Protein AF-A0A3M6X6Z7-F1 (afdb_monomer)

InterPro domains:
  IPR021838 Protein of unknown function DUF3431 [PF11913] (400-576)

Foldseek 3Di:
DDPPFLVLLLLLLLLAPDDVVLVVVQVVCCVPVVDHRDPLLVVLVVLLVQLSCLLQLQRLRHDPVSVVLSVVSNVLLSVLNVVLVVVVVVVVVVVVVPPPDDDPDCPDPPDRPDCVSSLVSVLVSLVVVVVCCVPPPDQPDDPDCVSVVVNVLSVVLVCCLVCVCPVVVVVPDPPDPDDDDDALNDVQPVSSLLSSLVSSLVVVVVCVVVDDQDLGDLSSNVSSVSSNVSNDDPVSVVVVVVVVVVVVVVLVCVVVVVVVVVVVVVPDDDDDDDDDPPPPCVSVVSVCNVVVVVVVSVCCVVVVSVVSVVVVVVVVPPDDFPADDDPPPDDAAPQAEEEEEEEEPDALLQQQVLVQLQCPQPQNVVSLYAYEYAYQYPCLVPDCRVVSNVVSHDPSRHYHYHYDHLFLGQLLSVLVCCLVCVPRDHQKYWRAYRNGDPSVLLSLQCNFAPDSQFAKFASADFAFWDQALPQGAGSLGDHFDPPPLQVLLCQQPVNDGDGGATWGARQTMMHGSCLSVSGDSVSSVVLSCLRGPCPDCQVDPPRCVDPSNVPPHADRSHHPCSRVSRGCVCSNSVHRDNLLSRQNRGSVSSSSVDHDPNSSRGRTYDDPVPPPDPPPPD

Nearest PDB structures (foldseek):
  6mw5-assembly1_A  TM=4.962E-01  e=2.833E-02  Globisporangium ultimum
  6npl-assembly1_B  TM=2.038E-01  e=4.896E-01  Danio rerio
  7n3n-assembly1_B  TM=1.397E-01  e=1.417E+00  Homo sapiens
  4rxc-assembly1_A  TM=2.816E-01  e=8.879E+00  Trypanosoma brucei

pLDDT: mean 75.51, std 19.31, range [29.0, 98.62]

Secondary structure (DSSP, 8-state):
----TTHHHHHHHHH----HHHHHHHHHHHHHH-PPPPHHHHHHHHHHHHHHHHHHHT-TT--HHHHHHHHHHHHHHHHHHHHHHHHHHHHHHHHTT-TT--------------THHHHHHHHHHHHHHHHHHHHSTT------HHHHHHHHHHHHHHHHHHHHHHHHHHHS-TT-TT----STT-SSHHHHHHHHHHHHHHHHHHHHHH-SS----HHHHHHHHHHHHHT--HHHHHHHHHHHHHHHHHHHHHHHHHHHHHHHGGG--------------HHHHHHHHHHHHHHHHHHHHHHHHHHHHHHHHHHHHH----EE---------S-SEEEEEEESS--HHHHHHHHHHHHTSTTTGGG-PEEEEEE--TTTTT-SHHHHHHHHSPTT--EEEEE--SSSHHHHHHHHHHHHTTTT--SEEEEEESS-TTHHHHHHHHHHH--TTEEEEE-S---EEEEESTT-B-TTS-B--TTHHHHHHHHHTTTPPPEEEEEP-TT-EEEEHHHHHTS-HHHHHHHHHHHH-TTSGGGSTTTT--GGGTTPPPBTTB-HHHHHHHHHHHHHTT---HHHHHHSPPHHHHHTT----GGGSEEEEPPGGGS--TTS--

Sequence (618 aa):
MFDLPSLAALIMILALEWRPDVWLRGGLSLVHNRQLPELQSILRGIVLLCGLSAIYLKDYRLEMEGIKFSLLAFALTGIAKIAYFMAEQDWSRNKGGSDGIDGPEEIGEHEPIPGTLILLAGTVTGAIATVVDETGPRITFKPSIAPLYMTLSVIAGGIALERGGHLFQRMGNRHSHREHVVGFLNKTIPGRILTSIAVVHAVFGASILIGSTLNLDVWQYLGFLLASSATLTWTDLGFAVKTAQQEVANVRMEPLKVTLAEQESLIEEPVASKDSNQPSDAPLLRTISTWFTATLFFAVLIIGPFLVIQQGVYNLRAVTPSFWDRSGTSARSSRALELVIARYDESAEQVANDINALVMLPNLGPLNPNVIIYDKAEDANTSTWADDLEDLLLPHIPLTVAVKPNIGREAEAYLGHILDHWDDLADHTLFSQAAAHDINALRRRLQDYFVPETGFLTLSYVGGFCSHCSGCKDLAGWGEQDGVLEDIYSMFNNGSHCQDLVLAYRGQFVVSRNRIRSNDIKAYQHLRNQLIDMNDDKHKMPYLDQNWMAGRRDRLDAPNFGFTIERMWGAIMQCSDQRIAKECPSLLAGLLGNRMPLGACQCLDMVDSDRPGFFSLL

Radius of gyration: 33.02 Å; Cα contacts (8 Å, |Δi|>4): 788; chains: 1; bounding box: 101×65×91 Å

Organism: Hortaea werneckii (NCBI:txid91943)

Mean predicted aligned error: 12.67 Å

Structure (mmCIF, N/CA/C/O backbone):
data_AF-A0A3M6X6Z7-F1
#
_entry.id   AF-A0A3M6X6Z7-F1
#
loop_
_atom_site.group_PDB
_atom_site.id
_atom_site.type_symbol
_atom_site.label_atom_id
_atom_site.label_alt_id
_atom_site.label_comp_id
_atom_site.label_asym_id
_atom_site.label_entity_id
_atom_site.label_seq_id
_atom_site.pdbx_PDB_ins_code
_atom_site.Cartn_x
_atom_site.Cartn_y
_atom_site.Cartn_z
_atom_site.occupancy
_atom_site.B_iso_or_equiv
_atom_site.auth_seq_id
_atom_site.auth_comp_id
_atom_site.auth_asym_id
_atom_site.auth_atom_id
_atom_site.pdbx_PDB_model_num
ATOM 1 N N . MET A 1 1 ? 16.377 8.533 0.602 1.00 36.28 1 MET A N 1
ATOM 2 C CA . MET A 1 1 ? 16.669 7.319 -0.190 1.00 36.28 1 MET A CA 1
ATOM 3 C C . MET A 1 1 ? 15.551 7.222 -1.216 1.00 36.28 1 MET A C 1
ATOM 5 O O . MET A 1 1 ? 14.418 7.470 -0.832 1.00 36.28 1 MET A O 1
ATOM 9 N N . PHE A 1 2 ? 15.860 7.081 -2.507 1.00 45.12 2 PHE A N 1
ATOM 10 C CA . PHE A 1 2 ? 14.880 7.264 -3.586 1.00 45.12 2 PHE A CA 1
ATOM 11 C C . PHE A 1 2 ? 14.074 5.985 -3.813 1.00 45.12 2 PHE A C 1
ATOM 13 O O . PHE A 1 2 ? 14.573 5.071 -4.458 1.00 45.12 2 PHE A O 1
ATOM 20 N N . ASP A 1 3 ? 12.839 5.947 -3.326 1.00 52.84 3 ASP A N 1
ATOM 21 C CA . ASP A 1 3 ? 11.852 4.944 -3.728 1.00 52.84 3 ASP A CA 1
ATOM 22 C C . ASP A 1 3 ? 10.997 5.529 -4.858 1.00 52.84 3 ASP A C 1
ATOM 24 O O . ASP A 1 3 ? 9.827 5.845 -4.682 1.00 52.84 3 ASP A O 1
ATOM 28 N N . LEU A 1 4 ? 11.608 5.744 -6.031 1.00 60.25 4 LEU A N 1
ATOM 29 C CA . LEU A 1 4 ? 10.831 6.000 -7.245 1.00 60.25 4 LEU A CA 1
ATOM 30 C C . LEU A 1 4 ? 10.133 4.685 -7.618 1.00 60.25 4 LEU A C 1
ATOM 32 O O . LEU A 1 4 ? 10.827 3.697 -7.897 1.00 60.25 4 LEU A O 1
ATOM 36 N N . PRO A 1 5 ? 8.794 4.638 -7.614 1.00 64.75 5 PRO A N 1
ATOM 37 C CA . PRO A 1 5 ? 8.086 3.421 -7.953 1.00 64.75 5 PRO A CA 1
ATOM 38 C C . PRO A 1 5 ? 8.392 3.021 -9.395 1.00 64.75 5 PRO A C 1
ATOM 40 O O . PRO A 1 5 ? 8.507 3.861 -10.290 1.00 64.75 5 PRO A O 1
ATOM 43 N N . SER A 1 6 ? 8.549 1.717 -9.618 1.00 76.94 6 SER A N 1
ATOM 44 C CA . SER A 1 6 ? 8.819 1.141 -10.944 1.00 76.94 6 SER A CA 1
ATOM 45 C C . SER A 1 6 ? 10.088 1.662 -11.648 1.00 76.94 6 SER A C 1
ATOM 47 O O . SER A 1 6 ? 10.188 1.615 -12.877 1.00 76.94 6 SER A O 1
ATOM 49 N N . LEU A 1 7 ? 11.081 2.167 -10.899 1.00 79.62 7 LEU A N 1
ATOM 50 C CA . LEU A 1 7 ? 12.303 2.754 -11.468 1.00 79.62 7 LEU A CA 1
ATOM 51 C C . LEU A 1 7 ? 13.064 1.781 -12.385 1.00 79.62 7 LEU A C 1
ATOM 53 O O . LEU A 1 7 ? 13.572 2.186 -13.430 1.00 79.62 7 LEU A O 1
ATOM 57 N N . ALA A 1 8 ? 13.121 0.495 -12.029 1.00 80.75 8 ALA A N 1
ATOM 58 C CA . ALA A 1 8 ? 13.764 -0.519 -12.860 1.00 80.75 8 ALA A CA 1
ATOM 59 C C . ALA A 1 8 ? 13.067 -0.650 -14.227 1.00 80.75 8 ALA A C 1
ATOM 61 O O . ALA A 1 8 ? 13.737 -0.606 -15.263 1.00 80.75 8 ALA A O 1
ATOM 62 N N . ALA A 1 9 ? 11.731 -0.747 -14.239 1.00 83.94 9 ALA A N 1
ATOM 63 C CA . ALA A 1 9 ? 10.937 -0.773 -15.465 1.00 83.94 9 ALA A CA 1
ATOM 64 C C . ALA A 1 9 ? 11.148 0.493 -16.308 1.00 83.94 9 ALA A C 1
ATOM 66 O O . ALA A 1 9 ? 11.396 0.388 -17.510 1.00 83.94 9 ALA A O 1
ATOM 67 N N . LEU A 1 10 ? 11.141 1.673 -15.680 1.00 82.38 10 LEU A N 1
ATOM 68 C CA . LEU A 1 10 ? 11.380 2.948 -16.358 1.00 82.38 10 LEU A CA 1
ATOM 69 C C . LEU A 1 10 ? 12.756 2.986 -17.044 1.00 82.38 10 LEU A C 1
ATOM 71 O O . LEU A 1 10 ? 12.839 3.334 -18.221 1.00 82.38 10 LEU A O 1
ATOM 75 N N . ILE A 1 11 ? 13.824 2.589 -16.340 1.00 81.25 11 ILE A N 1
ATOM 76 C CA . ILE A 1 11 ? 15.192 2.541 -16.889 1.00 81.25 11 ILE A CA 1
ATOM 77 C C . ILE A 1 11 ? 15.257 1.601 -18.097 1.00 81.25 11 ILE A C 1
ATOM 79 O O . ILE A 1 11 ? 15.802 1.973 -19.137 1.00 81.25 11 ILE A O 1
ATOM 83 N N . MET A 1 12 ? 14.683 0.398 -17.983 1.00 83.25 12 MET A N 1
ATOM 84 C CA . MET A 1 12 ? 14.671 -0.574 -19.079 1.00 83.25 12 MET A CA 1
ATOM 85 C C . MET A 1 12 ? 13.914 -0.044 -20.298 1.00 83.25 12 MET A C 1
ATOM 87 O O . MET A 1 12 ? 14.404 -0.168 -21.415 1.00 83.25 12 MET A O 1
ATOM 91 N N . ILE A 1 13 ? 12.756 0.586 -20.099 1.00 83.62 13 ILE A N 1
ATOM 92 C CA . ILE A 1 13 ? 11.926 1.106 -21.193 1.00 83.62 13 ILE A CA 1
ATOM 93 C C . ILE A 1 13 ? 12.592 2.286 -21.892 1.00 83.62 13 ILE A C 1
ATOM 95 O O . ILE A 1 13 ? 12.599 2.338 -23.120 1.00 83.62 13 ILE A O 1
ATOM 99 N N . LEU A 1 14 ? 13.201 3.200 -21.134 1.00 79.56 14 LEU A N 1
ATOM 100 C CA . LEU A 1 14 ? 13.964 4.320 -21.687 1.00 79.56 14 LEU A CA 1
ATOM 101 C C . LEU A 1 14 ? 15.178 3.860 -22.503 1.00 79.56 14 LEU A C 1
ATOM 103 O O . LEU A 1 14 ? 15.564 4.528 -23.461 1.00 79.56 14 LEU A O 1
ATOM 107 N N . ALA A 1 15 ? 15.769 2.722 -22.141 1.00 81.00 15 ALA A N 1
ATOM 108 C CA . ALA A 1 15 ? 16.886 2.141 -22.870 1.00 81.00 15 ALA A CA 1
ATOM 109 C C . ALA A 1 15 ? 16.466 1.412 -24.161 1.00 81.00 15 ALA A C 1
ATOM 111 O O . ALA A 1 15 ? 17.325 1.134 -25.003 1.00 81.00 15 ALA A O 1
ATOM 112 N N . LEU A 1 16 ? 15.176 1.100 -24.353 1.00 81.31 16 LEU A N 1
ATOM 113 C CA . LEU A 1 16 ? 14.712 0.412 -25.557 1.00 81.31 16 LEU A CA 1
ATOM 114 C C . LEU A 1 16 ? 14.866 1.298 -26.795 1.00 81.31 16 LEU A C 1
ATOM 116 O O . LEU A 1 16 ? 14.256 2.361 -26.932 1.00 81.31 16 LEU A O 1
ATOM 120 N N . GLU A 1 17 ? 15.618 0.799 -27.774 1.00 80.62 17 GLU A N 1
ATOM 121 C CA . GLU A 1 17 ? 15.759 1.459 -29.068 1.00 80.62 17 GLU A CA 1
ATOM 122 C C . GLU A 1 17 ? 14.520 1.193 -29.939 1.00 80.62 17 GLU A C 1
ATOM 124 O O . GLU A 1 17 ? 14.559 0.427 -30.897 1.00 80.62 17 GLU A O 1
ATOM 129 N N . TRP A 1 18 ? 13.381 1.799 -29.596 1.00 78.69 18 TRP A N 1
ATOM 130 C CA . TRP A 1 18 ? 12.141 1.652 -30.366 1.00 78.69 18 TRP A CA 1
ATOM 131 C C . TRP A 1 18 ? 12.194 2.428 -31.701 1.00 78.69 18 TRP A C 1
ATOM 133 O O . TRP A 1 18 ? 12.765 3.523 -31.772 1.00 78.69 18 TRP A O 1
ATOM 143 N N . ARG A 1 19 ? 11.580 1.858 -32.756 1.00 75.62 19 ARG A N 1
ATOM 144 C CA . ARG A 1 19 ? 11.515 2.366 -34.146 1.00 75.62 19 ARG A CA 1
ATOM 145 C C . ARG A 1 19 ? 10.068 2.670 -34.562 1.00 75.62 19 ARG A C 1
ATOM 147 O O . ARG A 1 19 ? 9.433 1.855 -35.235 1.00 75.62 19 ARG A O 1
ATOM 154 N N . PRO A 1 20 ? 9.515 3.829 -34.171 1.00 78.94 20 PRO A N 1
ATOM 155 C CA . PRO A 1 20 ? 8.119 4.158 -34.463 1.00 78.94 20 PRO A CA 1
ATOM 156 C C . PRO A 1 20 ? 7.883 4.362 -35.965 1.00 78.94 20 PRO A C 1
ATOM 158 O O . PRO A 1 20 ? 6.789 4.112 -36.457 1.00 78.94 20 PRO A O 1
ATOM 161 N N . ASP A 1 21 ? 8.919 4.754 -36.707 1.00 78.19 21 ASP A N 1
ATOM 162 C CA . ASP A 1 21 ? 8.894 4.996 -38.148 1.00 78.19 21 ASP A CA 1
ATOM 163 C C . ASP A 1 21 ? 8.578 3.737 -38.970 1.00 78.19 21 ASP A C 1
ATOM 165 O O . ASP A 1 21 ? 7.917 3.820 -40.004 1.00 78.19 21 ASP A O 1
ATOM 169 N N . VAL A 1 22 ? 9.033 2.562 -38.524 1.00 78.12 22 VAL A N 1
ATOM 170 C CA . VAL A 1 22 ? 8.764 1.284 -39.204 1.00 78.12 22 VAL A CA 1
ATOM 171 C C . VAL A 1 22 ? 7.285 0.923 -39.070 1.00 78.12 22 VAL A C 1
ATOM 173 O O . VAL A 1 22 ? 6.640 0.547 -40.049 1.00 78.12 22 VAL A O 1
ATOM 176 N N . TRP A 1 23 ? 6.729 1.122 -37.875 1.00 76.75 23 TRP A N 1
ATOM 177 C CA . TRP A 1 23 ? 5.311 0.920 -37.587 1.00 76.75 23 TRP A CA 1
ATOM 178 C C . TRP A 1 23 ? 4.422 1.916 -38.323 1.00 76.75 23 TRP A C 1
ATOM 180 O O . TRP A 1 23 ? 3.436 1.517 -38.934 1.00 76.75 23 TRP A O 1
ATOM 190 N N . LEU A 1 24 ? 4.801 3.195 -38.328 1.00 80.62 24 LEU A N 1
ATOM 191 C CA . LEU A 1 24 ? 4.099 4.242 -39.067 1.00 80.62 24 LEU A CA 1
ATOM 192 C C . LEU A 1 24 ? 4.079 3.961 -40.567 1.00 80.62 24 LEU A C 1
ATOM 194 O O . LEU A 1 24 ? 3.026 4.089 -41.182 1.00 80.62 24 LEU A O 1
ATOM 198 N N . ARG A 1 25 ? 5.200 3.522 -41.154 1.00 80.19 25 ARG A N 1
ATOM 199 C CA . ARG A 1 25 ? 5.245 3.133 -42.572 1.00 80.19 25 ARG A CA 1
ATOM 200 C C . ARG A 1 25 ? 4.338 1.944 -42.873 1.00 80.19 25 ARG A C 1
ATOM 202 O O . ARG A 1 25 ? 3.599 2.002 -43.851 1.00 80.19 25 ARG A O 1
ATOM 209 N N . GLY A 1 26 ? 4.348 0.913 -42.026 1.00 76.25 26 GLY A N 1
ATOM 210 C CA . GLY A 1 26 ? 3.449 -0.238 -42.164 1.00 76.25 26 GLY A CA 1
ATOM 211 C C . GLY A 1 26 ? 1.968 0.117 -41.971 1.00 76.25 26 GLY A C 1
ATOM 212 O O . GLY A 1 26 ? 1.107 -0.400 -42.675 1.00 76.25 26 GLY A O 1
ATOM 213 N N . GLY A 1 27 ? 1.655 1.032 -41.052 1.00 78.81 27 GLY A N 1
ATOM 214 C CA . GLY A 1 27 ? 0.291 1.516 -40.829 1.00 78.81 27 GLY A CA 1
ATOM 215 C C . GLY A 1 27 ? -0.211 2.397 -41.973 1.00 78.81 27 GLY A C 1
ATOM 216 O O . GLY A 1 27 ? -1.322 2.208 -42.464 1.00 78.81 27 GLY A O 1
ATOM 217 N N . LEU A 1 28 ? 0.621 3.323 -42.455 1.00 80.31 28 LEU A N 1
ATOM 218 C CA . LEU A 1 28 ? 0.303 4.172 -43.604 1.00 80.31 28 LEU A CA 1
ATOM 219 C C . LEU A 1 28 ? 0.147 3.351 -44.887 1.00 80.31 28 LEU A C 1
ATOM 221 O O . LEU A 1 28 ? -0.754 3.641 -45.672 1.00 80.31 28 LEU A O 1
ATOM 225 N N . SER A 1 29 ? 0.961 2.309 -45.099 1.00 76.38 29 SER A N 1
ATOM 226 C CA . SER A 1 29 ? 0.797 1.421 -46.256 1.00 76.38 29 SER A CA 1
ATOM 227 C C . SER A 1 29 ? -0.492 0.599 -46.177 1.00 76.38 29 SER A C 1
ATOM 229 O O . SER A 1 29 ? -1.154 0.424 -47.200 1.00 76.38 29 SER A O 1
ATOM 231 N N . LEU A 1 30 ? -0.909 0.166 -44.982 1.00 80.25 30 LEU A N 1
ATOM 232 C CA . LEU A 1 30 ? -2.206 -0.483 -44.777 1.00 80.25 30 LEU A CA 1
ATOM 233 C C . LEU A 1 30 ? -3.359 0.469 -45.137 1.00 80.25 30 LEU A C 1
ATOM 235 O O . LEU A 1 30 ? -4.263 0.086 -45.878 1.00 80.25 30 LEU A O 1
ATOM 239 N N . VAL A 1 31 ? -3.322 1.714 -44.650 1.00 84.94 31 VAL A N 1
ATOM 240 C CA . VAL A 1 31 ? -4.384 2.704 -44.899 1.00 84.94 31 VAL A CA 1
ATOM 241 C C . VAL A 1 31 ? -4.432 3.118 -46.372 1.00 84.94 31 VAL A C 1
ATOM 243 O O . VAL A 1 31 ? -5.516 3.210 -46.944 1.00 84.94 31 VAL A O 1
ATOM 246 N N . HIS A 1 32 ? -3.275 3.353 -46.995 1.00 86.38 32 HIS A N 1
ATOM 247 C CA . HIS A 1 32 ? -3.202 3.898 -48.351 1.00 86.38 32 HIS A CA 1
ATOM 248 C C . HIS A 1 32 ? -3.305 2.822 -49.439 1.00 86.38 32 HIS A C 1
ATOM 250 O O . HIS A 1 32 ? -4.045 2.991 -50.404 1.00 86.38 32 HIS A O 1
ATOM 256 N N . ASN A 1 33 ? -2.615 1.690 -49.267 1.00 83.56 33 ASN A N 1
ATOM 257 C CA . ASN A 1 33 ? -2.493 0.653 -50.297 1.00 83.56 33 ASN A CA 1
ATOM 258 C C . ASN A 1 33 ? -3.304 -0.615 -49.993 1.00 83.56 33 ASN A C 1
ATOM 260 O O . ASN A 1 33 ? -3.284 -1.543 -50.801 1.00 83.56 33 ASN A O 1
ATOM 264 N N . ARG A 1 34 ? -3.988 -0.698 -48.837 1.00 81.06 34 ARG A N 1
ATOM 265 C CA . ARG A 1 34 ? -4.673 -1.916 -48.345 1.00 81.06 34 ARG A CA 1
ATOM 266 C C . ARG A 1 34 ? -3.781 -3.165 -48.326 1.00 81.06 34 ARG A C 1
ATOM 268 O O . ARG A 1 34 ? -4.281 -4.288 -48.343 1.00 81.06 34 ARG A O 1
ATOM 275 N N . GLN A 1 35 ? -2.463 -2.988 -48.297 1.00 79.81 35 GLN A N 1
ATOM 276 C CA . GLN A 1 35 ? -1.527 -4.095 -48.167 1.00 79.81 35 GLN A CA 1
ATOM 277 C C . GLN A 1 35 ? -1.411 -4.457 -46.692 1.00 79.81 35 GLN A C 1
ATOM 279 O O . GLN A 1 35 ? -1.110 -3.601 -45.862 1.00 79.81 35 GLN A O 1
ATOM 284 N N . LEU A 1 36 ? -1.669 -5.725 -46.371 1.00 73.12 36 LEU A N 1
ATOM 285 C CA . LEU A 1 36 ? -1.439 -6.253 -45.032 1.00 73.12 36 LEU A CA 1
ATOM 286 C C . LEU A 1 36 ? 0.032 -6.027 -44.646 1.00 73.12 36 LEU A C 1
ATOM 288 O O . LEU A 1 36 ? 0.911 -6.264 -45.482 1.00 73.12 36 LEU A O 1
ATOM 292 N N . PRO A 1 37 ? 0.321 -5.579 -43.411 1.00 75.00 37 PRO A N 1
ATOM 293 C CA . PRO A 1 37 ? 1.689 -5.475 -42.938 1.00 75.00 37 PRO A CA 1
ATOM 294 C C . PRO A 1 37 ? 2.363 -6.840 -43.049 1.00 75.00 37 PRO A C 1
ATOM 296 O O . PRO A 1 37 ? 1.740 -7.878 -42.815 1.00 75.00 37 PRO A O 1
ATOM 299 N N . GLU A 1 38 ? 3.647 -6.834 -43.402 1.00 82.44 38 GLU A N 1
ATOM 300 C CA . GLU A 1 38 ? 4.438 -8.057 -43.455 1.00 82.44 38 GLU A CA 1
ATOM 301 C C . GLU A 1 38 ? 4.308 -8.812 -42.126 1.00 82.44 38 GLU A C 1
ATOM 303 O O . GLU A 1 38 ? 4.438 -8.219 -41.050 1.00 82.44 38 GLU A O 1
ATOM 308 N N . LEU A 1 39 ? 4.078 -10.128 -42.194 1.00 80.12 39 LEU A N 1
ATOM 309 C CA . LEU A 1 39 ? 3.937 -11.003 -41.022 1.00 80.12 39 LEU A CA 1
ATOM 310 C C . LEU A 1 39 ? 5.077 -10.797 -40.010 1.00 80.12 39 LEU A C 1
ATOM 312 O O . LEU A 1 39 ? 4.868 -10.870 -38.800 1.00 80.12 39 LEU A O 1
ATOM 316 N N . GLN A 1 40 ? 6.274 -10.477 -40.506 1.00 79.44 40 GLN A N 1
ATOM 317 C CA . GLN A 1 40 ? 7.436 -10.174 -39.685 1.00 79.44 40 GLN A CA 1
ATOM 318 C C . GLN A 1 40 ? 7.239 -8.944 -38.784 1.00 79.44 40 GLN A C 1
ATOM 320 O O . GLN A 1 40 ? 7.660 -8.969 -37.629 1.00 79.44 40 GLN A O 1
ATOM 325 N N . SER A 1 41 ? 6.600 -7.883 -39.276 1.00 80.69 41 SER A N 1
ATOM 326 C CA . SER A 1 41 ? 6.318 -6.680 -38.487 1.00 80.69 41 SER A CA 1
ATOM 327 C C . SER A 1 41 ? 5.315 -6.983 -37.380 1.00 80.69 41 SER A C 1
ATOM 329 O O . SER A 1 41 ? 5.567 -6.633 -36.231 1.00 80.69 41 SER A O 1
ATOM 331 N N . ILE A 1 42 ? 4.242 -7.723 -37.688 1.00 81.88 42 ILE A N 1
ATOM 332 C CA . ILE A 1 42 ? 3.267 -8.176 -36.681 1.00 81.88 42 ILE A CA 1
ATOM 333 C C . ILE A 1 42 ? 3.969 -8.998 -35.595 1.00 81.88 42 ILE A C 1
ATOM 335 O O . ILE A 1 42 ? 3.815 -8.711 -34.408 1.00 81.88 42 ILE A O 1
ATOM 339 N N . LEU A 1 43 ? 4.783 -9.982 -35.993 1.00 82.62 43 LEU A N 1
ATOM 340 C CA . LEU A 1 43 ? 5.503 -10.842 -35.057 1.00 82.62 43 LEU A CA 1
ATOM 341 C C . LEU A 1 43 ? 6.437 -10.038 -34.144 1.00 82.62 43 LEU A C 1
ATOM 343 O O . LEU A 1 43 ? 6.461 -10.279 -32.941 1.00 82.62 43 LEU A O 1
ATOM 347 N N . ARG A 1 44 ? 7.159 -9.045 -34.679 1.00 82.81 44 ARG A N 1
ATOM 348 C CA . ARG A 1 44 ? 7.993 -8.147 -33.862 1.00 82.81 44 ARG A CA 1
ATOM 349 C C . ARG A 1 44 ? 7.170 -7.368 -32.845 1.00 82.81 44 ARG A C 1
ATOM 351 O O . ARG A 1 44 ? 7.597 -7.252 -31.704 1.00 82.81 44 ARG A O 1
ATOM 358 N N . GLY A 1 45 ? 5.992 -6.874 -33.224 1.00 85.06 45 GLY A N 1
ATOM 359 C CA . GLY A 1 45 ? 5.089 -6.200 -32.286 1.00 85.06 45 GLY A CA 1
ATOM 360 C C . GLY A 1 45 ? 4.664 -7.106 -31.148 1.00 85.06 45 GLY A C 1
ATOM 361 O O . GLY A 1 45 ? 4.714 -6.694 -29.997 1.00 85.06 45 GLY A O 1
ATOM 362 N N . ILE A 1 46 ? 4.323 -8.357 -31.461 1.00 85.62 46 ILE A N 1
ATOM 363 C CA . ILE A 1 46 ? 3.979 -9.357 -30.448 1.00 85.62 46 ILE A CA 1
ATOM 364 C C . ILE A 1 46 ? 5.170 -9.604 -29.515 1.00 85.62 46 ILE A C 1
ATOM 366 O O . ILE A 1 46 ? 5.004 -9.505 -28.306 1.00 85.62 46 ILE A O 1
ATOM 370 N N . VAL A 1 47 ? 6.376 -9.856 -30.043 1.00 85.62 47 VAL A N 1
ATOM 371 C CA . VAL A 1 47 ? 7.580 -10.093 -29.215 1.00 85.62 47 VAL A CA 1
ATOM 372 C C . VAL A 1 47 ? 7.888 -8.888 -28.324 1.00 85.62 47 VAL A C 1
ATOM 374 O O . VAL A 1 47 ? 8.221 -9.051 -27.152 1.00 85.62 47 VAL A O 1
ATOM 377 N N . LEU A 1 48 ? 7.739 -7.679 -28.858 1.00 87.88 48 LEU A N 1
ATOM 378 C CA . LEU A 1 48 ? 7.971 -6.438 -28.134 1.00 87.88 48 LEU A CA 1
ATOM 379 C C . LEU A 1 48 ? 6.949 -6.221 -27.020 1.00 87.88 48 LEU A C 1
ATOM 381 O O . LEU A 1 48 ? 7.336 -5.913 -25.897 1.00 87.88 48 LEU A O 1
ATOM 385 N N . LEU A 1 49 ? 5.664 -6.451 -27.300 1.00 88.88 49 LEU A N 1
ATOM 386 C CA . LEU A 1 49 ? 4.610 -6.419 -26.290 1.00 88.88 49 LEU A CA 1
ATOM 387 C C . LEU A 1 49 ? 4.848 -7.479 -25.215 1.00 88.88 49 LEU A C 1
ATOM 389 O O . LEU A 1 49 ? 4.780 -7.147 -24.041 1.00 88.88 49 LEU A O 1
ATOM 393 N N . CYS A 1 50 ? 5.214 -8.710 -25.582 1.00 88.75 50 CYS A N 1
ATOM 394 C CA . CYS A 1 50 ? 5.570 -9.751 -24.617 1.00 88.75 50 CYS A CA 1
ATOM 395 C C . CYS A 1 50 ? 6.765 -9.343 -23.742 1.00 88.75 50 CYS A C 1
ATOM 397 O O . CYS A 1 50 ? 6.731 -9.557 -22.531 1.00 88.75 50 CYS A O 1
ATOM 399 N N . GLY A 1 51 ? 7.800 -8.733 -24.329 1.00 88.19 51 GLY A N 1
ATOM 400 C CA . GLY A 1 51 ? 8.958 -8.223 -23.596 1.00 88.19 51 GLY A CA 1
ATOM 401 C C . GLY A 1 51 ? 8.589 -7.105 -22.617 1.00 88.19 51 GLY A C 1
ATOM 402 O O . GLY A 1 51 ? 8.943 -7.175 -21.443 1.00 88.19 51 GLY A O 1
ATOM 403 N N . LEU A 1 52 ? 7.802 -6.121 -23.064 1.00 89.56 52 LEU A N 1
ATOM 404 C CA . LEU A 1 52 ? 7.279 -5.044 -22.214 1.00 89.56 52 LEU A CA 1
ATOM 405 C C . LEU A 1 52 ? 6.371 -5.580 -21.100 1.00 89.56 52 LEU A C 1
ATOM 407 O O . LEU A 1 52 ? 6.492 -5.165 -19.949 1.00 89.56 52 LEU A O 1
ATOM 411 N N . SER A 1 53 ? 5.494 -6.537 -21.414 1.00 88.31 53 SER A N 1
ATOM 412 C CA .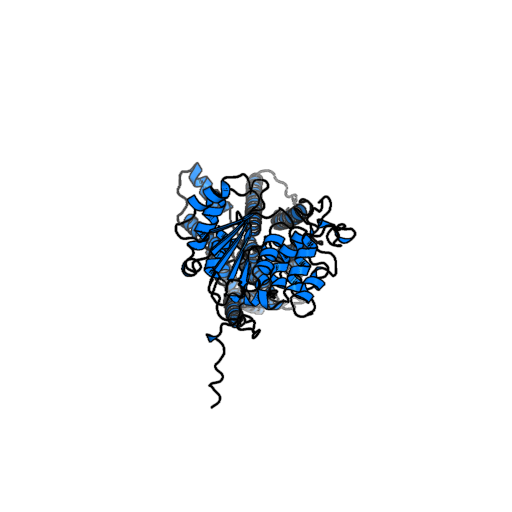 SER A 1 53 ? 4.660 -7.209 -20.420 1.00 88.31 53 SER A CA 1
ATOM 413 C C . SER A 1 53 ? 5.514 -7.926 -19.383 1.00 88.31 53 SER A C 1
ATOM 415 O O . SER A 1 53 ? 5.228 -7.799 -18.203 1.00 88.31 53 SER A O 1
ATOM 417 N N . ALA A 1 54 ? 6.584 -8.620 -19.778 1.00 87.19 54 ALA A N 1
ATOM 418 C CA . ALA A 1 54 ? 7.488 -9.267 -18.830 1.00 87.19 54 ALA A CA 1
ATOM 419 C C . ALA A 1 54 ? 8.210 -8.259 -17.915 1.00 87.19 54 ALA A C 1
ATOM 421 O O . ALA A 1 54 ? 8.352 -8.534 -16.728 1.00 87.19 54 ALA A O 1
ATOM 422 N N . ILE A 1 55 ? 8.599 -7.082 -18.424 1.00 87.25 55 ILE A N 1
ATOM 423 C CA . ILE A 1 55 ? 9.196 -6.007 -17.608 1.00 87.25 55 ILE A CA 1
ATOM 424 C C . ILE A 1 55 ? 8.223 -5.530 -16.520 1.00 87.25 55 ILE A C 1
ATOM 426 O O . ILE A 1 55 ? 8.607 -5.422 -15.357 1.00 87.25 55 ILE A O 1
ATOM 430 N N . TYR A 1 56 ? 6.967 -5.257 -16.878 1.00 87.69 56 TYR A N 1
ATOM 431 C CA . TYR A 1 56 ? 5.988 -4.715 -15.932 1.00 87.69 56 TYR A CA 1
ATOM 432 C C . TYR A 1 56 ? 5.372 -5.772 -15.019 1.00 87.69 56 TYR A C 1
ATOM 434 O O . TYR A 1 56 ? 5.290 -5.568 -13.812 1.00 87.69 56 TYR A O 1
ATOM 442 N N . LEU A 1 57 ? 4.974 -6.923 -15.568 1.00 85.88 57 LEU A N 1
ATOM 443 C CA . LEU A 1 57 ? 4.355 -8.009 -14.804 1.00 85.88 57 LEU A CA 1
ATOM 444 C C . LEU A 1 57 ? 5.299 -8.606 -13.770 1.00 85.88 57 LEU A C 1
ATOM 446 O O . LEU A 1 57 ? 4.831 -9.348 -12.922 1.00 85.88 57 LEU A O 1
ATOM 450 N N . LYS A 1 58 ? 6.601 -8.329 -13.838 1.00 85.56 58 LYS A N 1
ATOM 451 C CA . LYS A 1 58 ? 7.600 -8.820 -12.882 1.00 85.56 58 LYS A CA 1
ATOM 452 C C . LYS A 1 58 ? 8.207 -7.711 -12.032 1.00 85.56 58 LYS A C 1
ATOM 454 O O . LYS A 1 58 ? 9.103 -7.976 -11.241 1.00 85.56 58 LYS A O 1
ATOM 459 N N . ASP A 1 59 ? 7.691 -6.490 -12.154 1.00 83.81 59 ASP A N 1
ATOM 460 C CA . ASP A 1 59 ? 8.014 -5.417 -11.227 1.00 83.81 59 ASP A CA 1
ATOM 461 C C . ASP A 1 59 ? 7.159 -5.571 -9.965 1.00 83.81 59 ASP A C 1
ATOM 463 O O . ASP A 1 59 ? 5.938 -5.398 -9.986 1.00 83.81 59 ASP A O 1
ATOM 467 N N . TYR A 1 60 ? 7.788 -5.939 -8.851 1.00 82.75 60 TYR A N 1
ATOM 468 C CA . TYR A 1 60 ? 7.093 -6.049 -7.569 1.00 82.75 60 TYR A CA 1
ATOM 469 C C . TYR A 1 60 ? 6.765 -4.669 -6.967 1.00 82.75 60 TYR A C 1
ATOM 471 O O . TYR A 1 60 ? 5.901 -4.581 -6.103 1.00 82.75 60 TYR A O 1
ATOM 479 N N . ARG A 1 61 ? 7.384 -3.580 -7.447 1.00 82.19 61 ARG A N 1
ATOM 480 C CA . ARG A 1 61 ? 7.091 -2.189 -7.053 1.00 82.19 61 ARG A CA 1
ATOM 481 C C . ARG A 1 61 ? 6.360 -1.428 -8.155 1.00 82.19 61 ARG A C 1
ATOM 483 O O . ARG A 1 61 ? 6.560 -0.224 -8.352 1.00 82.19 61 ARG A O 1
ATOM 490 N N . LEU A 1 62 ? 5.537 -2.140 -8.918 1.00 84.31 62 LEU A N 1
ATOM 491 C CA . LEU A 1 62 ? 4.766 -1.538 -9.989 1.00 84.31 62 LEU A CA 1
ATOM 492 C C . LEU A 1 62 ? 3.717 -0.579 -9.421 1.00 84.31 62 LEU A C 1
ATOM 494 O O . LEU A 1 62 ? 2.841 -1.010 -8.682 1.00 84.31 62 LEU A O 1
ATOM 498 N N . GLU A 1 63 ? 3.738 0.693 -9.792 1.00 82.50 63 GLU A N 1
ATOM 499 C CA . GLU A 1 63 ? 2.664 1.629 -9.443 1.00 82.50 63 GLU A CA 1
ATOM 500 C C . GLU A 1 63 ? 2.101 2.292 -10.693 1.00 82.50 63 GLU A C 1
ATOM 502 O O . GLU A 1 63 ? 2.782 2.426 -11.713 1.00 82.50 63 GLU A O 1
ATOM 507 N N . MET A 1 64 ? 0.847 2.741 -10.610 1.00 80.25 64 MET A N 1
ATOM 508 C CA . MET A 1 64 ? 0.180 3.398 -11.735 1.00 80.25 64 MET A CA 1
ATOM 509 C C . MET A 1 64 ? 0.931 4.643 -12.206 1.00 80.25 64 MET A C 1
ATOM 511 O O . MET A 1 64 ? 1.028 4.863 -13.412 1.00 80.25 64 MET A O 1
ATOM 515 N N . GLU A 1 65 ? 1.494 5.433 -11.290 1.00 74.88 65 GLU A N 1
ATOM 516 C CA . GLU A 1 65 ? 2.298 6.600 -11.662 1.00 74.88 65 GLU A CA 1
ATOM 517 C C . GLU A 1 65 ? 3.586 6.184 -12.383 1.00 74.88 65 GLU A C 1
ATOM 519 O O . GLU A 1 65 ? 3.889 6.722 -13.447 1.00 74.88 65 GLU A O 1
ATOM 524 N N . GLY A 1 66 ? 4.282 5.148 -11.902 1.00 77.00 66 GLY A N 1
ATOM 525 C CA . GLY A 1 66 ? 5.459 4.590 -12.576 1.00 77.00 66 GLY A CA 1
ATOM 526 C C . GLY A 1 66 ? 5.163 4.116 -14.006 1.00 77.00 66 GLY A C 1
ATOM 527 O O . GLY A 1 66 ? 5.932 4.394 -14.934 1.00 77.00 66 GLY A O 1
ATOM 528 N N . ILE A 1 67 ? 4.008 3.473 -14.222 1.00 81.00 67 ILE A N 1
ATOM 529 C CA . ILE A 1 67 ? 3.531 3.094 -15.561 1.00 81.00 67 ILE A CA 1
ATOM 530 C C . ILE A 1 67 ? 3.261 4.339 -16.411 1.00 81.00 67 ILE A C 1
ATOM 532 O O . ILE A 1 67 ? 3.761 4.416 -17.532 1.00 81.00 67 ILE A O 1
ATOM 536 N N . LYS A 1 68 ? 2.503 5.321 -15.900 1.00 77.94 68 LYS A N 1
ATOM 537 C CA . LYS A 1 68 ? 2.184 6.561 -16.631 1.00 77.94 68 LYS A CA 1
ATOM 538 C C . LYS A 1 68 ? 3.450 7.296 -17.064 1.00 77.94 68 LYS A C 1
ATOM 540 O O . LYS A 1 68 ? 3.557 7.658 -18.233 1.00 77.94 68 LYS A O 1
ATOM 545 N N . PHE A 1 69 ? 4.420 7.461 -16.163 1.00 75.56 69 PHE A N 1
ATOM 546 C CA . PHE A 1 69 ? 5.702 8.095 -16.474 1.00 75.56 69 PHE A CA 1
ATOM 547 C C . PHE A 1 69 ? 6.479 7.322 -17.536 1.00 75.56 69 PHE A C 1
ATOM 549 O O . PHE A 1 69 ? 6.975 7.918 -18.491 1.00 75.56 69 PHE A O 1
ATOM 556 N N . SER A 1 70 ? 6.534 5.996 -17.420 1.00 77.25 70 SER A N 1
ATOM 557 C CA . SER A 1 70 ? 7.212 5.147 -18.402 1.00 77.25 70 SER A CA 1
ATOM 558 C C . SER A 1 70 ? 6.555 5.221 -19.783 1.00 77.25 70 SER A C 1
ATOM 560 O O . SER A 1 70 ? 7.253 5.359 -20.786 1.00 77.25 70 SER A O 1
ATOM 562 N N . LEU A 1 71 ? 5.220 5.193 -19.849 1.00 80.12 71 LEU A N 1
ATOM 563 C CA . LEU A 1 71 ? 4.465 5.327 -21.097 1.00 80.12 71 LEU A CA 1
ATOM 564 C C . LEU A 1 71 ? 4.616 6.720 -21.712 1.00 80.12 71 LEU A C 1
ATOM 566 O O . LEU A 1 71 ? 4.786 6.834 -22.925 1.00 80.12 71 LEU A O 1
ATOM 570 N N . LEU A 1 72 ? 4.589 7.777 -20.896 1.00 77.75 72 LEU A N 1
ATOM 571 C CA . LEU A 1 72 ? 4.807 9.148 -21.351 1.00 77.75 72 LEU A CA 1
ATOM 572 C C . LEU A 1 72 ? 6.217 9.313 -21.923 1.00 77.75 72 LEU A C 1
ATOM 574 O O . LEU A 1 72 ? 6.378 9.829 -23.027 1.00 77.75 72 LEU A O 1
ATOM 578 N N . ALA A 1 73 ? 7.235 8.834 -21.211 1.00 74.31 73 ALA A N 1
ATOM 579 C CA . ALA A 1 73 ? 8.614 8.904 -21.668 1.00 74.31 73 ALA A CA 1
ATOM 580 C C . ALA A 1 73 ? 8.828 8.092 -22.957 1.00 74.31 73 ALA A C 1
ATOM 582 O O . ALA A 1 73 ? 9.471 8.555 -23.903 1.00 74.31 73 ALA A O 1
ATOM 583 N N . PHE A 1 74 ? 8.215 6.913 -23.045 1.00 77.12 74 PHE A N 1
ATOM 584 C CA . PHE A 1 74 ? 8.199 6.101 -24.256 1.00 77.12 74 PHE A CA 1
ATOM 585 C C . PHE A 1 74 ? 7.505 6.813 -25.435 1.00 77.12 74 PHE A C 1
ATOM 587 O O . PHE A 1 74 ? 8.017 6.818 -26.555 1.00 77.12 74 PHE A O 1
ATOM 594 N N . ALA A 1 75 ? 6.376 7.487 -25.200 1.00 77.69 75 ALA A N 1
ATOM 595 C CA . ALA A 1 75 ? 5.676 8.252 -26.229 1.00 77.69 75 ALA A CA 1
ATOM 596 C C . ALA A 1 75 ? 6.498 9.459 -26.714 1.00 77.69 75 ALA A C 1
ATOM 598 O O . ALA A 1 75 ? 6.641 9.663 -27.920 1.00 77.69 75 ALA A O 1
ATOM 599 N N . LEU A 1 76 ? 7.083 10.231 -25.794 1.00 75.94 76 LEU A N 1
ATOM 600 C CA . LEU A 1 76 ? 7.885 11.417 -26.113 1.00 75.94 76 LEU A CA 1
ATOM 601 C C . LEU A 1 76 ? 9.162 11.059 -26.880 1.00 75.94 76 LEU A C 1
ATOM 603 O O . LEU A 1 76 ? 9.485 11.706 -27.878 1.00 75.94 76 LEU A O 1
ATOM 607 N N . THR A 1 77 ? 9.854 9.991 -26.477 1.00 73.50 77 THR A N 1
ATOM 608 C CA . THR A 1 77 ? 11.011 9.472 -27.227 1.00 73.50 77 THR A CA 1
ATOM 609 C C . THR A 1 77 ? 10.604 8.977 -28.617 1.00 73.50 77 THR A C 1
ATOM 611 O O . THR A 1 77 ? 11.321 9.221 -29.591 1.00 73.50 77 THR A O 1
ATOM 614 N N . GLY A 1 78 ? 9.427 8.358 -28.747 1.00 76.56 78 GLY A N 1
ATOM 615 C CA . GLY A 1 78 ? 8.839 7.991 -30.033 1.00 76.56 78 GLY A CA 1
ATOM 616 C C . GLY A 1 78 ? 8.590 9.199 -30.943 1.00 76.56 78 GLY A C 1
ATOM 617 O O . GLY A 1 78 ? 9.030 9.203 -32.093 1.00 76.56 78 GLY A O 1
ATOM 618 N N . ILE A 1 79 ? 7.944 10.247 -30.426 1.00 75.81 79 ILE A N 1
ATOM 619 C CA . ILE A 1 79 ? 7.662 11.488 -31.167 1.00 75.81 79 ILE A CA 1
ATOM 620 C C . ILE A 1 79 ? 8.962 12.162 -31.617 1.00 75.81 79 ILE A C 1
ATOM 622 O O . ILE A 1 79 ? 9.087 12.519 -32.789 1.00 75.81 79 ILE A O 1
ATOM 626 N N . ALA A 1 80 ? 9.951 12.279 -30.728 1.00 73.38 80 ALA A N 1
ATOM 627 C CA . ALA A 1 80 ? 11.246 12.873 -31.055 1.00 73.38 80 ALA A CA 1
ATOM 628 C C . ALA A 1 80 ? 11.943 12.126 -32.207 1.00 73.38 80 ALA A C 1
ATOM 630 O O . ALA A 1 80 ? 12.466 12.750 -33.130 1.00 73.38 80 ALA A O 1
ATOM 631 N N . LYS A 1 81 ? 11.889 10.788 -32.200 1.00 73.69 81 LYS A N 1
ATOM 632 C CA . LYS A 1 81 ? 12.440 9.951 -33.277 1.00 73.69 81 LYS A CA 1
ATOM 633 C C . LYS A 1 81 ? 11.694 10.127 -34.604 1.00 73.69 81 LYS A C 1
ATOM 635 O O . LYS A 1 81 ? 12.339 10.166 -35.649 1.00 73.69 81 LYS A O 1
ATOM 640 N N . ILE A 1 82 ? 10.364 10.254 -34.581 1.00 75.00 82 ILE A N 1
ATOM 641 C CA . ILE A 1 82 ? 9.568 10.534 -35.792 1.00 75.00 82 ILE A CA 1
ATOM 642 C C . ILE A 1 82 ? 9.942 11.903 -36.362 1.00 75.00 82 ILE A C 1
ATOM 644 O O . ILE A 1 82 ? 10.200 12.009 -37.557 1.00 75.00 82 ILE A O 1
ATOM 648 N N . ALA A 1 83 ? 10.007 12.934 -35.516 1.00 71.94 83 ALA A N 1
ATOM 649 C CA . ALA A 1 83 ? 10.359 14.286 -35.936 1.00 71.94 83 ALA A CA 1
ATOM 650 C C . ALA A 1 83 ? 11.764 14.339 -36.554 1.00 71.94 83 ALA A C 1
ATOM 652 O O . ALA A 1 83 ? 11.941 14.913 -37.626 1.00 71.94 83 ALA A O 1
ATOM 653 N N . TYR A 1 84 ? 12.739 13.672 -35.925 1.00 73.94 84 TYR A N 1
ATOM 654 C CA . TYR A 1 84 ? 14.090 13.529 -36.467 1.00 73.94 84 TYR A CA 1
ATOM 655 C C . TYR A 1 84 ? 14.083 12.865 -37.849 1.00 73.94 84 TYR A C 1
ATOM 657 O O . TYR A 1 84 ? 14.664 13.393 -38.793 1.00 73.94 84 TYR A O 1
ATOM 665 N N . PHE A 1 85 ? 13.370 11.744 -37.987 1.00 75.44 85 PHE A N 1
ATOM 666 C CA . PHE A 1 85 ? 13.261 11.031 -39.259 1.00 75.44 85 PHE A CA 1
ATOM 667 C C . PHE A 1 85 ? 12.607 11.888 -40.355 1.00 75.44 85 PHE A C 1
ATOM 669 O O . PHE A 1 85 ? 13.068 11.892 -41.494 1.00 75.44 85 PHE A O 1
ATOM 676 N N . MET A 1 86 ? 11.553 12.638 -40.024 1.00 75.00 86 MET A N 1
ATOM 677 C CA . MET A 1 86 ? 10.901 13.548 -40.970 1.00 75.00 86 MET A CA 1
ATOM 678 C C . MET A 1 86 ? 11.837 14.677 -41.412 1.00 75.00 86 MET A C 1
ATOM 680 O O . MET A 1 86 ? 11.881 14.985 -42.600 1.00 75.00 86 MET A O 1
ATOM 684 N N . ALA A 1 87 ? 12.608 15.254 -40.486 1.00 74.25 87 ALA A N 1
ATOM 685 C CA . ALA A 1 87 ? 13.592 16.289 -40.795 1.00 74.25 87 ALA A CA 1
ATOM 686 C C . ALA A 1 87 ? 14.721 15.757 -41.695 1.00 74.25 87 ALA A C 1
ATOM 688 O O . ALA A 1 87 ? 15.096 16.409 -42.666 1.00 74.25 87 ALA A O 1
ATOM 689 N N . GLU A 1 88 ? 15.222 14.549 -41.421 1.00 77.88 88 GLU A N 1
ATOM 690 C CA . GLU A 1 88 ? 16.226 13.880 -42.256 1.00 77.88 88 GLU A CA 1
ATOM 691 C C . GLU A 1 88 ? 15.689 13.598 -43.670 1.00 77.88 88 GLU A C 1
ATOM 693 O O . GLU A 1 88 ? 16.375 13.833 -44.669 1.00 77.88 88 GLU A O 1
ATOM 698 N N . GLN A 1 89 ? 14.436 13.145 -43.775 1.00 79.88 89 GLN A N 1
ATOM 699 C CA . GLN A 1 89 ? 13.800 12.880 -45.061 1.00 79.88 89 GLN A CA 1
ATOM 700 C C . GLN A 1 89 ? 13.584 14.165 -45.873 1.00 79.88 89 GLN A C 1
ATOM 702 O O . GLN A 1 89 ? 13.863 14.174 -47.074 1.00 79.88 89 GLN A O 1
ATOM 707 N N . ASP A 1 90 ? 13.114 15.241 -45.243 1.00 79.12 90 ASP A N 1
ATOM 708 C CA . ASP A 1 90 ? 12.916 16.536 -45.900 1.00 79.12 90 ASP A CA 1
ATOM 709 C C . ASP A 1 90 ? 14.245 17.131 -46.387 1.00 79.12 90 ASP A C 1
ATOM 711 O O . ASP A 1 90 ? 14.378 17.513 -47.552 1.00 79.12 90 ASP A O 1
ATOM 715 N N . TRP A 1 91 ? 15.280 17.067 -45.545 1.00 75.94 91 TRP A N 1
ATOM 716 C CA . TRP A 1 91 ? 16.641 17.450 -45.914 1.00 75.94 91 TRP A CA 1
ATOM 717 C C . TRP A 1 91 ? 17.149 16.682 -47.140 1.00 75.94 91 TRP A C 1
ATOM 719 O O . TRP A 1 91 ? 17.661 17.276 -48.091 1.00 75.94 91 TRP A O 1
ATOM 729 N N . SER A 1 92 ? 16.962 15.357 -47.158 1.00 77.56 92 SER A N 1
ATOM 730 C CA . SER A 1 92 ? 17.394 14.515 -48.279 1.00 77.56 92 SER A CA 1
ATOM 731 C C . SER A 1 92 ? 16.678 14.856 -49.593 1.00 77.56 92 SER A C 1
ATOM 733 O O . SER A 1 92 ? 17.301 14.820 -50.654 1.00 77.56 92 SER A O 1
ATOM 735 N N . ARG A 1 93 ? 15.394 15.242 -49.530 1.00 81.38 93 ARG A N 1
ATOM 736 C CA . ARG A 1 93 ? 14.613 15.665 -50.701 1.00 81.38 93 ARG A CA 1
ATOM 737 C C . ARG A 1 93 ? 15.096 17.000 -51.252 1.00 81.38 93 ARG A C 1
ATOM 739 O O . ARG A 1 93 ? 15.242 17.126 -52.463 1.00 81.38 93 ARG A O 1
ATOM 746 N N . ASN A 1 94 ? 15.387 17.960 -50.378 1.00 79.81 94 ASN A N 1
ATOM 747 C CA . ASN A 1 94 ? 15.830 19.291 -50.791 1.00 79.81 94 ASN A CA 1
ATOM 748 C C . ASN A 1 94 ? 17.257 19.278 -51.363 1.00 79.81 94 ASN A C 1
ATOM 750 O O . ASN A 1 94 ? 17.551 20.026 -52.293 1.00 79.81 94 ASN A O 1
ATOM 754 N N . LYS A 1 95 ? 18.127 18.375 -50.888 1.00 77.25 95 LYS A N 1
ATOM 755 C CA . LYS A 1 95 ? 19.498 18.233 -51.406 1.00 77.25 95 LYS A CA 1
ATOM 756 C C . LYS A 1 95 ? 19.553 17.689 -52.842 1.00 77.25 95 LYS A C 1
ATOM 758 O O . LYS A 1 95 ? 20.443 18.066 -53.595 1.00 77.25 95 LYS A O 1
ATOM 763 N N . GLY A 1 96 ? 18.595 16.849 -53.241 1.00 67.00 96 GLY A N 1
ATOM 764 C CA . GLY A 1 96 ? 18.532 16.259 -54.587 1.00 67.00 96 GLY A CA 1
ATOM 765 C C . GLY A 1 96 ? 17.992 17.181 -55.691 1.00 67.00 96 GLY A C 1
ATOM 766 O O . GLY A 1 96 ? 17.940 16.766 -56.842 1.00 67.00 96 GLY A O 1
ATOM 767 N N . GLY A 1 97 ? 17.562 18.405 -55.364 1.00 63.75 97 GLY A N 1
ATOM 768 C CA . GLY A 1 97 ? 17.026 19.372 -56.333 1.00 63.75 97 GLY A CA 1
ATOM 769 C C . GLY A 1 97 ? 18.033 20.411 -56.842 1.00 63.75 97 GLY A C 1
ATOM 770 O O . GLY A 1 97 ? 17.668 21.241 -57.670 1.00 63.75 97 GLY A O 1
ATOM 771 N N . SER A 1 98 ? 19.276 20.393 -56.351 1.00 58.12 98 SER A N 1
ATOM 772 C CA . SER A 1 98 ? 20.288 21.430 -56.616 1.00 58.12 98 SER A CA 1
ATOM 773 C C . SER A 1 98 ? 21.313 21.053 -57.699 1.00 58.12 98 SER A C 1
ATOM 775 O O . SER A 1 98 ? 22.391 21.639 -57.749 1.00 58.12 98 SER A O 1
ATOM 777 N N . ASP A 1 99 ? 20.992 20.124 -58.599 1.00 59.88 99 ASP A N 1
ATOM 778 C CA . ASP A 1 99 ? 21.883 19.690 -59.695 1.00 59.88 99 ASP A CA 1
ATOM 779 C C . ASP A 1 99 ? 22.059 20.736 -60.826 1.00 59.88 99 ASP A C 1
ATOM 781 O O . ASP A 1 99 ? 22.510 20.402 -61.919 1.00 59.88 99 ASP A O 1
ATOM 785 N N . GLY A 1 100 ? 21.686 22.006 -60.616 1.00 59.09 100 GLY A N 1
ATOM 786 C CA . GLY A 1 100 ? 21.490 22.957 -61.716 1.00 59.09 100 GLY A CA 1
ATOM 787 C C . GLY A 1 100 ? 22.200 24.307 -61.666 1.00 59.09 100 GLY A C 1
ATOM 788 O O . GLY A 1 100 ? 22.051 25.049 -62.634 1.00 59.09 100 GLY A O 1
ATOM 789 N N . ILE A 1 101 ? 22.918 24.689 -60.603 1.00 53.97 101 ILE A N 1
ATOM 790 C CA . ILE A 1 101 ? 23.570 26.013 -60.566 1.00 53.97 101 ILE A CA 1
ATOM 791 C C . ILE A 1 101 ? 24.987 25.897 -60.006 1.00 53.97 101 ILE A C 1
ATOM 793 O O . ILE A 1 101 ? 25.196 25.666 -58.818 1.00 53.97 101 ILE A O 1
ATOM 797 N N . ASP A 1 102 ? 25.943 26.059 -60.918 1.00 57.12 102 ASP A N 1
ATOM 798 C CA . ASP A 1 102 ? 27.382 26.068 -60.694 1.00 57.12 102 ASP A CA 1
ATOM 799 C C . ASP A 1 102 ? 27.805 27.130 -59.670 1.00 57.12 102 ASP A C 1
ATOM 801 O O . ASP A 1 102 ? 27.590 28.329 -59.853 1.00 57.12 102 ASP A O 1
ATOM 805 N N . GLY A 1 103 ? 28.475 26.677 -58.614 1.00 52.94 103 GLY A N 1
ATOM 806 C CA . GLY A 1 103 ? 29.153 27.528 -57.644 1.00 52.94 103 GLY A CA 1
ATOM 807 C C . GLY A 1 103 ? 29.678 26.706 -56.468 1.00 52.94 103 GLY A C 1
ATOM 808 O O . GLY A 1 103 ? 28.906 26.421 -55.556 1.00 52.94 103 GLY A O 1
ATOM 809 N N . PRO A 1 104 ? 30.962 26.298 -56.458 1.00 45.56 104 PRO A N 1
ATOM 810 C CA . PRO A 1 104 ? 31.581 25.610 -55.333 1.00 45.56 104 PRO A CA 1
ATOM 811 C C . PRO A 1 104 ? 31.927 26.637 -54.248 1.00 45.56 104 PRO A C 1
ATOM 813 O O . PRO A 1 104 ? 33.093 26.909 -53.983 1.00 45.56 104 PRO A O 1
ATOM 816 N N . GLU A 1 105 ? 30.914 27.253 -53.649 1.00 49.56 105 GLU A N 1
ATOM 817 C CA . GLU A 1 105 ? 31.082 27.880 -52.345 1.00 49.56 105 GLU A CA 1
ATOM 818 C C . GLU A 1 105 ? 30.715 26.831 -51.301 1.00 49.56 105 GLU A C 1
ATOM 820 O O . GLU A 1 105 ? 29.604 26.299 -51.295 1.00 49.56 105 GLU A O 1
ATOM 825 N N . GLU A 1 106 ? 31.704 26.480 -50.476 1.00 51.47 106 GLU A N 1
ATOM 826 C CA . GLU A 1 106 ? 31.608 25.591 -49.322 1.00 51.47 106 GLU A CA 1
ATOM 827 C C . GLU A 1 106 ? 30.489 26.065 -48.386 1.00 51.47 106 GLU A C 1
ATOM 829 O O . GLU A 1 106 ? 30.717 26.762 -47.396 1.00 51.47 106 GLU A O 1
ATOM 834 N N . ILE A 1 107 ? 29.248 25.676 -48.672 1.00 46.19 107 ILE A N 1
ATOM 835 C CA . ILE A 1 107 ? 28.189 25.695 -47.673 1.00 46.19 107 ILE A CA 1
ATOM 836 C C . ILE A 1 107 ? 28.596 24.617 -46.678 1.00 46.19 107 ILE A C 1
ATOM 838 O O . ILE A 1 107 ? 28.405 23.424 -46.925 1.00 46.19 107 ILE A O 1
ATOM 842 N N . GLY A 1 108 ? 29.262 25.065 -45.610 1.00 47.81 108 GLY A N 1
ATOM 843 C CA . GLY A 1 108 ? 29.798 24.222 -44.555 1.00 47.81 108 GLY A CA 1
ATOM 844 C C . GLY A 1 108 ? 28.780 23.167 -44.159 1.00 47.81 108 GLY A C 1
ATOM 845 O O . GLY A 1 108 ? 27.598 23.476 -43.994 1.00 47.81 108 GLY A O 1
ATOM 846 N N . GLU A 1 109 ? 29.243 21.920 -44.066 1.00 46.56 109 GLU A N 1
ATOM 847 C CA . GLU A 1 109 ? 28.465 20.785 -43.588 1.00 46.56 109 GLU A CA 1
ATOM 848 C C . GLU A 1 109 ? 27.788 21.166 -42.268 1.00 46.56 109 GLU A C 1
ATOM 850 O O . GLU A 1 109 ? 28.381 21.091 -41.193 1.00 46.56 109 GLU A O 1
ATOM 855 N N . HIS A 1 110 ? 26.538 21.617 -42.335 1.00 46.03 110 HIS A N 1
ATOM 856 C CA . HIS A 1 110 ? 25.723 21.729 -41.146 1.00 46.03 110 HIS A CA 1
ATOM 857 C C . HIS A 1 110 ? 25.440 20.302 -40.702 1.00 46.03 110 HIS A C 1
ATOM 859 O O . HIS A 1 110 ? 24.681 19.570 -41.342 1.00 46.03 110 HIS A O 1
ATOM 865 N N . GLU A 1 111 ? 26.153 19.900 -39.649 1.00 47.78 111 GLU A N 1
ATOM 866 C CA . GLU A 1 111 ? 26.025 18.591 -39.033 1.00 47.78 111 GLU A CA 1
ATOM 867 C C . GLU A 1 111 ? 24.539 18.307 -38.771 1.00 47.78 111 GLU A C 1
ATOM 869 O O . GLU A 1 111 ? 23.830 19.174 -38.242 1.00 47.78 111 GLU A O 1
ATOM 874 N N . PRO A 1 112 ? 24.039 17.120 -39.163 1.00 45.56 112 PRO A N 1
ATOM 875 C CA . PRO A 1 112 ? 22.658 16.746 -38.911 1.00 45.56 112 PRO A CA 1
ATOM 876 C C . PRO A 1 112 ? 22.382 16.913 -37.423 1.00 45.56 112 PRO A C 1
ATOM 878 O O . PRO A 1 112 ? 23.220 16.529 -36.604 1.00 45.56 112 PRO A O 1
ATOM 881 N N . ILE A 1 113 ? 21.223 17.499 -37.105 1.00 48.00 113 ILE A N 1
ATOM 882 C CA . ILE A 1 113 ? 20.842 17.873 -35.741 1.00 48.00 113 ILE A CA 1
ATOM 883 C C . ILE A 1 113 ? 21.229 16.725 -34.789 1.00 48.00 113 ILE A C 1
ATOM 885 O O . ILE A 1 113 ? 20.729 15.611 -34.981 1.00 48.00 113 ILE A O 1
ATOM 889 N N . PRO A 1 114 ? 22.168 16.932 -33.846 1.00 51.25 114 PRO A N 1
ATOM 890 C CA . PRO A 1 114 ? 22.824 15.814 -33.183 1.00 51.25 114 PRO A CA 1
ATOM 891 C C . PRO A 1 114 ? 21.848 15.041 -32.292 1.00 51.25 114 PRO A C 1
ATOM 893 O O . PRO A 1 114 ? 20.734 15.486 -31.995 1.00 51.25 114 PRO A O 1
ATOM 896 N N . GLY A 1 115 ? 22.296 13.893 -31.775 1.00 49.38 115 GLY A N 1
ATOM 897 C CA . GLY A 1 115 ? 21.598 13.158 -30.710 1.00 49.38 115 GLY A CA 1
ATOM 898 C C . GLY A 1 115 ? 21.231 14.029 -29.493 1.00 49.38 115 GLY A C 1
ATOM 899 O O . GLY A 1 115 ? 20.397 13.625 -28.684 1.00 49.38 115 GLY A O 1
ATOM 900 N N . THR A 1 116 ? 21.767 15.252 -29.417 1.00 47.94 116 THR A N 1
ATOM 901 C CA . THR A 1 116 ? 21.317 16.367 -28.582 1.00 47.94 116 THR A CA 1
ATOM 902 C C . THR A 1 116 ? 19.817 16.634 -28.618 1.00 47.94 116 THR A C 1
ATOM 904 O O . THR A 1 116 ? 19.317 17.031 -27.581 1.00 47.94 116 THR A O 1
ATOM 907 N N . LEU A 1 117 ? 19.055 16.387 -29.694 1.00 48.81 117 LEU A N 1
ATOM 908 C CA . LEU A 1 117 ? 17.584 16.545 -29.659 1.00 48.81 117 LEU A CA 1
ATOM 909 C C . LEU A 1 117 ? 16.882 15.441 -28.852 1.00 48.81 117 LEU A C 1
ATOM 911 O O . LEU A 1 117 ? 15.898 15.708 -28.166 1.00 48.81 117 LEU A O 1
ATOM 915 N N . ILE A 1 118 ? 17.394 14.208 -28.903 1.00 52.31 118 ILE A N 1
ATOM 916 C CA . ILE A 1 118 ? 16.884 13.076 -28.110 1.00 52.31 118 ILE A CA 1
ATOM 917 C C . ILE A 1 118 ? 17.302 13.248 -26.645 1.00 52.31 118 ILE A C 1
ATOM 919 O O . ILE A 1 118 ? 16.485 13.067 -25.744 1.00 52.31 118 ILE A O 1
ATOM 923 N N . LEU A 1 119 ? 18.545 13.679 -26.409 1.00 51.59 119 LEU A N 1
ATOM 924 C CA . LEU A 1 119 ? 19.034 14.098 -25.095 1.00 51.59 119 LEU A CA 1
ATOM 925 C C . LEU A 1 119 ? 18.256 15.299 -24.563 1.00 51.59 119 LEU A C 1
ATOM 927 O O . LEU A 1 119 ? 17.906 15.288 -23.393 1.00 51.59 119 LEU A O 1
ATOM 931 N N . LEU A 1 120 ? 17.913 16.287 -25.393 1.00 52.44 120 LEU A N 1
ATOM 932 C CA . LEU A 1 120 ? 17.091 17.435 -25.014 1.00 52.44 120 LEU A CA 1
ATOM 933 C C . LEU A 1 120 ? 15.671 16.983 -24.698 1.00 52.44 120 LEU A C 1
ATOM 935 O O . LEU A 1 120 ? 15.146 17.405 -23.685 1.00 52.44 120 LEU A O 1
ATOM 939 N N . ALA A 1 121 ? 15.066 16.090 -25.482 1.00 51.44 121 ALA A N 1
ATOM 940 C CA . ALA A 1 121 ? 13.751 15.532 -25.173 1.00 51.44 121 ALA A CA 1
ATOM 941 C C . ALA A 1 121 ? 13.769 14.746 -23.853 1.00 51.44 121 ALA A C 1
ATOM 943 O O . ALA A 1 121 ? 12.867 14.920 -23.039 1.00 51.44 121 ALA A O 1
ATOM 944 N N . GLY A 1 122 ? 14.811 13.950 -23.592 1.00 53.78 122 GLY A N 1
ATOM 945 C CA . GLY A 1 122 ? 15.018 13.274 -22.308 1.00 53.78 122 GLY A CA 1
ATOM 946 C C . GLY A 1 122 ? 15.238 14.255 -21.152 1.00 53.78 122 GLY A C 1
ATOM 947 O O . GLY A 1 122 ? 14.615 14.116 -20.107 1.00 53.78 122 GLY A O 1
ATOM 948 N N . THR A 1 123 ? 16.050 15.294 -21.361 1.00 53.38 123 THR A N 1
ATOM 949 C CA . THR A 1 123 ? 16.340 16.355 -20.377 1.00 53.38 123 THR A CA 1
ATOM 950 C C . THR A 1 123 ? 15.116 17.227 -20.105 1.00 53.38 123 THR A C 1
ATOM 952 O O . THR A 1 123 ? 14.870 17.583 -18.964 1.00 53.38 123 THR A O 1
ATOM 955 N N . VAL A 1 124 ? 14.320 17.546 -21.127 1.00 56.91 124 VAL A N 1
ATOM 956 C CA . VAL A 1 124 ? 13.077 18.323 -21.036 1.00 56.91 124 VAL A CA 1
ATOM 957 C C . VAL A 1 124 ? 11.977 17.478 -20.413 1.00 56.91 124 VAL A C 1
ATOM 959 O O . VAL A 1 124 ? 11.258 17.987 -19.572 1.00 56.91 124 VAL A O 1
ATOM 962 N N . THR A 1 125 ? 11.866 16.190 -20.743 1.00 50.50 125 THR A N 1
ATOM 963 C CA . THR A 1 125 ? 10.929 15.276 -20.064 1.00 50.50 125 THR A CA 1
ATOM 964 C C . THR A 1 125 ? 11.314 15.112 -18.599 1.00 50.50 125 THR A C 1
ATOM 966 O O . THR A 1 125 ? 10.450 15.203 -17.737 1.00 50.50 125 THR A O 1
ATOM 969 N N . GLY A 1 126 ? 12.611 14.941 -18.318 1.00 54.25 126 GLY A N 1
ATOM 970 C CA . GLY A 1 126 ? 13.161 14.935 -16.968 1.00 54.25 126 GLY A CA 1
ATOM 971 C C . GLY A 1 126 ? 12.823 16.227 -16.234 1.00 54.25 126 GLY A C 1
ATOM 972 O O . GLY A 1 126 ? 12.204 16.163 -15.189 1.00 54.25 126 GLY A O 1
ATOM 973 N N . ALA A 1 127 ? 13.122 17.389 -16.820 1.00 53.62 127 ALA A N 1
ATOM 974 C CA . ALA A 1 127 ? 12.848 18.700 -16.239 1.00 53.62 127 ALA A CA 1
ATOM 975 C C . ALA A 1 127 ? 11.351 18.998 -16.078 1.00 53.62 127 ALA A C 1
ATOM 977 O O . ALA A 1 127 ? 10.972 19.575 -15.072 1.00 53.62 127 ALA A O 1
ATOM 978 N N . ILE A 1 128 ? 10.490 18.601 -17.021 1.00 51.78 128 ILE A N 1
ATOM 979 C CA . ILE A 1 128 ? 9.030 18.723 -16.903 1.00 51.78 128 ILE A CA 1
ATOM 980 C C . ILE A 1 128 ? 8.528 17.804 -15.796 1.00 51.78 128 ILE A C 1
ATOM 982 O O . ILE A 1 128 ? 7.697 18.241 -15.014 1.00 51.78 128 ILE A O 1
ATOM 986 N N . ALA A 1 129 ? 9.038 16.575 -15.680 1.00 50.97 129 ALA A N 1
ATOM 987 C CA . ALA A 1 129 ? 8.711 15.705 -14.556 1.00 50.97 129 ALA A CA 1
ATOM 988 C C . ALA A 1 129 ? 9.143 16.350 -13.231 1.00 50.97 129 ALA A C 1
ATOM 990 O O . ALA A 1 129 ? 8.329 16.409 -12.320 1.00 50.97 129 ALA A O 1
ATOM 991 N N . THR A 1 130 ? 10.346 16.934 -13.155 1.00 47.88 130 THR A N 1
ATOM 992 C CA . THR A 1 130 ? 10.806 17.671 -11.966 1.00 47.88 130 THR A CA 1
ATOM 993 C C . THR A 1 130 ? 9.951 18.909 -11.678 1.00 47.88 130 THR A C 1
ATOM 995 O O . THR A 1 130 ? 9.639 19.178 -10.531 1.00 47.88 130 THR A O 1
ATOM 998 N N . VAL A 1 131 ? 9.540 19.668 -12.698 1.00 47.94 131 VAL A N 1
ATOM 999 C CA . VAL A 1 131 ? 8.756 20.905 -12.533 1.00 47.94 131 VAL A CA 1
ATOM 1000 C C . VAL A 1 131 ? 7.292 20.612 -12.213 1.00 47.94 131 VAL A C 1
ATOM 1002 O O . VAL A 1 131 ? 6.700 21.320 -11.408 1.00 47.94 131 VAL A O 1
ATOM 1005 N N . VAL A 1 132 ? 6.682 19.590 -12.814 1.00 47.78 132 VAL A N 1
ATOM 1006 C CA . VAL A 1 132 ? 5.324 19.132 -12.470 1.00 47.78 132 VAL A CA 1
ATOM 1007 C C . VAL A 1 132 ? 5.301 18.575 -11.044 1.00 47.78 132 VAL A C 1
ATOM 1009 O O . VAL A 1 132 ? 4.332 18.810 -10.326 1.00 47.78 132 VAL A O 1
ATOM 1012 N N . ASP A 1 133 ? 6.384 17.925 -10.615 1.00 45.00 133 ASP A N 1
ATOM 1013 C CA . ASP A 1 133 ? 6.594 17.489 -9.230 1.00 45.00 133 ASP A CA 1
ATOM 1014 C C . ASP A 1 133 ? 6.780 18.686 -8.269 1.00 45.00 133 ASP A C 1
ATOM 1016 O O . ASP A 1 133 ? 6.172 18.732 -7.203 1.00 45.00 133 ASP A O 1
ATOM 1020 N N . GLU A 1 134 ? 7.522 19.725 -8.675 1.00 41.09 134 GLU A N 1
ATOM 1021 C CA . GLU A 1 134 ? 7.752 20.936 -7.866 1.00 41.09 134 GLU A CA 1
ATOM 1022 C C . GLU A 1 134 ? 6.567 21.927 -7.835 1.00 41.09 134 GLU A C 1
ATOM 1024 O O . GLU A 1 134 ? 6.422 22.681 -6.871 1.00 41.09 134 GLU A O 1
ATOM 1029 N N . THR A 1 135 ? 5.725 21.969 -8.876 1.00 37.66 135 THR A N 1
ATOM 1030 C CA . THR A 1 135 ? 4.624 22.952 -9.023 1.00 37.66 135 THR A CA 1
ATOM 1031 C C . THR A 1 135 ? 3.225 22.366 -8.828 1.00 37.66 135 THR A C 1
ATOM 1033 O O . THR A 1 135 ? 2.254 23.125 -8.738 1.00 37.66 135 THR A O 1
ATOM 1036 N N . GLY A 1 136 ? 3.102 21.039 -8.697 1.00 38.28 136 GLY A N 1
ATOM 1037 C CA . GLY A 1 136 ? 1.903 20.396 -8.162 1.00 38.28 136 GLY A CA 1
ATOM 1038 C C . GLY A 1 136 ? 1.576 20.921 -6.755 1.00 38.28 136 GLY A C 1
ATOM 1039 O O . GLY A 1 136 ? 2.459 21.437 -6.066 1.00 38.28 136 GLY A O 1
ATOM 1040 N N . PRO A 1 137 ? 0.310 20.864 -6.301 1.00 30.92 137 PRO A N 1
ATOM 1041 C CA . PRO A 1 137 ? -0.105 21.488 -5.049 1.00 30.92 137 PRO A CA 1
ATOM 1042 C C . PRO A 1 137 ? 0.702 20.956 -3.851 1.00 30.92 137 PRO A C 1
ATOM 1044 O O . PRO A 1 137 ? 0.404 19.908 -3.293 1.00 30.92 137 PRO A O 1
ATOM 1047 N N . ARG A 1 138 ? 1.708 21.746 -3.449 1.00 37.41 138 ARG A N 1
ATOM 1048 C CA . ARG A 1 138 ? 2.463 21.703 -2.187 1.00 37.41 138 ARG A CA 1
ATOM 1049 C C . ARG A 1 138 ? 3.063 20.344 -1.802 1.00 37.41 138 ARG A C 1
ATOM 1051 O O . ARG A 1 138 ? 2.955 19.940 -0.646 1.00 37.41 138 ARG A O 1
ATOM 1058 N N . ILE A 1 139 ? 3.800 19.704 -2.705 1.00 31.12 139 ILE A N 1
ATOM 1059 C CA . ILE A 1 139 ? 4.745 18.652 -2.313 1.00 31.12 139 ILE A CA 1
ATOM 1060 C C . ILE A 1 139 ? 6.119 19.309 -2.136 1.00 31.12 139 ILE A C 1
ATOM 1062 O O . ILE A 1 139 ? 6.819 19.615 -3.093 1.00 31.12 139 ILE A O 1
ATOM 1066 N N . THR A 1 140 ? 6.504 19.602 -0.891 1.00 29.00 140 THR A N 1
ATOM 1067 C CA . THR A 1 140 ? 7.855 20.106 -0.584 1.00 29.00 140 THR A CA 1
ATOM 1068 C C . THR A 1 140 ? 8.850 18.947 -0.601 1.00 29.00 140 THR A C 1
ATOM 1070 O O . THR A 1 140 ? 9.328 18.497 0.441 1.00 29.00 140 THR A O 1
ATOM 1073 N N . PHE A 1 141 ? 9.179 18.444 -1.792 1.00 36.97 141 PHE A N 1
ATOM 1074 C CA . PHE A 1 141 ? 10.350 17.591 -1.951 1.00 36.97 141 PHE A CA 1
ATOM 1075 C C . PHE A 1 141 ? 11.606 18.439 -1.724 1.00 36.97 141 PHE A C 1
ATOM 1077 O O . PHE A 1 141 ? 11.774 19.510 -2.306 1.00 36.97 141 PHE A O 1
ATOM 1084 N N . LYS A 1 142 ? 12.522 17.976 -0.859 1.00 31.69 142 LYS A N 1
ATOM 1085 C CA . LYS A 1 142 ? 13.9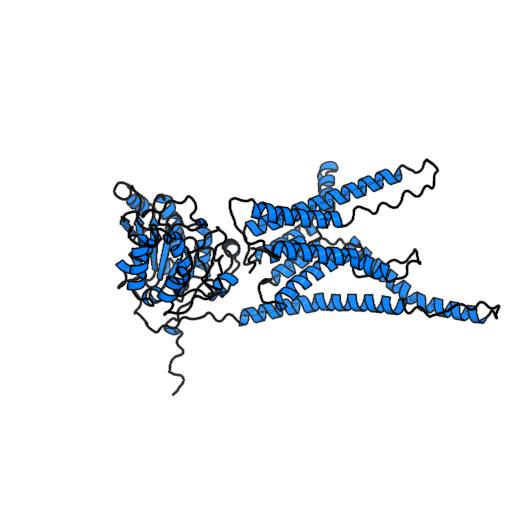01 18.493 -0.876 1.00 31.69 142 LYS A CA 1
ATOM 1086 C C . LYS A 1 142 ? 14.411 18.360 -2.317 1.00 31.69 142 LYS A C 1
ATOM 1088 O O . LYS A 1 142 ? 14.198 17.279 -2.870 1.00 31.69 142 LYS A O 1
ATOM 1093 N N . PRO A 1 143 ? 15.092 19.372 -2.896 1.00 34.84 143 PRO A N 1
ATOM 1094 C CA . PRO A 1 143 ? 15.620 19.294 -4.252 1.00 34.84 143 PRO A CA 1
ATOM 1095 C C . PRO A 1 143 ? 16.510 18.063 -4.326 1.00 34.84 143 PRO A C 1
ATOM 1097 O O . PRO A 1 143 ? 17.588 17.971 -3.733 1.00 34.84 143 PRO A O 1
ATOM 1100 N N . SER A 1 144 ? 15.949 17.049 -4.958 1.00 42.38 144 SER A N 1
ATOM 1101 C CA . SER A 1 144 ? 16.543 15.747 -5.069 1.00 42.38 144 SER A CA 1
ATOM 1102 C C . SER A 1 144 ? 17.700 15.896 -6.042 1.00 42.38 144 SER A C 1
ATOM 1104 O O . SER A 1 144 ? 17.534 16.339 -7.176 1.00 42.38 144 SER A O 1
ATOM 1106 N N . ILE A 1 145 ? 18.902 15.520 -5.616 1.00 41.72 145 ILE A N 1
ATOM 1107 C CA . ILE A 1 145 ? 20.047 15.440 -6.524 1.00 41.72 145 ILE A CA 1
ATOM 1108 C C . ILE A 1 145 ? 19.806 14.295 -7.530 1.00 41.72 145 ILE A C 1
ATOM 1110 O O . ILE A 1 145 ? 20.558 14.187 -8.477 1.00 41.72 145 ILE A O 1
ATOM 1114 N N . ALA A 1 146 ? 18.770 13.448 -7.398 1.00 40.91 146 ALA A N 1
ATOM 1115 C CA . ALA A 1 146 ? 18.545 12.299 -8.284 1.00 40.91 146 ALA A CA 1
ATOM 1116 C C . ALA A 1 146 ? 18.006 12.634 -9.678 1.00 40.91 146 ALA A C 1
ATOM 1118 O O . ALA A 1 146 ? 18.573 12.087 -10.615 1.00 40.91 146 ALA A O 1
ATOM 1119 N N . PRO A 1 147 ? 17.009 13.517 -9.892 1.00 45.12 147 PRO A N 1
ATOM 1120 C CA . PRO A 1 147 ? 16.728 14.053 -11.217 1.00 45.12 147 PRO A CA 1
ATOM 1121 C C . PRO A 1 147 ? 17.987 14.649 -11.823 1.00 45.12 147 PRO A C 1
ATOM 1123 O O . PRO A 1 147 ? 18.283 14.358 -12.972 1.00 45.12 147 PRO A O 1
ATOM 1126 N N . LEU A 1 148 ? 18.794 15.370 -11.037 1.00 46.25 148 LEU A N 1
ATOM 1127 C CA . LEU A 1 148 ? 20.083 15.879 -11.494 1.00 46.25 148 LEU A CA 1
ATOM 1128 C C . LEU A 1 148 ? 21.078 14.747 -11.798 1.00 46.25 148 LEU A C 1
ATOM 1130 O O . LEU A 1 148 ? 21.751 14.838 -12.802 1.00 46.25 148 LEU A O 1
ATOM 1134 N N . TYR A 1 149 ? 21.161 13.667 -11.019 1.00 42.56 149 TYR A N 1
ATOM 1135 C CA . TYR A 1 149 ? 22.121 12.569 -11.193 1.00 42.56 149 TYR A CA 1
ATOM 1136 C C . TYR A 1 149 ? 21.707 11.611 -12.309 1.00 42.56 149 TYR A C 1
ATOM 1138 O O . TYR A 1 149 ? 22.564 11.158 -13.053 1.00 42.56 149 TYR A O 1
ATOM 1146 N N . MET A 1 150 ? 20.413 11.327 -12.475 1.00 46.25 150 MET A N 1
ATOM 1147 C CA . MET A 1 150 ? 19.865 10.616 -13.630 1.00 46.25 150 MET A CA 1
ATOM 1148 C C . MET A 1 150 ? 19.987 11.472 -14.877 1.00 46.25 150 MET A C 1
ATOM 1150 O O . MET A 1 150 ? 20.465 10.972 -15.883 1.00 46.25 150 MET A O 1
ATOM 1154 N N . THR A 1 151 ? 19.661 12.762 -14.810 1.00 50.62 151 THR A N 1
ATOM 1155 C CA . THR A 1 151 ? 19.889 13.689 -15.924 1.00 50.62 151 THR A CA 1
ATOM 1156 C C . THR A 1 151 ? 21.375 13.763 -16.239 1.00 50.62 151 THR A C 1
ATOM 1158 O O . THR A 1 151 ? 21.734 13.613 -17.389 1.00 50.62 151 THR A O 1
ATOM 1161 N N . LEU A 1 152 ? 22.266 13.858 -15.250 1.00 45.53 152 LEU A N 1
ATOM 1162 C CA . LEU A 1 152 ? 23.718 13.842 -15.433 1.00 45.53 152 LEU A CA 1
ATOM 1163 C C . LEU A 1 152 ? 24.249 12.480 -15.879 1.00 45.53 152 LEU A C 1
ATOM 1165 O O . LEU A 1 152 ? 25.254 12.469 -16.563 1.00 45.53 152 LEU A O 1
ATOM 1169 N N . SER A 1 153 ? 23.616 11.354 -15.547 1.00 46.09 153 SER A N 1
ATOM 1170 C CA . SER A 1 153 ? 24.029 10.005 -15.977 1.00 46.09 153 SER A CA 1
ATOM 1171 C C . SER A 1 153 ? 23.498 9.665 -17.365 1.00 46.09 153 SER A C 1
ATOM 1173 O O . SER A 1 153 ? 24.181 9.000 -18.130 1.00 46.09 153 SER A O 1
ATOM 1175 N N . VAL A 1 154 ? 22.317 10.164 -17.726 1.00 50.41 154 VAL A N 1
ATOM 1176 C CA . VAL A 1 154 ? 21.765 10.136 -19.085 1.00 50.41 154 VAL A CA 1
ATOM 1177 C C . VAL A 1 154 ? 22.533 11.114 -19.967 1.00 50.41 154 VAL A C 1
ATOM 1179 O O . VAL A 1 154 ? 22.884 10.759 -21.083 1.00 50.41 154 VAL A O 1
ATOM 1182 N N . ILE A 1 155 ? 22.883 12.299 -19.459 1.00 49.38 155 ILE A N 1
ATOM 1183 C CA . ILE A 1 155 ? 23.770 13.259 -20.120 1.00 49.38 155 ILE A CA 1
ATOM 1184 C C . ILE A 1 155 ? 25.177 12.683 -20.212 1.00 49.38 155 ILE A C 1
ATOM 1186 O O . ILE A 1 155 ? 25.750 12.748 -21.278 1.00 49.38 155 ILE A O 1
ATOM 1190 N N . ALA A 1 156 ? 25.751 12.085 -19.170 1.00 45.69 156 ALA A N 1
ATOM 1191 C CA . ALA A 1 156 ? 27.095 11.506 -19.219 1.00 45.69 156 ALA A CA 1
ATOM 1192 C C . ALA A 1 156 ? 27.131 10.234 -20.064 1.00 45.69 156 ALA A C 1
ATOM 1194 O O . ALA A 1 156 ? 28.093 10.036 -20.789 1.00 45.69 156 ALA A O 1
ATOM 1195 N N . GLY A 1 157 ? 26.090 9.403 -20.024 1.00 47.44 157 GLY A N 1
ATOM 1196 C CA . GLY A 1 157 ? 25.916 8.239 -20.888 1.00 47.44 157 GLY A CA 1
ATOM 1197 C C . GLY A 1 157 ? 25.704 8.654 -22.338 1.00 47.44 157 GLY A C 1
ATOM 1198 O O . GLY A 1 157 ? 26.348 8.108 -23.222 1.00 47.44 157 GLY A O 1
ATOM 1199 N N . GLY A 1 158 ? 24.895 9.686 -22.575 1.00 48.50 158 GLY A N 1
ATOM 1200 C CA . GLY A 1 158 ? 24.668 10.323 -23.870 1.00 48.50 158 GLY A CA 1
ATOM 1201 C C . GLY A 1 158 ? 25.909 11.027 -24.419 1.00 48.50 158 GLY A C 1
ATOM 1202 O O . GLY A 1 158 ? 26.237 10.856 -25.582 1.00 48.50 158 GLY A O 1
ATOM 1203 N N . ILE A 1 159 ? 26.662 11.734 -23.575 1.00 45.00 159 ILE A N 1
ATOM 1204 C CA . ILE A 1 159 ? 27.956 12.352 -23.886 1.00 45.00 159 ILE A CA 1
ATOM 1205 C C . ILE A 1 159 ? 29.021 11.275 -24.058 1.00 45.00 159 ILE A C 1
ATOM 1207 O O . ILE A 1 159 ? 29.891 11.453 -24.888 1.00 45.00 159 ILE A O 1
ATOM 1211 N N . ALA A 1 160 ? 29.003 10.158 -23.335 1.00 44.28 160 ALA A N 1
ATOM 1212 C CA . ALA A 1 160 ? 29.920 9.043 -23.569 1.00 44.28 160 ALA A CA 1
ATOM 1213 C C . ALA A 1 160 ? 29.588 8.326 -24.887 1.00 44.28 160 ALA A C 1
ATOM 1215 O O . ALA A 1 160 ? 30.498 7.956 -25.624 1.00 44.28 160 ALA A O 1
ATOM 1216 N N . LEU A 1 161 ? 28.299 8.213 -25.220 1.00 46.41 161 LEU A N 1
ATOM 1217 C CA . LEU A 1 161 ? 27.773 7.743 -26.502 1.00 46.41 161 LEU A CA 1
ATOM 1218 C C . LEU A 1 161 ? 28.156 8.672 -27.666 1.00 46.41 161 LEU A C 1
ATOM 1220 O O . LEU A 1 161 ? 28.528 8.217 -28.742 1.00 46.41 161 LEU A O 1
ATOM 1224 N N . GLU A 1 162 ? 28.093 9.983 -27.458 1.00 44.69 162 GLU A N 1
ATOM 1225 C CA . GLU A 1 162 ? 28.367 10.991 -28.484 1.00 44.69 162 GLU A CA 1
ATOM 1226 C C . GLU A 1 162 ? 29.874 11.284 -28.600 1.00 44.69 162 GLU A C 1
ATOM 1228 O O . GLU A 1 162 ? 30.447 11.320 -29.690 1.00 44.69 162 GLU A O 1
ATOM 1233 N N . ARG A 1 163 ? 30.568 11.418 -27.464 1.00 38.53 163 ARG A N 1
ATOM 1234 C CA . ARG A 1 163 ? 32.006 11.694 -27.388 1.00 38.53 163 ARG A CA 1
ATOM 1235 C C . ARG A 1 163 ? 32.884 10.468 -27.454 1.00 38.53 163 ARG A C 1
ATOM 1237 O O . ARG A 1 163 ? 34.032 10.654 -27.805 1.00 38.53 163 ARG A O 1
ATOM 1244 N N . GLY A 1 164 ? 32.461 9.238 -27.194 1.00 40.47 164 GLY A N 1
ATOM 1245 C CA . GLY A 1 164 ? 33.361 8.109 -27.462 1.00 40.47 164 GLY A CA 1
ATOM 1246 C C . GLY A 1 164 ? 33.655 7.948 -28.968 1.00 40.47 164 GLY A C 1
ATOM 1247 O O . GLY A 1 164 ? 34.645 7.321 -29.327 1.00 40.47 164 GLY A O 1
ATOM 1248 N N . GLY A 1 165 ? 32.846 8.557 -29.848 1.00 41.44 165 GLY A N 1
ATOM 1249 C CA . GLY A 1 165 ? 33.197 8.762 -31.253 1.00 41.44 165 GLY A CA 1
ATOM 1250 C C . GLY A 1 165 ? 34.226 9.884 -31.423 1.00 41.44 165 GLY A C 1
ATOM 1251 O O . GLY A 1 165 ? 35.169 9.741 -32.187 1.00 41.44 165 GLY A O 1
ATOM 1252 N N . HIS A 1 166 ? 34.110 10.962 -30.642 1.00 36.25 166 HIS A N 1
ATOM 1253 C CA . HIS A 1 166 ? 34.874 12.206 -30.806 1.00 36.25 166 HIS A CA 1
ATOM 1254 C C . HIS A 1 166 ? 36.176 12.330 -29.979 1.00 36.25 166 HIS A C 1
ATOM 1256 O O . HIS A 1 166 ? 37.101 13.025 -30.392 1.00 36.25 166 HIS A O 1
ATOM 1262 N N . LEU A 1 167 ? 36.282 11.698 -28.807 1.00 36.00 167 LEU A N 1
ATOM 1263 C CA . LEU A 1 167 ? 37.406 11.809 -27.861 1.00 36.00 167 LEU A CA 1
ATOM 1264 C C . LEU A 1 167 ? 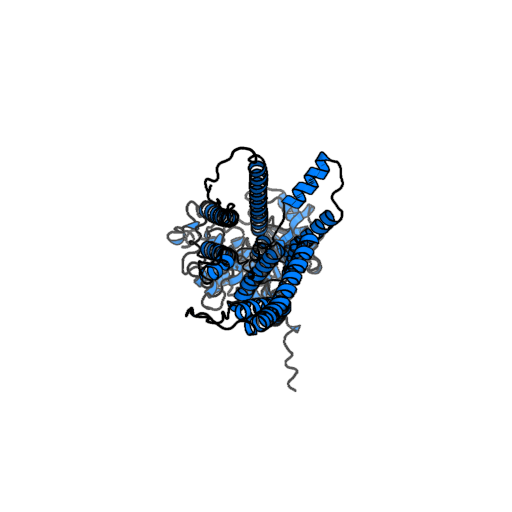38.602 10.978 -28.341 1.00 36.00 167 LEU A C 1
ATOM 1266 O O . LEU A 1 167 ? 39.741 11.424 -28.236 1.00 36.00 167 LEU A O 1
ATOM 1270 N N . PHE A 1 168 ? 38.337 9.826 -28.965 1.00 40.19 168 PHE A N 1
ATOM 1271 C CA . PHE A 1 168 ? 39.347 9.043 -29.682 1.00 40.19 168 PHE A CA 1
ATOM 1272 C C . PHE A 1 168 ? 39.691 9.656 -31.049 1.00 40.19 168 PHE A C 1
ATOM 1274 O O . PHE A 1 168 ? 40.853 9.643 -31.445 1.00 40.19 168 PHE A O 1
ATOM 1281 N N . GLN A 1 169 ? 38.729 10.296 -31.721 1.00 40.44 169 GLN A N 1
ATOM 1282 C CA . GLN A 1 169 ? 38.951 11.018 -32.982 1.00 40.44 169 GLN A CA 1
ATOM 1283 C C . GLN A 1 169 ? 39.791 12.296 -32.806 1.00 40.44 169 GLN A C 1
ATOM 1285 O O . GLN A 1 169 ? 40.458 12.722 -33.740 1.00 40.44 169 GLN A O 1
ATOM 1290 N N . ARG A 1 170 ? 39.811 12.903 -31.610 1.00 40.19 170 ARG A N 1
ATOM 1291 C CA . ARG A 1 170 ? 40.660 14.076 -31.320 1.00 40.19 170 ARG A CA 1
ATOM 1292 C C . ARG A 1 170 ? 42.072 13.717 -30.850 1.00 40.19 170 ARG A C 1
ATOM 1294 O O . ARG A 1 170 ? 42.953 14.566 -30.934 1.00 40.19 170 ARG A O 1
ATOM 1301 N N . MET A 1 171 ? 42.285 12.489 -30.370 1.00 39.72 171 MET A N 1
ATOM 1302 C CA . MET A 1 171 ? 43.620 11.966 -30.044 1.00 39.72 171 MET A CA 1
ATOM 1303 C C . MET A 1 171 ? 44.295 11.290 -31.251 1.00 39.72 171 MET A C 1
ATOM 1305 O O . MET A 1 171 ? 45.520 11.244 -31.313 1.00 39.72 171 MET A O 1
ATOM 1309 N N . GLY A 1 172 ? 43.520 10.841 -32.245 1.00 41.44 172 GLY A N 1
ATOM 1310 C CA . GLY A 1 172 ? 44.011 10.444 -33.565 1.00 41.44 172 GLY A CA 1
ATOM 1311 C C . GLY A 1 172 ? 44.179 11.653 -34.487 1.00 41.44 172 GLY A C 1
ATOM 1312 O O . GLY A 1 172 ? 43.243 12.039 -35.168 1.00 41.44 172 GLY A O 1
ATOM 1313 N N . ASN A 1 173 ? 45.362 12.265 -34.443 1.00 38.78 173 ASN A N 1
ATOM 1314 C CA . ASN A 1 173 ? 45.941 13.232 -35.384 1.00 38.78 173 ASN A CA 1
ATOM 1315 C C . ASN A 1 173 ? 45.022 13.974 -36.383 1.00 38.78 173 ASN A C 1
ATOM 1317 O O . ASN A 1 173 ? 44.447 13.420 -37.316 1.00 38.78 173 ASN A O 1
ATOM 1321 N N . ARG A 1 174 ? 45.075 15.305 -36.283 1.00 42.25 174 ARG A N 1
ATOM 1322 C CA . ARG A 1 174 ? 44.334 16.328 -37.038 1.00 42.25 174 ARG A CA 1
ATOM 1323 C C . ARG A 1 174 ? 44.561 16.357 -38.566 1.00 42.25 174 ARG A C 1
ATOM 1325 O O . ARG A 1 174 ? 44.182 17.353 -39.173 1.00 42.25 174 ARG A O 1
ATOM 1332 N N . HIS A 1 175 ? 45.193 15.359 -39.193 1.00 42.06 175 HIS A N 1
ATOM 1333 C CA . HIS A 1 175 ? 45.680 15.438 -40.586 1.00 42.06 175 HIS A CA 1
ATOM 1334 C C . HIS A 1 175 ? 45.353 14.246 -41.508 1.00 42.06 175 HIS A C 1
ATOM 1336 O O . HIS A 1 175 ? 45.829 14.230 -42.638 1.00 42.06 175 HIS A O 1
ATOM 1342 N N . SER A 1 176 ? 44.502 13.290 -41.119 1.00 40.91 176 SER A N 1
ATOM 1343 C CA . SER A 1 176 ? 44.023 12.255 -42.055 1.00 40.91 176 SER A CA 1
ATOM 1344 C C . SER A 1 176 ? 42.511 12.348 -42.237 1.00 40.91 176 SER A C 1
ATOM 1346 O O . SER A 1 176 ? 41.729 11.933 -41.385 1.00 40.91 176 SER A O 1
ATOM 1348 N N . HIS A 1 177 ? 42.085 12.921 -43.363 1.00 41.03 177 HIS A N 1
ATOM 1349 C CA . HIS A 1 177 ? 40.685 13.216 -43.689 1.00 41.03 177 HIS A CA 1
ATOM 1350 C C . HIS A 1 177 ? 39.825 11.979 -44.026 1.00 41.03 177 HIS A C 1
ATOM 1352 O O . HIS A 1 177 ? 38.783 12.113 -44.666 1.00 41.03 177 HIS A O 1
ATOM 1358 N N . ARG A 1 178 ? 40.233 10.759 -43.650 1.00 42.81 178 ARG A N 1
ATOM 1359 C CA . ARG A 1 178 ? 39.568 9.544 -44.150 1.00 42.81 178 ARG A CA 1
ATOM 1360 C C . ARG A 1 178 ? 39.616 8.319 -43.245 1.00 42.81 178 ARG A C 1
ATOM 1362 O O . ARG A 1 178 ? 39.626 7.197 -43.742 1.00 42.81 178 ARG A O 1
ATOM 1369 N N . GLU A 1 179 ? 39.591 8.497 -41.930 1.00 40.03 179 GLU A N 1
ATOM 1370 C CA . GLU A 1 179 ? 39.516 7.348 -41.027 1.00 40.03 179 GLU A CA 1
ATOM 1371 C C . GLU A 1 179 ? 38.126 7.154 -40.422 1.00 40.03 179 GLU A C 1
ATOM 1373 O O . GLU A 1 179 ? 37.670 7.895 -39.552 1.00 40.03 179 GLU A O 1
ATOM 1378 N N . HIS A 1 180 ? 37.469 6.093 -40.895 1.00 42.78 180 HIS A N 1
ATOM 1379 C CA . HIS A 1 180 ? 36.333 5.455 -40.248 1.00 42.78 180 HIS A CA 1
ATOM 1380 C C . HIS A 1 180 ? 36.767 4.948 -38.866 1.00 42.78 180 HIS A C 1
ATOM 1382 O O . HIS A 1 180 ? 37.441 3.926 -38.739 1.00 42.78 180 HIS A O 1
ATOM 1388 N N . VAL A 1 181 ? 36.403 5.681 -37.815 1.00 40.22 181 VAL A N 1
ATOM 1389 C CA . VAL A 1 181 ? 36.642 5.251 -36.435 1.00 40.22 181 VAL A CA 1
ATOM 1390 C C . VAL A 1 181 ? 35.663 4.125 -36.101 1.00 40.22 181 VAL A C 1
ATOM 1392 O O . VAL A 1 181 ? 34.476 4.352 -35.870 1.00 40.22 181 VAL A O 1
ATOM 1395 N N . VAL A 1 182 ? 36.179 2.897 -36.074 1.00 45.81 182 VAL A N 1
ATOM 1396 C CA . VAL A 1 182 ? 35.496 1.716 -35.542 1.00 45.81 182 VAL A CA 1
ATOM 1397 C C . VAL A 1 182 ? 35.788 1.646 -34.046 1.00 45.81 182 VAL A C 1
ATOM 1399 O O . VAL A 1 182 ? 36.835 1.180 -33.608 1.00 45.81 182 VAL A O 1
ATOM 1402 N N . GLY A 1 183 ? 34.849 2.155 -33.261 1.00 39.78 183 GLY A N 1
ATOM 1403 C CA . GLY A 1 183 ? 34.728 1.890 -31.833 1.00 39.78 183 GLY A CA 1
ATOM 1404 C C . GLY A 1 183 ? 33.288 1.500 -31.526 1.00 39.78 183 GLY A C 1
ATOM 1405 O O . GLY A 1 183 ? 32.438 1.541 -32.414 1.00 39.78 183 GLY A O 1
ATOM 1406 N N . PHE A 1 184 ? 33.007 1.174 -30.265 1.00 36.72 184 PHE A N 1
ATOM 1407 C CA . PHE A 1 184 ? 31.712 0.814 -29.650 1.00 36.72 184 PHE A CA 1
ATOM 1408 C C . PHE A 1 184 ? 30.496 1.709 -30.026 1.00 36.72 184 PHE A C 1
ATOM 1410 O O . PHE A 1 184 ? 29.368 1.445 -29.636 1.00 36.72 184 PHE A O 1
ATOM 1417 N N . LEU A 1 185 ? 30.722 2.756 -30.818 1.00 47.19 185 LEU A N 1
ATOM 1418 C CA . LEU A 1 185 ? 29.822 3.832 -31.211 1.00 47.19 185 LEU A CA 1
ATOM 1419 C C . LEU A 1 185 ? 29.671 3.919 -32.726 1.00 47.19 185 LEU A C 1
ATOM 1421 O O . LEU A 1 185 ? 29.523 4.997 -33.304 1.00 47.19 185 LEU A O 1
ATOM 1425 N N . ASN A 1 186 ? 29.711 2.769 -33.395 1.00 48.75 186 ASN A N 1
ATOM 1426 C CA . ASN A 1 186 ? 29.292 2.719 -34.779 1.00 48.75 186 ASN A CA 1
ATOM 1427 C C . ASN A 1 186 ? 27.811 3.139 -34.833 1.00 48.75 186 ASN A C 1
ATOM 1429 O O . ASN A 1 186 ? 26.971 2.480 -34.218 1.00 48.75 186 ASN A O 1
ATOM 1433 N N . LYS A 1 187 ? 27.481 4.214 -35.573 1.00 57.25 187 LYS A N 1
ATOM 1434 C CA . LYS A 1 187 ? 26.113 4.779 -35.717 1.00 57.25 187 LYS A CA 1
ATOM 1435 C C . LYS A 1 187 ? 25.065 3.750 -36.193 1.00 57.25 187 LYS A C 1
ATOM 1437 O O . LYS A 1 187 ? 23.858 4.017 -36.197 1.00 57.25 187 LYS A O 1
ATOM 1442 N N . THR A 1 188 ? 25.523 2.563 -36.586 1.00 64.44 188 THR A N 1
ATOM 1443 C CA . THR A 1 188 ? 24.720 1.372 -36.851 1.00 64.44 188 THR A CA 1
ATOM 1444 C C . THR A 1 188 ? 23.757 1.035 -35.710 1.00 64.44 188 THR A C 1
ATOM 1446 O O . THR A 1 188 ? 24.061 1.182 -34.527 1.00 64.44 188 THR A O 1
ATOM 1449 N N . ILE A 1 189 ? 22.579 0.543 -36.083 1.00 65.12 189 ILE A N 1
ATOM 1450 C CA . ILE A 1 189 ? 21.492 0.177 -35.165 1.00 65.12 189 ILE A CA 1
ATOM 1451 C C . ILE A 1 189 ? 21.915 -0.895 -34.140 1.00 65.12 189 ILE A C 1
ATOM 1453 O O . ILE A 1 189 ? 21.647 -0.701 -32.954 1.00 65.12 189 ILE A O 1
ATOM 1457 N N . PRO A 1 190 ? 22.641 -1.965 -34.523 1.00 66.88 190 PRO A N 1
ATOM 1458 C CA . PRO A 1 190 ? 23.149 -2.938 -33.560 1.00 66.88 190 PRO A CA 1
ATOM 1459 C C . PRO A 1 190 ? 24.079 -2.302 -32.527 1.00 66.88 190 PRO A C 1
ATOM 1461 O O . PRO A 1 190 ? 23.919 -2.568 -31.345 1.00 66.88 190 PRO A O 1
ATOM 1464 N N . GLY A 1 191 ? 24.980 -1.398 -32.935 1.00 65.00 191 GLY A N 1
ATOM 1465 C CA . GLY A 1 191 ? 25.858 -0.676 -32.005 1.00 65.00 191 GLY A CA 1
ATOM 1466 C C . GLY A 1 191 ? 25.087 0.123 -30.947 1.00 65.00 191 GLY A C 1
ATOM 1467 O O . GLY A 1 191 ? 25.438 0.094 -29.768 1.00 65.00 191 GLY A O 1
ATOM 1468 N N . ARG A 1 192 ? 23.977 0.765 -31.335 1.00 67.25 192 ARG A N 1
ATOM 1469 C CA . ARG A 1 192 ? 23.102 1.491 -30.398 1.00 67.25 192 ARG A CA 1
ATOM 1470 C C . ARG A 1 192 ? 22.400 0.568 -29.408 1.00 67.25 192 ARG A C 1
ATOM 1472 O O . ARG A 1 192 ? 22.460 0.828 -28.214 1.00 67.25 192 ARG A O 1
ATOM 1479 N N . ILE A 1 193 ? 21.807 -0.529 -29.879 1.00 66.75 193 ILE A N 1
ATOM 1480 C CA . ILE A 1 193 ? 21.140 -1.514 -29.008 1.00 66.75 193 ILE A CA 1
ATOM 1481 C C . ILE A 1 193 ? 22.137 -2.146 -28.039 1.00 66.75 193 ILE A C 1
ATOM 1483 O O . ILE A 1 193 ? 21.858 -2.266 -26.849 1.00 66.75 193 ILE A O 1
ATOM 1487 N N . LEU A 1 194 ? 23.329 -2.485 -28.527 1.00 64.94 194 LEU A N 1
ATOM 1488 C CA . LEU A 1 194 ? 24.424 -2.977 -27.699 1.00 64.94 194 LEU A CA 1
ATOM 1489 C C . LEU A 1 194 ? 24.827 -1.971 -26.623 1.00 64.94 194 LEU A C 1
ATOM 1491 O O . LEU A 1 194 ? 25.044 -2.357 -25.474 1.00 64.94 194 LEU A O 1
ATOM 1495 N N . THR A 1 195 ? 24.869 -0.684 -26.967 1.00 65.75 195 THR A N 1
ATOM 1496 C CA . THR A 1 195 ? 25.172 0.356 -25.987 1.00 65.75 195 THR A CA 1
ATOM 1497 C C . THR A 1 195 ? 24.049 0.516 -24.966 1.00 65.75 195 THR A C 1
ATOM 1499 O O . THR A 1 195 ? 24.338 0.579 -23.776 1.00 65.75 195 THR A O 1
ATOM 1502 N N . SER A 1 196 ? 22.779 0.502 -25.384 1.00 70.00 196 SER A N 1
ATOM 1503 C CA . SER A 1 196 ? 21.635 0.511 -24.463 1.00 70.00 196 SER A CA 1
ATOM 1504 C C . SER A 1 196 ? 21.690 -0.655 -23.479 1.00 70.00 196 SER A C 1
ATOM 1506 O O . SER A 1 196 ? 21.546 -0.459 -22.274 1.00 70.00 196 SER A O 1
ATOM 1508 N N . ILE A 1 197 ? 21.962 -1.866 -23.976 1.00 69.69 197 ILE A N 1
ATOM 1509 C CA . ILE A 1 197 ? 22.125 -3.058 -23.141 1.00 69.69 197 ILE A CA 1
ATOM 1510 C C . ILE A 1 197 ? 23.284 -2.854 -22.159 1.00 69.69 197 ILE A C 1
ATOM 1512 O O . ILE A 1 197 ? 23.119 -3.117 -20.970 1.00 69.69 197 ILE A O 1
ATOM 1516 N N . ALA A 1 198 ? 24.437 -2.360 -22.614 1.00 66.44 198 ALA A N 1
ATOM 1517 C CA . ALA A 1 198 ? 25.590 -2.115 -21.750 1.00 66.44 198 ALA A CA 1
ATOM 1518 C C . ALA A 1 198 ? 25.313 -1.050 -20.675 1.00 66.44 198 ALA A C 1
ATOM 1520 O O . ALA A 1 198 ? 25.729 -1.225 -19.533 1.00 66.44 198 ALA A O 1
ATOM 1521 N N . VAL A 1 199 ? 24.573 0.015 -21.003 1.00 70.88 199 VAL A N 1
ATOM 1522 C CA . VAL A 1 199 ? 24.146 1.043 -20.040 1.00 70.88 199 VAL A CA 1
ATOM 1523 C C . VAL A 1 199 ? 23.222 0.439 -18.989 1.00 70.88 199 VAL A C 1
ATOM 1525 O O . VAL A 1 199 ? 23.455 0.633 -17.800 1.00 70.88 199 VAL A O 1
ATOM 1528 N N . VAL A 1 200 ? 22.224 -0.344 -19.403 1.00 72.75 2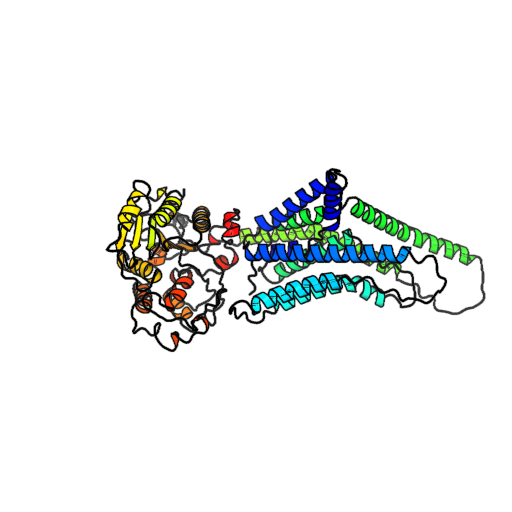00 VAL A N 1
ATOM 1529 C CA . VAL A 1 200 ? 21.316 -1.038 -18.480 1.00 72.75 200 VAL A CA 1
ATOM 1530 C C . VAL A 1 200 ? 22.094 -1.967 -17.541 1.00 72.75 200 VAL A C 1
ATOM 1532 O O . VAL A 1 200 ? 21.890 -1.921 -16.329 1.00 72.75 200 VAL A O 1
ATOM 1535 N N . HIS A 1 201 ? 23.060 -2.732 -18.059 1.00 69.69 201 HIS A N 1
ATOM 1536 C CA . HIS A 1 201 ? 23.949 -3.549 -17.226 1.00 69.69 201 HIS A CA 1
ATOM 1537 C C . HIS A 1 201 ? 24.818 -2.724 -16.285 1.00 69.69 201 HIS A C 1
ATOM 1539 O O . HIS A 1 201 ? 25.010 -3.129 -15.146 1.00 69.69 201 HIS A O 1
ATOM 1545 N N . ALA A 1 202 ? 25.371 -1.600 -16.739 1.00 66.62 202 ALA A N 1
ATOM 1546 C CA . ALA A 1 202 ? 26.212 -0.753 -15.905 1.00 66.62 202 ALA A CA 1
ATOM 1547 C C . ALA A 1 202 ? 25.400 -0.135 -14.761 1.00 66.62 202 ALA A C 1
ATOM 1549 O O . ALA A 1 202 ? 25.857 -0.144 -13.623 1.00 66.62 202 ALA A O 1
ATOM 1550 N N . VAL A 1 203 ? 24.180 0.335 -15.040 1.00 69.12 203 VAL A N 1
ATOM 1551 C CA . VAL A 1 203 ? 23.269 0.895 -14.034 1.00 69.12 203 VAL A CA 1
ATOM 1552 C C . VAL A 1 203 ? 22.872 -0.171 -13.012 1.00 69.12 203 VAL A C 1
ATOM 1554 O O . VAL A 1 203 ? 23.055 0.039 -11.812 1.00 69.12 203 VAL A O 1
ATOM 1557 N N . PHE A 1 204 ? 22.399 -1.337 -13.462 1.00 67.75 204 PHE A N 1
ATOM 1558 C CA . PHE A 1 204 ? 21.991 -2.403 -12.545 1.00 67.75 204 PHE A CA 1
ATOM 1559 C C . PHE A 1 204 ? 23.186 -3.048 -11.828 1.00 67.75 204 PHE A C 1
ATOM 1561 O O . PHE A 1 204 ? 23.145 -3.245 -10.616 1.00 67.75 204 PHE A O 1
ATOM 1568 N N . GLY A 1 205 ? 24.299 -3.279 -12.519 1.00 64.69 205 GLY A N 1
ATOM 1569 C CA . GLY A 1 205 ? 25.543 -3.779 -11.931 1.00 64.69 205 GLY A CA 1
ATOM 1570 C C . GLY A 1 205 ? 26.119 -2.833 -10.874 1.00 64.69 205 GLY A C 1
ATOM 1571 O O . GLY A 1 205 ? 26.476 -3.277 -9.786 1.00 64.69 205 GLY A O 1
ATOM 1572 N N . ALA A 1 206 ? 26.139 -1.522 -11.137 1.00 64.38 206 ALA A N 1
ATOM 1573 C CA . ALA A 1 206 ? 26.549 -0.530 -10.145 1.00 64.38 206 ALA A CA 1
ATOM 1574 C C . ALA A 1 206 ? 25.589 -0.494 -8.949 1.00 64.38 206 ALA A C 1
ATOM 1576 O O . ALA A 1 206 ? 26.036 -0.407 -7.810 1.00 64.38 206 ALA A O 1
ATOM 1577 N N . SER A 1 207 ? 24.279 -0.622 -9.178 1.00 63.62 207 SER A N 1
ATOM 1578 C CA . SER A 1 207 ? 23.301 -0.651 -8.084 1.00 63.62 207 SER A CA 1
ATOM 1579 C C . SER A 1 207 ? 23.451 -1.869 -7.164 1.00 63.62 207 SER A C 1
ATOM 1581 O O . SER A 1 207 ? 23.249 -1.746 -5.956 1.00 63.62 207 SER A O 1
ATOM 1583 N N . ILE A 1 208 ? 23.895 -3.012 -7.703 1.00 59.47 208 ILE A N 1
ATOM 1584 C CA . ILE A 1 208 ? 24.257 -4.192 -6.907 1.00 59.47 208 ILE A CA 1
ATOM 1585 C C . ILE A 1 208 ? 25.458 -3.875 -6.004 1.00 59.47 208 ILE A C 1
ATOM 1587 O O . ILE A 1 208 ? 25.431 -4.201 -4.820 1.00 59.47 208 ILE A O 1
ATOM 1591 N N . LEU A 1 209 ? 26.480 -3.190 -6.531 1.00 54.22 209 LEU A N 1
ATOM 1592 C CA . LEU A 1 209 ? 27.688 -2.825 -5.776 1.00 54.22 209 LEU A CA 1
ATOM 1593 C C . LEU A 1 209 ? 27.443 -1.741 -4.710 1.00 54.22 209 LEU A C 1
ATOM 1595 O O . LEU A 1 209 ? 28.149 -1.713 -3.706 1.00 54.22 209 LEU A O 1
ATOM 1599 N N . ILE A 1 210 ? 26.468 -0.851 -4.922 1.00 53.47 210 ILE A N 1
ATOM 1600 C CA . ILE A 1 210 ? 26.193 0.306 -4.046 1.00 53.47 210 ILE A CA 1
ATOM 1601 C C . ILE A 1 210 ? 25.190 -0.032 -2.922 1.00 53.47 210 ILE A C 1
ATOM 1603 O O . ILE A 1 210 ? 25.059 0.730 -1.966 1.00 53.47 210 ILE A O 1
ATOM 1607 N N . GLY A 1 211 ? 24.532 -1.193 -2.980 1.00 50.34 211 GLY A N 1
ATOM 1608 C CA . GLY A 1 211 ? 23.608 -1.652 -1.941 1.00 50.34 211 GLY A CA 1
ATOM 1609 C C . GLY A 1 211 ? 22.138 -1.515 -2.342 1.00 50.34 211 GLY A C 1
ATOM 1610 O O . GLY A 1 211 ? 21.478 -0.523 -2.045 1.00 50.34 211 GLY A O 1
ATOM 1611 N N . SER A 1 212 ? 21.642 -2.562 -3.007 1.00 53.47 212 SER A N 1
ATOM 1612 C CA . SER A 1 212 ? 20.272 -3.106 -2.945 1.00 53.47 212 SER A CA 1
ATOM 1613 C C . SER A 1 212 ? 19.076 -2.132 -2.966 1.00 53.47 212 SER A C 1
ATOM 1615 O O . SER A 1 212 ? 18.147 -2.291 -2.171 1.00 53.47 212 SER A O 1
ATOM 1617 N N . THR A 1 213 ? 19.043 -1.144 -3.861 1.00 55.03 213 THR A N 1
ATOM 1618 C CA . THR A 1 213 ? 17.813 -0.353 -4.112 1.00 55.03 213 THR A CA 1
ATOM 1619 C C . THR A 1 213 ? 17.086 -0.757 -5.392 1.00 55.03 213 THR A C 1
ATOM 1621 O O . THR A 1 213 ? 15.871 -0.605 -5.480 1.00 55.03 213 THR A O 1
ATOM 1624 N N . LEU A 1 214 ? 17.796 -1.314 -6.376 1.00 61.75 214 LEU A N 1
ATOM 1625 C CA . LEU A 1 214 ? 17.219 -1.790 -7.632 1.00 61.75 214 LEU A CA 1
ATOM 1626 C C . LEU A 1 214 ? 17.203 -3.318 -7.643 1.00 61.75 214 LEU A C 1
ATOM 1628 O O . LEU A 1 214 ? 18.104 -3.969 -8.167 1.00 61.75 214 LEU A O 1
ATOM 1632 N N . ASN A 1 215 ? 16.169 -3.895 -7.037 1.00 66.06 215 ASN A N 1
ATOM 1633 C CA . ASN A 1 215 ? 15.884 -5.316 -7.196 1.00 66.06 215 ASN A CA 1
ATOM 1634 C C . ASN A 1 215 ? 15.294 -5.527 -8.596 1.00 66.06 215 ASN A C 1
ATOM 1636 O O . ASN A 1 215 ? 14.172 -5.102 -8.864 1.00 66.06 215 ASN A O 1
ATOM 1640 N N . LEU A 1 216 ? 16.080 -6.139 -9.481 1.00 72.94 216 LEU A N 1
ATOM 1641 C CA . LEU A 1 216 ? 15.672 -6.513 -10.830 1.00 72.94 216 LEU A CA 1
ATOM 1642 C C . LEU A 1 216 ? 15.374 -8.011 -10.861 1.00 72.94 216 LEU A C 1
ATOM 1644 O O . LEU A 1 216 ? 16.255 -8.822 -10.571 1.00 72.94 216 LEU A O 1
ATOM 1648 N N . ASP A 1 217 ? 14.156 -8.380 -11.241 1.00 77.25 217 ASP A N 1
ATOM 1649 C CA . ASP A 1 217 ? 13.816 -9.782 -11.460 1.00 77.25 217 ASP A CA 1
ATOM 1650 C C . ASP A 1 217 ? 14.413 -10.276 -12.795 1.00 77.25 217 ASP A C 1
ATOM 1652 O O . ASP A 1 217 ? 14.453 -9.558 -13.801 1.00 77.25 217 ASP A O 1
ATOM 1656 N N . VAL A 1 218 ? 14.892 -11.525 -12.817 1.00 77.94 218 VAL A N 1
ATOM 1657 C CA . VAL A 1 218 ? 15.522 -12.129 -14.005 1.00 77.94 218 VAL A CA 1
ATOM 1658 C C . VAL A 1 218 ? 14.593 -12.106 -15.223 1.00 77.94 218 VAL A C 1
ATOM 1660 O O . VAL A 1 218 ? 15.048 -11.908 -16.349 1.00 77.94 218 VAL A O 1
ATOM 1663 N N . TRP A 1 219 ? 13.285 -12.248 -15.017 1.00 81.19 219 TRP A N 1
ATOM 1664 C CA . TRP A 1 219 ? 12.281 -12.201 -16.071 1.00 81.19 219 TRP A CA 1
ATOM 1665 C C . TRP A 1 219 ? 12.060 -10.791 -16.603 1.00 81.19 219 TRP A C 1
ATOM 1667 O O . TRP A 1 219 ? 11.798 -10.650 -17.796 1.00 81.19 219 TRP A O 1
ATOM 1677 N N . GLN A 1 220 ? 12.211 -9.751 -15.775 1.00 83.25 220 GLN A N 1
ATOM 1678 C CA . GLN A 1 220 ? 12.195 -8.374 -16.274 1.00 83.25 220 GLN A CA 1
ATOM 1679 C C . GLN A 1 220 ? 13.375 -8.137 -17.208 1.00 83.25 220 GLN A C 1
ATOM 1681 O O . GLN A 1 220 ? 13.213 -7.590 -18.297 1.00 83.25 220 GLN A O 1
ATOM 1686 N N . TYR A 1 221 ? 14.554 -8.612 -16.808 1.00 82.62 221 TYR A N 1
ATOM 1687 C CA . TYR A 1 221 ? 15.756 -8.498 -17.617 1.00 82.62 221 TYR A CA 1
ATOM 1688 C C . TYR A 1 221 ? 15.646 -9.281 -18.938 1.00 82.62 221 TYR A C 1
ATOM 1690 O O . TYR A 1 221 ? 15.942 -8.748 -20.008 1.00 82.62 221 TYR A O 1
ATOM 1698 N N . LEU A 1 222 ? 15.134 -10.518 -18.900 1.00 80.81 222 LEU A N 1
ATOM 1699 C CA . LEU A 1 222 ? 14.819 -11.286 -20.111 1.00 80.81 222 LEU A CA 1
ATOM 1700 C C . LEU A 1 222 ? 13.756 -10.587 -20.969 1.00 80.81 222 LEU A C 1
ATOM 1702 O O . LEU A 1 222 ? 13.881 -10.565 -22.192 1.00 80.81 222 LEU A O 1
ATOM 1706 N N . GLY A 1 223 ? 12.749 -9.974 -20.346 1.00 87.00 223 GLY A N 1
ATOM 1707 C CA . GLY A 1 223 ? 11.746 -9.146 -21.011 1.00 87.00 223 GLY A CA 1
ATOM 1708 C C . GLY A 1 223 ? 12.366 -7.965 -21.753 1.00 87.00 223 GLY A C 1
ATOM 1709 O O . GLY A 1 223 ? 12.050 -7.736 -22.920 1.00 87.00 223 GLY A O 1
ATOM 1710 N N . PHE A 1 224 ? 13.318 -7.274 -21.126 1.00 86.62 224 PHE A N 1
ATOM 1711 C CA . PHE A 1 224 ? 14.098 -6.204 -21.746 1.00 86.62 224 PHE A CA 1
ATOM 1712 C C . PHE A 1 224 ? 14.949 -6.694 -22.920 1.00 86.62 224 PHE A C 1
ATOM 1714 O O . PHE A 1 224 ? 14.966 -6.044 -23.968 1.00 86.62 224 PHE A O 1
ATOM 1721 N N . LEU A 1 225 ? 15.609 -7.848 -22.798 1.00 82.81 225 LEU A N 1
ATOM 1722 C CA . LEU A 1 225 ? 16.355 -8.442 -23.909 1.00 82.81 225 LEU A CA 1
ATOM 1723 C C . LEU A 1 225 ? 15.436 -8.843 -25.069 1.00 82.81 225 LEU A C 1
ATOM 1725 O O . LEU A 1 225 ? 15.755 -8.561 -26.224 1.00 82.81 225 LEU A O 1
ATOM 1729 N N . LEU A 1 226 ? 14.280 -9.445 -24.779 1.00 85.56 226 LEU A N 1
ATOM 1730 C CA . LEU A 1 226 ? 13.272 -9.793 -25.782 1.00 85.56 226 LEU A CA 1
ATOM 1731 C C . LEU A 1 226 ? 12.750 -8.544 -26.496 1.00 85.56 226 LEU A C 1
ATOM 1733 O O . LEU A 1 226 ? 12.767 -8.496 -27.727 1.00 85.56 226 LEU A O 1
ATOM 1737 N N . ALA A 1 227 ? 12.373 -7.511 -25.741 1.00 87.75 227 ALA A N 1
ATOM 1738 C CA . ALA A 1 227 ? 11.934 -6.231 -26.284 1.00 87.75 227 ALA A CA 1
ATOM 1739 C C . ALA A 1 227 ? 13.028 -5.576 -27.144 1.00 87.75 227 ALA A C 1
ATOM 1741 O O . ALA A 1 227 ? 12.758 -5.152 -28.265 1.00 87.75 227 ALA A O 1
ATOM 1742 N N . SER A 1 228 ? 14.279 -5.576 -26.680 1.00 84.62 228 SER A N 1
ATOM 1743 C CA . SER A 1 228 ? 15.427 -5.060 -27.438 1.00 84.62 228 SER A CA 1
ATOM 1744 C C . SER A 1 228 ? 15.695 -5.865 -28.713 1.00 84.62 228 SER A C 1
ATOM 1746 O O . SER A 1 228 ? 16.041 -5.304 -29.745 1.00 84.62 228 SER A O 1
ATOM 1748 N N . SER A 1 229 ? 15.513 -7.187 -28.687 1.00 81.06 229 SER A N 1
ATOM 1749 C CA . SER A 1 229 ? 15.687 -8.025 -29.878 1.00 81.06 229 SER A CA 1
ATOM 1750 C C . SER A 1 229 ? 14.609 -7.766 -30.932 1.00 81.06 229 SER A C 1
ATOM 1752 O O . SER A 1 229 ? 14.891 -7.803 -32.128 1.00 81.06 229 SER A O 1
ATOM 1754 N N . ALA A 1 230 ? 13.387 -7.433 -30.504 1.00 84.62 230 ALA A N 1
ATOM 1755 C CA . ALA A 1 230 ? 12.280 -7.127 -31.402 1.00 84.62 230 ALA A CA 1
ATOM 1756 C C . ALA A 1 230 ? 12.496 -5.834 -32.204 1.00 84.62 230 ALA A C 1
ATOM 1758 O O . ALA A 1 230 ? 11.847 -5.641 -33.236 1.00 84.62 230 ALA A O 1
ATOM 1759 N N . THR A 1 231 ? 13.405 -4.960 -31.760 1.00 81.44 231 THR A N 1
ATOM 1760 C CA . THR A 1 231 ? 13.757 -3.734 -32.485 1.00 81.44 231 THR A CA 1
ATOM 1761 C C . THR A 1 231 ? 14.839 -3.953 -33.545 1.00 81.44 231 THR A C 1
ATOM 1763 O O . THR A 1 231 ? 15.014 -3.092 -34.408 1.00 81.44 231 THR A O 1
ATOM 1766 N N . LEU A 1 232 ? 15.504 -5.116 -33.556 1.00 76.94 232 LEU A N 1
ATOM 1767 C CA . LEU A 1 232 ? 16.456 -5.501 -34.599 1.00 76.94 232 LEU A CA 1
ATOM 1768 C C . LEU A 1 232 ? 15.737 -6.042 -35.836 1.00 76.94 232 LEU A C 1
ATOM 1770 O O . LEU A 1 232 ? 14.876 -6.924 -35.767 1.00 76.94 232 LEU A O 1
ATOM 1774 N N . THR A 1 233 ? 16.149 -5.568 -37.009 1.00 76.88 233 THR A N 1
ATOM 1775 C CA . THR A 1 233 ? 15.751 -6.177 -38.278 1.00 76.88 233 THR A CA 1
ATOM 1776 C C . THR A 1 233 ? 16.800 -7.172 -38.784 1.00 76.88 233 THR A C 1
ATOM 1778 O O . THR A 1 233 ? 17.989 -7.051 -38.488 1.00 76.88 233 THR A O 1
ATOM 1781 N N . TRP A 1 234 ? 16.390 -8.159 -39.596 1.00 70.12 234 TRP A N 1
ATOM 1782 C CA . TRP A 1 234 ? 17.346 -9.057 -40.272 1.00 70.12 234 TRP A CA 1
ATOM 1783 C C . TRP A 1 234 ? 18.331 -8.281 -41.149 1.00 70.12 234 TRP A C 1
ATOM 1785 O O . TRP A 1 234 ? 19.484 -8.680 -41.285 1.00 70.12 234 TRP A O 1
ATOM 1795 N N . THR A 1 235 ? 17.888 -7.159 -41.715 1.00 73.94 235 THR A N 1
ATOM 1796 C CA . THR A 1 235 ? 18.737 -6.236 -42.467 1.00 73.94 235 THR A CA 1
ATOM 1797 C C . THR A 1 235 ? 19.773 -5.558 -41.580 1.00 73.94 235 THR A C 1
ATOM 1799 O O . THR A 1 235 ? 20.924 -5.464 -41.995 1.00 73.94 235 THR A O 1
ATOM 1802 N N . ASP A 1 236 ? 19.422 -5.175 -40.350 1.00 73.06 236 ASP A N 1
ATOM 1803 C CA . ASP A 1 236 ? 20.376 -4.585 -39.401 1.00 73.06 236 ASP A CA 1
ATOM 1804 C C . ASP A 1 236 ? 21.439 -5.599 -38.991 1.00 73.06 236 ASP A C 1
ATOM 1806 O O . ASP A 1 236 ? 22.627 -5.281 -38.972 1.00 73.06 236 ASP A O 1
ATOM 1810 N N . LEU A 1 237 ? 21.021 -6.840 -38.720 1.00 67.69 237 LEU A N 1
ATOM 1811 C CA . LEU A 1 237 ? 21.938 -7.921 -38.371 1.00 67.69 237 LEU A CA 1
ATOM 1812 C C . LEU A 1 237 ? 22.842 -8.283 -39.555 1.00 67.69 237 LEU A C 1
ATOM 1814 O O . LEU A 1 237 ? 24.055 -8.399 -39.404 1.00 67.69 237 LEU A O 1
ATOM 1818 N N . GLY A 1 238 ? 22.263 -8.411 -40.751 1.00 69.50 238 GLY A N 1
ATOM 1819 C CA . GLY A 1 238 ? 23.000 -8.696 -41.977 1.00 69.50 238 GLY A CA 1
ATOM 1820 C C . GLY A 1 238 ? 23.995 -7.592 -42.335 1.00 69.50 238 GLY A C 1
ATOM 1821 O O . GLY A 1 238 ? 25.105 -7.896 -42.767 1.00 69.50 238 GLY A O 1
ATOM 1822 N N . PHE A 1 239 ? 23.633 -6.323 -42.120 1.00 72.62 239 PHE A N 1
ATOM 1823 C CA . PHE A 1 239 ? 24.544 -5.192 -42.282 1.00 72.62 239 PHE A CA 1
ATOM 1824 C C . PHE A 1 239 ? 25.701 -5.279 -41.285 1.00 72.62 239 PHE A C 1
ATOM 1826 O O . PHE A 1 239 ? 26.852 -5.238 -41.704 1.00 72.62 239 PHE A O 1
ATOM 1833 N N . ALA A 1 240 ? 25.413 -5.504 -39.999 1.00 67.50 240 ALA A N 1
ATOM 1834 C CA . ALA A 1 240 ? 26.440 -5.649 -38.964 1.00 67.50 240 ALA A CA 1
ATOM 1835 C C . ALA A 1 240 ? 27.445 -6.760 -39.293 1.00 67.50 240 ALA A C 1
ATOM 1837 O O . ALA A 1 240 ? 28.653 -6.553 -39.204 1.00 67.50 240 ALA A O 1
ATOM 1838 N N . VAL A 1 241 ? 26.941 -7.930 -39.704 1.00 70.50 241 VAL A N 1
ATOM 1839 C CA . VAL A 1 241 ? 27.771 -9.084 -40.069 1.00 70.50 241 VAL A CA 1
ATOM 1840 C C . VAL A 1 241 ? 28.631 -8.766 -41.286 1.00 70.50 241 VAL A C 1
ATOM 1842 O O . VAL A 1 241 ? 29.824 -9.055 -41.269 1.00 70.50 241 VAL A O 1
ATOM 1845 N N . LYS A 1 242 ? 28.063 -8.138 -42.323 1.00 73.00 242 LYS A N 1
ATOM 1846 C CA . LYS A 1 242 ? 28.822 -7.742 -43.518 1.00 73.00 242 LYS A CA 1
ATOM 1847 C C . LYS A 1 242 ? 29.913 -6.727 -43.189 1.00 73.00 242 LYS A C 1
ATOM 1849 O O . LYS A 1 242 ? 31.039 -6.905 -43.641 1.00 73.00 242 LYS A O 1
ATOM 1854 N N . THR A 1 243 ? 29.608 -5.712 -42.381 1.00 71.69 243 THR A N 1
ATOM 1855 C CA . THR A 1 243 ? 30.600 -4.730 -41.929 1.00 71.69 243 THR A CA 1
ATOM 1856 C C . THR A 1 243 ? 31.708 -5.411 -41.129 1.00 71.69 243 THR A C 1
ATOM 1858 O O . THR A 1 243 ? 32.880 -5.212 -41.425 1.00 71.69 243 THR A O 1
ATOM 1861 N N . ALA A 1 244 ? 31.365 -6.292 -40.183 1.00 65.44 244 ALA A N 1
ATOM 1862 C CA . ALA A 1 244 ? 32.355 -7.035 -39.405 1.00 65.44 244 ALA A CA 1
ATOM 1863 C C . ALA A 1 244 ? 33.240 -7.937 -40.288 1.00 65.44 244 ALA A C 1
ATOM 1865 O O . ALA A 1 244 ? 34.454 -7.986 -40.106 1.00 65.44 244 ALA A O 1
ATOM 1866 N N . GLN A 1 245 ? 32.655 -8.622 -41.274 1.00 72.69 245 GLN A N 1
ATOM 1867 C CA . GLN A 1 245 ? 33.399 -9.447 -42.230 1.00 72.69 245 GLN A CA 1
ATOM 1868 C C . GLN A 1 245 ? 34.347 -8.618 -43.102 1.00 72.69 245 GLN A C 1
ATOM 1870 O O . GLN A 1 245 ? 35.477 -9.043 -43.336 1.00 72.69 245 GLN A O 1
ATOM 1875 N N . GLN A 1 246 ? 33.906 -7.446 -43.570 1.00 74.06 246 GLN A N 1
ATOM 1876 C CA . GLN A 1 246 ? 34.738 -6.531 -44.355 1.00 74.06 246 GLN A CA 1
ATOM 1877 C C . GLN A 1 246 ? 35.921 -6.005 -43.541 1.00 74.06 246 GLN A C 1
ATOM 1879 O O . GLN A 1 246 ? 37.042 -6.009 -44.040 1.00 74.06 246 GLN A O 1
ATOM 1884 N N . GLU A 1 247 ? 35.706 -5.638 -42.279 1.00 67.44 247 GLU A N 1
ATOM 1885 C CA . GLU A 1 247 ? 36.785 -5.201 -41.387 1.00 67.44 247 GLU A CA 1
ATOM 1886 C C . GLU A 1 247 ? 37.813 -6.315 -41.142 1.00 67.44 247 GLU A C 1
ATOM 1888 O O . GLU A 1 247 ? 39.014 -6.105 -41.304 1.00 67.44 247 GLU A O 1
ATOM 1893 N N . VAL A 1 248 ? 37.362 -7.540 -40.847 1.00 71.06 248 VAL A N 1
ATOM 1894 C CA . VAL A 1 248 ? 38.264 -8.694 -40.674 1.00 71.06 248 VAL A CA 1
ATOM 1895 C C . VAL A 1 248 ? 39.052 -8.988 -41.956 1.00 71.06 248 VAL A C 1
ATOM 1897 O O . VAL A 1 248 ? 40.237 -9.323 -41.893 1.00 71.06 248 VAL A O 1
ATOM 1900 N N . ALA A 1 249 ? 38.422 -8.851 -43.126 1.00 71.12 249 ALA A N 1
ATOM 1901 C CA . ALA A 1 249 ? 39.094 -9.023 -44.410 1.00 71.12 249 ALA A CA 1
ATOM 1902 C C . ALA A 1 249 ? 40.155 -7.936 -44.660 1.00 71.12 249 ALA A C 1
ATOM 1904 O O . ALA A 1 249 ? 41.247 -8.257 -45.130 1.00 71.12 249 ALA A O 1
ATOM 1905 N N . ASN A 1 250 ? 39.868 -6.682 -44.300 1.00 70.38 250 ASN A N 1
ATOM 1906 C CA . ASN A 1 250 ? 40.795 -5.560 -44.450 1.00 70.38 250 ASN A CA 1
ATOM 1907 C C . ASN A 1 250 ? 42.024 -5.713 -43.543 1.00 70.38 250 ASN A C 1
ATOM 1909 O O . ASN A 1 250 ? 43.149 -5.639 -44.035 1.00 70.38 250 ASN A O 1
ATOM 1913 N N . VAL A 1 251 ? 41.825 -6.055 -42.264 1.00 68.44 251 VAL A N 1
ATOM 1914 C CA . VAL A 1 251 ? 42.921 -6.299 -41.305 1.00 68.44 251 VAL A CA 1
ATOM 1915 C C . VAL A 1 251 ? 43.826 -7.452 -41.758 1.00 68.44 251 VAL A C 1
ATOM 1917 O O . VAL A 1 251 ? 45.037 -7.416 -41.557 1.00 68.44 251 VAL A O 1
ATOM 1920 N N . ARG A 1 252 ? 43.270 -8.479 -42.415 1.00 65.88 252 ARG A N 1
ATOM 1921 C CA . ARG A 1 252 ? 44.053 -9.622 -42.915 1.00 65.88 252 ARG A CA 1
ATOM 1922 C C . ARG A 1 252 ? 44.901 -9.290 -44.149 1.00 65.88 252 ARG A C 1
ATOM 1924 O O . ARG A 1 252 ? 45.905 -9.957 -44.384 1.00 65.88 252 ARG A O 1
ATOM 1931 N N . MET A 1 253 ? 44.504 -8.292 -44.937 1.00 58.16 253 MET A N 1
ATOM 1932 C CA . MET A 1 253 ? 45.159 -7.924 -46.202 1.00 58.16 253 MET A CA 1
ATOM 1933 C C . MET A 1 253 ? 46.265 -6.875 -46.028 1.00 58.16 253 MET A C 1
ATOM 1935 O O . MET A 1 253 ? 47.154 -6.770 -46.872 1.00 58.16 253 MET A O 1
ATOM 1939 N N . GLU A 1 254 ? 46.240 -6.114 -44.938 1.00 54.06 254 GLU A N 1
ATOM 1940 C CA . GLU A 1 254 ? 47.210 -5.056 -44.649 1.00 54.06 254 GLU A CA 1
ATOM 1941 C C . GLU A 1 254 ? 48.648 -5.559 -44.385 1.00 54.06 254 GLU A C 1
ATOM 1943 O O . GLU A 1 254 ? 49.565 -5.041 -45.026 1.00 54.06 254 GLU A O 1
ATOM 1948 N N . PRO A 1 255 ? 48.901 -6.626 -43.591 1.00 55.53 255 PRO A N 1
ATOM 1949 C CA . PRO A 1 255 ? 50.262 -7.149 -43.422 1.00 55.53 255 PRO A CA 1
ATOM 1950 C C . PRO A 1 255 ? 50.826 -7.779 -44.705 1.00 55.53 255 PRO A C 1
ATOM 1952 O O . PRO A 1 255 ? 52.042 -7.811 -44.887 1.00 55.53 255 PRO A O 1
ATOM 1955 N N . LEU A 1 256 ? 49.959 -8.233 -45.621 1.00 54.00 256 LEU A N 1
ATOM 1956 C CA . LEU A 1 256 ? 50.372 -8.791 -46.913 1.00 54.00 256 LEU A CA 1
ATOM 1957 C C . LEU A 1 256 ? 50.788 -7.696 -47.908 1.00 54.00 256 LEU A C 1
ATOM 1959 O O . LEU A 1 256 ? 51.686 -7.901 -48.715 1.00 54.00 256 LEU A O 1
ATOM 1963 N N . LYS A 1 257 ? 50.158 -6.515 -47.846 1.00 56.44 257 LYS A N 1
ATOM 1964 C CA . LYS A 1 257 ? 50.535 -5.367 -48.683 1.00 56.44 257 LYS A CA 1
ATOM 1965 C C . LYS A 1 257 ? 51.804 -4.682 -48.200 1.00 56.44 257 LYS A C 1
ATOM 1967 O O . LYS A 1 257 ? 52.585 -4.254 -49.037 1.00 56.44 257 LYS A O 1
ATOM 1972 N N . VAL A 1 258 ? 52.026 -4.607 -46.887 1.00 58.84 258 VAL A N 1
ATOM 1973 C CA . VAL A 1 258 ? 53.277 -4.061 -46.337 1.00 58.84 258 VAL A CA 1
ATOM 1974 C C . VAL A 1 258 ? 54.456 -4.964 -46.701 1.00 58.84 258 VAL A C 1
ATOM 1976 O O . VAL A 1 258 ? 55.470 -4.456 -47.156 1.00 58.84 258 VAL A O 1
ATOM 1979 N N . THR A 1 259 ? 54.295 -6.290 -46.644 1.00 57.41 259 THR A N 1
ATOM 1980 C CA . THR A 1 259 ? 55.345 -7.223 -47.098 1.00 57.41 259 THR A CA 1
ATOM 1981 C C . THR A 1 259 ? 55.567 -7.199 -48.613 1.00 57.41 259 THR A C 1
ATOM 1983 O O . THR A 1 259 ? 56.711 -7.299 -49.042 1.00 57.41 259 THR A O 1
ATOM 1986 N N . LEU A 1 260 ? 54.526 -7.007 -49.435 1.00 58.03 260 LEU A N 1
ATOM 1987 C CA . LEU A 1 260 ? 54.701 -6.825 -50.885 1.00 58.03 260 LEU A CA 1
ATOM 1988 C C . LEU A 1 260 ? 55.350 -5.478 -51.245 1.00 58.03 260 LEU A C 1
ATOM 1990 O O . LEU A 1 260 ? 56.216 -5.444 -52.111 1.00 58.03 260 LEU A O 1
ATOM 1994 N N . ALA A 1 261 ? 54.979 -4.389 -50.570 1.00 58.84 261 ALA A N 1
ATOM 1995 C CA . ALA A 1 261 ? 55.563 -3.066 -50.797 1.00 58.84 261 ALA A CA 1
ATOM 1996 C C . ALA A 1 261 ? 57.014 -2.974 -50.290 1.00 58.84 261 ALA A C 1
ATOM 1998 O O . ALA A 1 261 ? 57.835 -2.295 -50.898 1.00 58.84 261 ALA A O 1
ATOM 1999 N N . GLU A 1 262 ? 57.353 -3.689 -49.213 1.00 59.44 262 GLU A N 1
ATOM 2000 C CA . GLU A 1 262 ? 58.727 -3.837 -48.713 1.00 59.44 262 GLU A CA 1
ATOM 2001 C C . GLU A 1 262 ? 59.576 -4.750 -49.619 1.00 59.44 262 GLU A C 1
ATOM 2003 O O . GLU A 1 262 ? 60.792 -4.596 -49.707 1.00 59.44 262 GLU A O 1
ATOM 2008 N N . GLN A 1 263 ? 58.940 -5.661 -50.366 1.00 57.25 263 GLN A N 1
ATOM 2009 C CA . GLN A 1 263 ? 59.605 -6.478 -51.380 1.00 57.25 263 GLN A CA 1
ATOM 2010 C C . GLN A 1 263 ? 59.800 -5.732 -52.715 1.00 57.25 263 GLN A C 1
ATOM 2012 O O . GLN A 1 263 ? 60.798 -5.970 -53.394 1.00 57.25 263 GLN A O 1
ATOM 2017 N N . GLU A 1 264 ? 58.904 -4.808 -53.081 1.00 57.91 264 GLU A N 1
ATOM 2018 C CA . GLU A 1 264 ? 59.079 -3.914 -54.240 1.00 57.91 264 GLU A CA 1
ATOM 2019 C C . GLU A 1 264 ? 60.076 -2.773 -53.966 1.00 57.91 264 GLU A C 1
ATOM 2021 O O . GLU A 1 264 ? 60.819 -2.389 -54.867 1.00 57.91 264 GLU A O 1
ATOM 2026 N N . SER A 1 265 ? 60.177 -2.273 -52.728 1.00 55.72 265 SER A N 1
ATOM 2027 C CA . SER A 1 265 ? 61.126 -1.203 -52.373 1.00 55.72 265 SER A CA 1
ATOM 2028 C C . SER A 1 265 ? 62.585 -1.661 -52.246 1.00 55.72 265 SER A C 1
ATOM 2030 O O . SER A 1 265 ? 63.487 -0.828 -52.217 1.00 55.72 265 SER A O 1
ATOM 2032 N N . LEU A 1 266 ? 62.852 -2.972 -52.248 1.00 55.38 266 LEU A N 1
ATOM 2033 C CA . LEU A 1 266 ? 64.208 -3.537 -52.298 1.00 55.38 266 LEU A CA 1
ATOM 2034 C C . LEU A 1 266 ? 64.846 -3.507 -53.704 1.00 55.38 266 LEU A C 1
ATOM 2036 O O . LEU A 1 266 ? 65.967 -3.991 -53.864 1.00 55.38 266 LEU A O 1
ATOM 2040 N N . ILE A 1 267 ? 64.167 -2.956 -54.720 1.00 59.59 267 ILE A N 1
ATOM 2041 C CA . ILE A 1 267 ? 64.664 -2.895 -56.110 1.00 59.59 267 ILE A CA 1
ATOM 2042 C C . ILE A 1 267 ? 65.096 -1.477 -56.548 1.00 59.59 267 ILE A C 1
ATOM 2044 O O . ILE A 1 267 ? 65.756 -1.345 -57.577 1.00 59.59 267 ILE A O 1
ATOM 2048 N N . GLU A 1 268 ? 64.870 -0.422 -55.757 1.00 53.62 268 GLU A N 1
ATOM 2049 C CA . GLU A 1 268 ? 65.356 0.933 -56.083 1.00 53.62 268 GLU A CA 1
ATOM 2050 C C . GLU A 1 268 ? 66.228 1.538 -54.964 1.00 53.62 268 GLU A C 1
ATOM 2052 O O . GLU A 1 268 ? 65.768 1.841 -53.866 1.00 53.62 268 GLU A O 1
ATOM 2057 N N . GLU A 1 269 ? 67.518 1.722 -55.266 1.00 49.47 269 GLU A N 1
ATOM 2058 C CA . GLU A 1 269 ? 68.515 2.449 -54.458 1.00 49.47 269 GLU A CA 1
ATOM 2059 C C . GLU A 1 269 ? 68.569 3.955 -54.854 1.00 49.47 269 GLU A C 1
ATOM 2061 O O . GLU A 1 269 ? 68.010 4.344 -55.879 1.00 49.47 269 GLU A O 1
ATOM 2066 N N . PRO A 1 270 ? 69.197 4.864 -54.075 1.00 53.97 270 PRO A N 1
ATOM 2067 C CA . PRO A 1 270 ? 68.455 5.896 -53.357 1.00 53.97 270 PRO A CA 1
ATOM 2068 C C . PRO A 1 270 ? 68.811 7.334 -53.778 1.00 53.97 270 PRO A C 1
ATOM 2070 O O . PRO A 1 270 ? 69.954 7.650 -54.110 1.00 53.97 270 PRO A O 1
ATOM 2073 N N . VAL A 1 271 ? 67.865 8.265 -53.614 1.00 48.69 271 VAL A N 1
ATOM 2074 C CA . VAL A 1 271 ? 68.181 9.691 -53.433 1.00 48.69 271 VAL A CA 1
ATOM 2075 C C . VAL A 1 271 ? 67.527 10.180 -52.149 1.00 48.69 271 VAL A C 1
ATOM 2077 O O . VAL A 1 271 ? 66.348 9.969 -51.889 1.00 48.69 271 VAL A O 1
ATOM 2080 N N . ALA A 1 272 ? 68.365 10.791 -51.321 1.00 56.59 272 ALA A N 1
ATOM 2081 C CA . ALA A 1 272 ? 68.110 11.176 -49.950 1.00 56.59 272 ALA A CA 1
ATOM 2082 C C . ALA A 1 272 ? 66.896 12.102 -49.768 1.00 56.59 272 ALA A C 1
ATOM 2084 O O . ALA A 1 272 ? 66.885 13.229 -50.257 1.00 56.59 272 ALA A O 1
ATOM 2085 N N . SER A 1 273 ? 65.975 11.701 -48.894 1.00 44.75 273 SER A N 1
ATOM 2086 C CA . SER A 1 273 ? 65.281 12.645 -48.022 1.00 44.75 273 SER A CA 1
ATOM 2087 C C . SER A 1 273 ? 65.112 12.028 -46.641 1.00 44.75 273 SER A C 1
ATOM 2089 O O . SER A 1 273 ? 64.439 11.020 -46.444 1.00 44.75 273 SER A O 1
ATOM 2091 N N . LYS A 1 274 ? 65.796 12.649 -45.691 1.00 56.81 274 LYS A N 1
ATOM 2092 C CA . LYS A 1 274 ? 65.720 12.410 -44.262 1.00 56.81 274 LYS A CA 1
ATOM 2093 C C . LYS A 1 274 ? 64.389 12.976 -43.777 1.00 56.81 274 LYS A C 1
ATOM 2095 O O . LYS A 1 274 ? 64.295 14.187 -43.676 1.00 56.81 274 LYS A O 1
ATOM 2100 N N . ASP A 1 275 ? 63.415 12.122 -43.486 1.00 48.97 275 ASP A N 1
ATOM 2101 C CA . ASP A 1 275 ? 62.349 12.438 -42.535 1.00 48.97 275 ASP A CA 1
ATOM 2102 C C . ASP A 1 275 ? 61.784 11.167 -41.892 1.00 48.97 275 ASP A C 1
ATOM 2104 O O . ASP A 1 275 ? 61.850 10.063 -42.429 1.00 48.97 275 ASP A O 1
ATOM 2108 N N . SER A 1 276 ? 61.358 11.339 -40.648 1.00 56.34 276 SER A N 1
ATOM 2109 C CA . SER A 1 276 ? 61.141 10.326 -39.622 1.00 56.34 276 SER A CA 1
ATOM 2110 C C . SER A 1 276 ? 60.088 9.268 -39.977 1.00 56.34 276 SER A C 1
ATOM 2112 O O . SER A 1 276 ? 58.893 9.485 -39.784 1.00 56.34 276 SER A O 1
ATOM 2114 N N . ASN A 1 277 ? 60.534 8.074 -40.369 1.00 48.19 277 ASN A N 1
ATOM 2115 C CA . ASN A 1 277 ? 59.714 6.863 -40.339 1.00 48.19 277 ASN A CA 1
ATOM 2116 C C . ASN A 1 277 ? 59.683 6.301 -38.914 1.00 48.19 277 ASN A C 1
ATOM 2118 O O . ASN A 1 277 ? 60.458 5.416 -38.551 1.00 48.19 277 ASN A O 1
ATOM 2122 N N . GLN A 1 278 ? 58.791 6.847 -38.093 1.00 51.25 278 GLN A N 1
ATOM 2123 C CA . GLN A 1 278 ? 58.370 6.194 -36.862 1.00 51.25 278 GLN A CA 1
ATOM 2124 C C . GLN A 1 278 ? 57.240 5.222 -37.245 1.00 51.25 278 GLN A C 1
ATOM 2126 O O . GLN A 1 278 ? 56.206 5.688 -37.729 1.00 51.25 278 GLN A O 1
ATOM 2131 N N . PRO A 1 279 ? 57.429 3.893 -37.121 1.00 50.53 279 PRO A N 1
ATOM 2132 C CA . PRO A 1 279 ? 56.394 2.926 -37.468 1.00 50.53 279 PRO A CA 1
ATOM 2133 C C . PRO A 1 279 ? 55.156 3.236 -36.630 1.00 50.53 279 PRO A C 1
ATOM 2135 O O . PRO A 1 279 ? 55.221 3.306 -35.404 1.00 50.53 279 PRO A O 1
ATOM 2138 N N . SER A 1 280 ? 54.038 3.526 -37.293 1.00 54.69 280 SER A N 1
ATOM 2139 C CA . SER A 1 280 ? 52.820 3.884 -36.583 1.00 54.69 280 SER A CA 1
ATOM 2140 C C . SER A 1 280 ? 52.255 2.622 -35.931 1.00 54.69 280 SER A C 1
ATOM 2142 O O . SER A 1 280 ? 51.699 1.771 -36.618 1.00 54.69 280 SER A O 1
ATOM 2144 N N . ASP A 1 281 ? 52.338 2.522 -34.606 1.00 48.50 281 ASP A N 1
ATOM 2145 C CA . ASP A 1 281 ? 51.739 1.448 -33.790 1.00 48.50 281 ASP A CA 1
ATOM 2146 C C . ASP A 1 281 ? 50.187 1.457 -33.794 1.00 48.50 281 ASP A C 1
ATOM 2148 O O . ASP A 1 281 ? 49.521 0.707 -33.073 1.00 48.50 281 ASP A O 1
ATOM 2152 N N . ALA A 1 282 ? 49.579 2.303 -34.630 1.00 52.00 282 ALA A N 1
ATOM 2153 C CA . ALA A 1 282 ? 48.141 2.505 -34.753 1.00 52.00 282 ALA A CA 1
ATOM 2154 C C . ALA A 1 282 ? 47.309 1.243 -35.103 1.00 52.00 282 ALA A C 1
ATOM 2156 O O . ALA A 1 282 ? 46.234 1.087 -34.512 1.00 52.00 282 ALA A O 1
ATOM 2157 N N . PRO A 1 283 ? 47.738 0.312 -35.988 1.00 53.97 283 PRO A N 1
ATOM 2158 C CA . PRO A 1 283 ? 46.893 -0.824 -36.367 1.00 53.97 283 PRO A CA 1
ATOM 2159 C C . PRO A 1 283 ? 46.813 -1.890 -35.262 1.00 53.97 283 PRO A C 1
ATOM 2161 O O . PRO A 1 283 ? 45.767 -2.524 -35.079 1.00 53.97 283 PRO A O 1
ATOM 2164 N N . LEU A 1 284 ? 47.872 -2.043 -34.457 1.00 52.75 284 LEU A N 1
ATOM 2165 C CA . LEU A 1 284 ? 47.889 -2.976 -33.328 1.00 52.75 284 LEU A CA 1
ATOM 2166 C C . LEU A 1 284 ? 46.945 -2.499 -32.212 1.00 52.75 284 LEU A C 1
ATOM 2168 O O . LEU A 1 284 ? 46.120 -3.270 -31.721 1.00 52.75 284 LEU A O 1
ATOM 2172 N N . LEU A 1 285 ? 46.999 -1.207 -31.872 1.00 52.50 285 LEU A N 1
ATOM 2173 C CA . LEU A 1 285 ? 46.115 -0.584 -30.879 1.00 52.50 285 LEU A CA 1
ATOM 2174 C C . LEU A 1 285 ? 44.634 -0.635 -31.290 1.00 52.50 285 LEU A C 1
ATOM 2176 O O . LEU A 1 285 ? 43.777 -0.906 -30.444 1.00 52.50 285 LEU A O 1
ATOM 2180 N N . ARG A 1 286 ? 44.321 -0.451 -32.582 1.00 52.25 286 ARG A N 1
ATOM 2181 C CA . ARG A 1 286 ? 42.947 -0.574 -33.106 1.00 52.25 286 ARG A CA 1
ATOM 2182 C C . ARG A 1 286 ? 42.424 -2.009 -32.973 1.00 52.25 286 ARG A C 1
ATOM 2184 O O . ARG A 1 286 ? 41.320 -2.210 -32.472 1.00 52.25 286 ARG A O 1
ATOM 2191 N N . THR A 1 287 ? 43.246 -2.999 -33.322 1.00 51.06 287 THR A N 1
ATOM 2192 C CA . THR A 1 287 ? 42.881 -4.424 -33.240 1.00 51.06 287 THR A CA 1
ATOM 2193 C C . THR A 1 287 ? 42.662 -4.869 -31.790 1.00 51.06 287 THR A C 1
ATOM 2195 O O . THR A 1 287 ? 41.659 -5.520 -31.481 1.00 51.06 287 THR A O 1
ATOM 2198 N N . ILE A 1 288 ? 43.542 -4.454 -30.872 1.00 55.81 288 ILE A N 1
ATOM 2199 C CA . ILE A 1 288 ? 43.420 -4.746 -29.436 1.00 55.81 288 ILE A CA 1
ATOM 2200 C C . ILE A 1 288 ? 42.144 -4.119 -28.856 1.00 55.81 288 ILE A C 1
ATOM 2202 O O . ILE A 1 288 ? 41.440 -4.776 -28.092 1.00 55.81 288 ILE A O 1
ATOM 2206 N N . SER A 1 289 ? 41.787 -2.897 -29.264 1.00 52.97 289 SER A N 1
ATOM 2207 C CA . SER A 1 289 ? 40.557 -2.226 -28.820 1.00 52.97 289 SER A CA 1
ATOM 2208 C C . SER A 1 289 ? 39.286 -2.976 -29.247 1.00 52.97 289 SER A C 1
ATOM 2210 O O . SER A 1 289 ? 38.393 -3.207 -28.425 1.00 52.97 289 SER A O 1
ATOM 2212 N N . THR A 1 290 ? 39.213 -3.441 -30.498 1.00 50.56 290 THR A N 1
ATOM 2213 C CA . THR A 1 290 ? 38.069 -4.228 -30.999 1.00 50.56 290 THR A CA 1
ATOM 2214 C C . THR A 1 290 ? 37.943 -5.601 -30.340 1.00 50.56 290 THR A C 1
ATOM 2216 O O . THR A 1 290 ? 36.839 -6.028 -30.009 1.00 50.56 290 THR A O 1
ATOM 2219 N N . TRP A 1 291 ? 39.058 -6.291 -30.085 1.00 54.34 291 TRP A N 1
ATOM 2220 C CA . TRP A 1 291 ? 39.030 -7.580 -29.388 1.00 54.34 291 TRP A CA 1
ATOM 2221 C C . TRP A 1 291 ? 38.687 -7.424 -27.910 1.00 54.34 291 TRP A C 1
ATOM 2223 O O . TRP A 1 291 ? 37.896 -8.206 -27.382 1.00 54.34 291 TRP A O 1
ATOM 2233 N N . PHE A 1 292 ? 39.225 -6.400 -27.246 1.00 60.31 292 PHE A N 1
ATOM 2234 C CA . PHE A 1 292 ? 38.902 -6.101 -25.856 1.00 60.31 292 PHE A CA 1
ATOM 2235 C C . PHE A 1 292 ? 37.419 -5.757 -25.696 1.00 60.31 292 PHE A C 1
ATOM 2237 O O . PHE A 1 292 ? 36.760 -6.297 -24.813 1.00 60.31 292 PHE A O 1
ATOM 2244 N N . THR A 1 293 ? 36.861 -4.937 -26.591 1.00 50.38 293 THR A N 1
ATOM 2245 C CA . THR A 1 293 ? 35.429 -4.594 -26.576 1.00 50.38 293 THR A CA 1
ATOM 2246 C C . THR A 1 293 ? 34.535 -5.791 -26.891 1.00 50.38 293 THR A C 1
ATOM 2248 O O . THR A 1 293 ? 33.559 -5.995 -26.177 1.00 50.38 293 THR A O 1
ATOM 2251 N N . ALA A 1 294 ? 34.875 -6.629 -27.876 1.00 52.38 294 ALA A N 1
ATOM 2252 C CA . ALA A 1 294 ? 34.127 -7.854 -28.172 1.00 52.38 294 ALA A CA 1
ATOM 2253 C C . ALA A 1 294 ? 34.193 -8.880 -27.023 1.00 52.38 294 ALA A C 1
ATOM 2255 O O . ALA A 1 294 ? 33.192 -9.512 -26.691 1.00 52.38 294 ALA A O 1
ATOM 2256 N N . THR A 1 295 ? 35.351 -9.020 -26.375 1.00 60.62 295 THR A N 1
ATOM 2257 C CA . THR A 1 295 ? 35.536 -9.937 -25.239 1.00 60.62 295 THR A CA 1
ATOM 2258 C C . THR A 1 295 ? 34.807 -9.430 -23.999 1.00 60.62 295 THR A C 1
ATOM 2260 O O . THR A 1 295 ? 34.099 -10.200 -23.359 1.00 60.62 295 THR A O 1
ATOM 2263 N N . LEU A 1 296 ? 34.908 -8.132 -23.693 1.00 59.53 296 LEU A N 1
ATOM 2264 C CA . LEU A 1 296 ? 34.142 -7.489 -22.624 1.00 59.53 296 LEU A CA 1
ATOM 2265 C C . LEU A 1 296 ? 32.635 -7.609 -22.886 1.00 59.53 296 LEU A C 1
ATOM 2267 O O . LEU A 1 296 ? 31.873 -7.871 -21.967 1.00 59.53 296 LEU A O 1
ATOM 2271 N N . PHE A 1 297 ? 32.209 -7.489 -24.142 1.00 56.53 297 PHE A N 1
ATOM 2272 C CA . PHE A 1 297 ? 30.825 -7.674 -24.569 1.00 56.53 297 PHE A CA 1
ATOM 2273 C C . PHE A 1 297 ? 30.310 -9.101 -24.329 1.00 56.53 297 PHE A C 1
ATOM 2275 O O . PHE A 1 297 ? 29.266 -9.272 -23.700 1.00 56.53 297 PHE A O 1
ATOM 2282 N N . PHE A 1 298 ? 31.044 -10.126 -24.773 1.00 58.47 298 PHE A N 1
ATOM 2283 C CA . PHE A 1 298 ? 30.683 -11.522 -24.506 1.00 58.47 298 PHE A CA 1
ATOM 2284 C C . PHE A 1 298 ? 30.731 -11.843 -23.013 1.00 58.47 298 PHE A C 1
ATOM 2286 O O . PHE A 1 298 ? 29.852 -12.536 -22.508 1.00 58.47 298 PHE A O 1
ATOM 2293 N N . ALA A 1 299 ? 31.711 -11.292 -22.296 1.00 62.69 299 ALA A N 1
ATOM 2294 C CA . ALA A 1 299 ? 31.782 -11.393 -20.851 1.00 62.69 299 ALA A CA 1
ATOM 2295 C C . ALA A 1 299 ? 30.540 -10.769 -20.203 1.00 62.69 299 ALA A C 1
ATOM 2297 O O . ALA A 1 299 ? 29.914 -11.429 -19.396 1.00 62.69 299 ALA A O 1
ATOM 2298 N N . VAL A 1 300 ? 30.098 -9.571 -20.590 1.00 58.34 300 VAL A N 1
ATOM 2299 C CA . VAL A 1 300 ? 28.899 -8.934 -20.013 1.00 58.34 300 VAL A CA 1
ATOM 2300 C C . VAL A 1 300 ? 27.614 -9.688 -20.372 1.00 58.34 300 VAL A C 1
ATOM 2302 O O . VAL A 1 300 ? 26.798 -9.921 -19.486 1.00 58.34 300 VAL A O 1
ATOM 2305 N N . LEU A 1 301 ? 27.434 -10.134 -21.620 1.00 58.84 301 LEU A N 1
ATOM 2306 C CA . LEU A 1 301 ? 26.238 -10.891 -22.019 1.00 58.84 301 LEU A CA 1
ATOM 2307 C C . LEU A 1 301 ? 26.143 -12.275 -21.376 1.00 58.84 301 LEU A C 1
ATOM 2309 O O . LEU A 1 301 ? 25.037 -12.755 -21.147 1.00 58.84 301 LEU A O 1
ATOM 2313 N N . ILE A 1 302 ? 27.278 -12.929 -21.121 1.00 65.81 302 ILE A N 1
ATOM 2314 C CA . ILE A 1 302 ? 27.303 -14.249 -20.487 1.00 65.81 302 ILE A CA 1
ATOM 2315 C C . ILE A 1 302 ? 27.285 -14.083 -18.965 1.00 65.81 302 ILE A C 1
ATOM 2317 O O . ILE A 1 302 ? 26.414 -14.631 -18.304 1.00 65.81 302 ILE A O 1
ATOM 2321 N N . ILE A 1 303 ? 28.199 -13.294 -18.400 1.00 63.78 303 ILE A N 1
ATOM 2322 C CA . ILE A 1 303 ? 28.391 -13.129 -16.951 1.00 63.78 303 ILE A CA 1
ATOM 2323 C C . ILE A 1 303 ? 27.274 -12.286 -16.325 1.00 63.78 303 ILE A C 1
ATOM 2325 O O . ILE A 1 303 ? 26.883 -12.570 -15.200 1.00 63.78 303 ILE A O 1
ATOM 2329 N N . GLY A 1 304 ? 26.714 -11.298 -17.029 1.00 62.78 304 GLY A N 1
ATOM 2330 C CA . GLY A 1 304 ? 25.630 -10.441 -16.529 1.00 62.78 304 GLY A CA 1
ATOM 2331 C C . GLY A 1 304 ? 24.414 -11.236 -16.037 1.00 62.78 304 GLY A C 1
ATOM 2332 O O . GLY A 1 304 ? 24.065 -11.121 -14.861 1.00 62.78 304 GLY A O 1
ATOM 2333 N N . PRO A 1 305 ? 23.816 -12.112 -16.868 1.00 63.59 305 PRO A N 1
ATOM 2334 C CA . PRO A 1 305 ? 22.774 -13.037 -16.430 1.00 63.59 305 PRO A CA 1
ATOM 2335 C C . PRO A 1 305 ? 23.203 -13.917 -15.253 1.00 63.59 305 PRO A C 1
ATOM 2337 O O . PRO A 1 305 ? 22.421 -14.087 -14.325 1.00 63.59 305 PRO A O 1
ATOM 2340 N N . PHE A 1 306 ? 24.439 -14.435 -15.238 1.00 66.94 306 PHE A N 1
ATOM 2341 C CA . PHE A 1 306 ? 24.937 -15.240 -14.114 1.00 66.94 306 PHE A CA 1
ATOM 2342 C C . PHE A 1 306 ? 25.031 -14.438 -12.810 1.00 66.94 306 PHE A C 1
ATOM 2344 O O . PHE A 1 306 ? 24.640 -14.959 -11.771 1.00 66.94 306 PHE A O 1
ATOM 2351 N N . LEU A 1 307 ? 25.480 -13.180 -12.846 1.00 61.91 307 LEU A N 1
ATOM 2352 C CA . LEU A 1 307 ? 25.542 -12.304 -11.671 1.00 61.91 307 LEU A CA 1
ATOM 2353 C C . LEU A 1 307 ? 24.143 -11.931 -11.168 1.00 61.91 307 LEU A C 1
ATOM 2355 O O . LEU A 1 307 ? 23.903 -11.980 -9.964 1.00 61.91 307 LEU A O 1
ATOM 2359 N N . VAL A 1 308 ? 23.202 -11.630 -12.070 1.00 58.94 308 VAL A N 1
ATOM 2360 C CA . VAL A 1 308 ? 21.798 -11.356 -11.712 1.00 58.94 308 VAL A CA 1
ATOM 2361 C C . VAL A 1 308 ? 21.135 -12.599 -11.110 1.00 58.94 308 VAL A C 1
ATOM 2363 O O . VAL A 1 308 ? 20.494 -12.508 -10.066 1.00 58.94 308 VAL A O 1
ATOM 2366 N N . ILE A 1 309 ? 21.337 -13.777 -11.711 1.00 62.66 309 ILE A N 1
ATOM 2367 C CA . ILE A 1 309 ? 20.827 -15.055 -11.191 1.00 62.66 309 ILE A CA 1
ATOM 2368 C C . ILE A 1 309 ? 21.456 -15.368 -9.829 1.00 62.66 309 ILE A C 1
ATOM 2370 O O . ILE A 1 309 ? 20.742 -15.752 -8.905 1.00 62.66 309 ILE A O 1
ATOM 2374 N N . GLN A 1 310 ? 22.768 -15.178 -9.670 1.00 59.19 310 GLN A N 1
ATOM 2375 C CA . GLN A 1 310 ? 23.456 -15.430 -8.406 1.00 59.19 310 GLN A CA 1
ATOM 2376 C C . GLN A 1 310 ? 22.950 -14.494 -7.299 1.00 59.19 310 GLN A C 1
ATOM 2378 O O . GLN A 1 310 ? 22.690 -14.971 -6.198 1.00 59.19 310 GLN A O 1
ATOM 2383 N N . GLN A 1 311 ? 22.739 -13.206 -7.589 1.00 57.91 311 GLN A N 1
ATOM 2384 C CA . GLN A 1 311 ? 22.153 -12.246 -6.647 1.00 57.91 311 GLN A CA 1
ATOM 2385 C C . GLN A 1 311 ? 20.706 -12.618 -6.290 1.00 57.91 311 GLN A C 1
ATOM 2387 O O . GLN A 1 311 ? 20.345 -12.598 -5.116 1.00 57.91 311 GLN A O 1
ATOM 2392 N N . GLY A 1 312 ? 19.893 -13.021 -7.276 1.00 55.88 312 GLY A N 1
ATOM 2393 C CA . GLY A 1 312 ? 18.530 -13.509 -7.049 1.00 55.88 312 GLY A CA 1
ATOM 2394 C C . GLY A 1 312 ? 18.503 -14.717 -6.110 1.00 55.88 312 GLY A C 1
ATOM 2395 O O . GLY A 1 312 ? 17.748 -14.739 -5.143 1.00 55.88 312 GLY A O 1
ATOM 2396 N N . VAL A 1 313 ? 19.400 -15.683 -6.324 1.00 55.25 313 VAL A N 1
ATOM 2397 C CA . VAL A 1 313 ? 19.552 -16.863 -5.456 1.00 55.25 313 VAL A CA 1
ATOM 2398 C C . VAL A 1 313 ? 20.095 -16.496 -4.067 1.00 55.25 313 VAL A C 1
ATOM 2400 O O . VAL A 1 313 ? 19.693 -17.114 -3.080 1.00 55.25 313 VAL A O 1
ATOM 2403 N N . TYR A 1 314 ? 20.979 -15.500 -3.958 1.00 48.62 314 TYR A N 1
ATOM 2404 C CA . TYR A 1 314 ? 21.541 -15.058 -2.676 1.00 48.62 314 TYR A CA 1
ATOM 2405 C C . TYR A 1 314 ? 20.508 -14.307 -1.826 1.00 48.62 314 TYR A C 1
ATOM 2407 O O . TYR A 1 314 ? 20.368 -14.595 -0.639 1.00 48.62 314 TYR A O 1
ATOM 2415 N N . ASN A 1 315 ? 19.719 -13.423 -2.443 1.00 50.81 315 ASN A N 1
ATOM 2416 C CA . ASN A 1 315 ? 18.626 -12.712 -1.777 1.00 50.81 315 ASN A CA 1
ATOM 2417 C C . ASN A 1 315 ? 17.504 -13.674 -1.352 1.00 50.81 315 ASN A C 1
ATOM 2419 O O . ASN A 1 315 ? 16.981 -13.545 -0.250 1.00 50.81 315 ASN A O 1
ATOM 2423 N N . LEU A 1 316 ? 17.204 -14.705 -2.155 1.00 50.12 316 LEU A N 1
ATOM 2424 C CA . LEU A 1 316 ? 16.252 -15.763 -1.783 1.00 50.12 316 LEU A CA 1
ATOM 2425 C C . LEU A 1 316 ? 16.686 -16.568 -0.544 1.00 50.12 316 LEU A C 1
ATOM 2427 O O . LEU A 1 316 ? 15.832 -17.103 0.157 1.00 50.12 316 LEU A O 1
ATOM 2431 N N . ARG A 1 317 ? 17.994 -16.668 -0.259 1.00 42.38 317 ARG A N 1
ATOM 2432 C CA . ARG A 1 317 ? 18.520 -17.384 0.920 1.00 42.38 317 ARG A CA 1
ATOM 2433 C C . ARG A 1 317 ? 18.593 -16.534 2.190 1.00 42.38 317 ARG A C 1
ATOM 2435 O O . ARG A 1 317 ? 18.762 -17.107 3.261 1.00 42.38 317 ARG A O 1
ATOM 2442 N N . ALA A 1 318 ? 18.493 -15.208 2.092 1.00 45.50 318 ALA A N 1
ATOM 2443 C CA . ALA A 1 318 ? 18.800 -14.305 3.204 1.00 45.50 318 ALA A CA 1
ATOM 2444 C C . ALA A 1 318 ? 17.579 -13.811 4.000 1.00 45.50 318 ALA A C 1
ATOM 2446 O O . ALA A 1 318 ? 17.754 -13.156 5.025 1.00 45.50 318 ALA A O 1
ATOM 2447 N N . VAL A 1 319 ? 16.349 -14.127 3.587 1.00 52.12 319 VAL A N 1
ATOM 2448 C CA . VAL A 1 319 ? 15.147 -13.640 4.280 1.00 52.12 319 VAL A CA 1
ATOM 2449 C C . VAL A 1 319 ? 14.588 -14.731 5.189 1.00 52.12 319 VAL A C 1
ATOM 2451 O O . VAL A 1 319 ? 13.539 -15.311 4.929 1.00 52.12 319 VAL A O 1
ATOM 2454 N N . THR A 1 320 ? 15.286 -15.024 6.286 1.00 53.03 320 THR A N 1
ATOM 2455 C CA . THR A 1 320 ? 14.613 -15.638 7.436 1.00 53.03 320 THR A CA 1
ATOM 2456 C C . THR A 1 320 ? 13.631 -14.604 7.988 1.00 53.03 320 THR A C 1
ATOM 2458 O O . THR A 1 320 ? 14.058 -13.489 8.313 1.00 53.03 320 THR A O 1
ATOM 2461 N N . PRO A 1 321 ? 12.319 -14.889 8.058 1.00 58.44 321 PRO A N 1
ATOM 2462 C CA . PRO A 1 321 ? 11.389 -14.001 8.740 1.00 58.44 321 PRO A CA 1
ATOM 2463 C C . PRO A 1 321 ? 11.882 -13.783 10.173 1.00 58.44 321 PRO A C 1
ATOM 2465 O O . PRO A 1 321 ? 12.285 -14.738 10.836 1.00 58.44 321 PRO A O 1
ATOM 2468 N N . SER A 1 322 ? 11.900 -12.536 10.642 1.00 58.16 322 SER A N 1
ATOM 2469 C CA . SER A 1 322 ? 12.062 -12.264 12.062 1.00 58.16 322 SER A CA 1
ATOM 2470 C C . SER A 1 322 ? 10.804 -12.781 12.749 1.00 58.16 322 SER A C 1
ATOM 2472 O O . SER A 1 322 ? 9.719 -12.215 12.625 1.00 58.16 322 SER A O 1
ATOM 2474 N N . PHE A 1 323 ? 10.941 -13.925 13.407 1.00 67.56 323 PHE A N 1
ATOM 2475 C CA . PHE A 1 323 ? 9.903 -14.434 14.277 1.00 67.56 323 PHE A CA 1
ATOM 2476 C C . PHE A 1 323 ? 9.986 -13.704 15.604 1.00 67.56 323 PHE A C 1
ATOM 2478 O O . PHE A 1 323 ? 11.061 -13.559 16.192 1.00 67.56 323 PHE A O 1
ATOM 2485 N N . TRP A 1 324 ? 8.844 -13.230 16.070 1.00 68.12 324 TRP A N 1
ATOM 2486 C CA . TRP A 1 324 ? 8.765 -12.571 17.355 1.00 68.12 324 TRP A CA 1
ATOM 2487 C C . TRP A 1 324 ? 8.483 -13.601 18.448 1.00 68.12 324 TRP A C 1
ATOM 2489 O O . TRP A 1 324 ? 7.425 -14.230 18.480 1.00 68.12 324 TRP A O 1
ATOM 2499 N N . ASP A 1 325 ? 9.471 -13.789 19.325 1.00 59.16 325 ASP A N 1
ATOM 2500 C CA . ASP A 1 325 ? 9.413 -14.686 20.478 1.00 59.16 325 ASP A CA 1
ATOM 2501 C C . ASP A 1 325 ? 9.214 -13.872 21.758 1.00 59.16 325 ASP A C 1
ATOM 2503 O O . ASP A 1 325 ? 10.169 -13.491 22.439 1.00 59.16 325 ASP A O 1
ATOM 2507 N N . ARG A 1 326 ? 7.960 -13.560 22.095 1.00 58.09 326 ARG A N 1
ATOM 2508 C CA . ARG A 1 326 ? 7.620 -13.118 23.451 1.00 58.09 326 ARG A CA 1
ATOM 2509 C C . ARG A 1 326 ? 6.679 -14.139 24.062 1.00 58.09 326 ARG A C 1
ATOM 2511 O O . ARG A 1 326 ? 5.557 -14.347 23.614 1.00 58.09 326 ARG A O 1
ATOM 2518 N N . SER A 1 327 ? 7.188 -14.786 25.100 1.00 45.53 327 SER A N 1
ATOM 2519 C CA . SER A 1 327 ? 6.741 -16.030 25.731 1.00 45.53 327 SER A CA 1
ATOM 2520 C C . SER A 1 327 ? 5.398 -15.988 26.480 1.00 45.53 327 SER A C 1
ATOM 2522 O O . SER A 1 327 ? 5.143 -16.833 27.335 1.00 45.53 327 SER A O 1
ATOM 2524 N N . GLY A 1 328 ? 4.504 -15.055 26.157 1.00 52.50 328 GLY A N 1
ATOM 2525 C CA . GLY A 1 328 ? 3.159 -14.989 26.726 1.00 52.50 328 GLY A CA 1
ATOM 2526 C C . GLY A 1 328 ? 2.163 -15.822 25.926 1.00 52.50 328 GLY A C 1
ATOM 2527 O O . GLY A 1 328 ? 1.273 -15.255 25.299 1.00 52.50 328 GLY A O 1
ATOM 2528 N N . THR A 1 329 ? 2.302 -17.150 25.918 1.00 51.72 329 THR A N 1
ATOM 2529 C CA . THR A 1 329 ? 1.340 -18.055 25.265 1.00 51.72 329 THR A CA 1
ATOM 2530 C C . THR A 1 329 ? -0.006 -17.976 25.986 1.00 51.72 329 THR A C 1
ATOM 2532 O O . THR A 1 329 ? -0.243 -18.677 26.971 1.00 51.72 329 THR A O 1
ATOM 2535 N N . SER A 1 330 ? -0.884 -17.082 25.532 1.00 56.75 330 SER A N 1
ATOM 2536 C CA . SER A 1 330 ? -2.285 -17.077 25.952 1.00 56.75 330 SER A CA 1
ATOM 2537 C C . SER A 1 330 ? -2.999 -18.237 25.260 1.00 56.75 330 SER A C 1
ATOM 2539 O O . SER A 1 330 ? -2.857 -18.411 24.050 1.00 56.75 330 SER A O 1
ATOM 2541 N N . ALA A 1 331 ? -3.779 -19.018 26.011 1.00 64.81 331 ALA A N 1
ATOM 2542 C CA . ALA A 1 331 ? -4.632 -20.068 25.452 1.00 64.81 331 ALA A CA 1
ATOM 2543 C C . ALA A 1 331 ? -5.466 -19.521 24.280 1.00 64.81 331 ALA A C 1
ATOM 2545 O O . ALA A 1 331 ? -5.955 -18.390 24.372 1.00 64.81 331 ALA A O 1
ATOM 2546 N N . ARG A 1 332 ? -5.601 -20.287 23.185 1.00 73.94 332 ARG A N 1
ATOM 2547 C CA . ARG A 1 332 ? -6.388 -19.887 22.000 1.00 73.94 332 ARG A CA 1
ATOM 2548 C C . ARG A 1 332 ? -7.743 -19.315 22.408 1.00 73.94 332 ARG A C 1
ATOM 2550 O O . ARG A 1 332 ? -8.406 -19.863 23.290 1.00 73.94 332 ARG A O 1
ATOM 2557 N N . SER A 1 333 ? -8.107 -18.195 21.796 1.00 81.12 333 SER A N 1
ATOM 2558 C CA . SER A 1 333 ? -9.417 -17.583 21.977 1.00 81.12 333 SER A CA 1
ATOM 2559 C C . SER A 1 333 ? -10.510 -18.506 21.434 1.00 81.12 333 SER A C 1
ATOM 2561 O O . SER A 1 333 ? -10.280 -19.317 20.536 1.00 81.12 333 SER A O 1
ATOM 2563 N N . SER A 1 334 ? -11.723 -18.383 21.970 1.00 81.69 334 SER A N 1
ATOM 2564 C CA . SER A 1 334 ? -12.907 -19.012 21.373 1.00 81.69 334 SER A CA 1
ATOM 2565 C C . SER A 1 334 ? -13.261 -18.383 20.018 1.00 81.69 334 SER A C 1
ATOM 2567 O O . SER A 1 334 ? -13.941 -19.014 19.210 1.00 81.69 334 SER A O 1
ATOM 2569 N N . ARG A 1 335 ? -12.779 -17.158 19.762 1.00 89.19 335 ARG A N 1
ATOM 2570 C CA . ARG A 1 335 ? -12.968 -16.396 18.525 1.00 89.19 335 ARG A CA 1
ATOM 2571 C C . ARG A 1 335 ? -11.672 -16.398 17.717 1.00 89.19 335 ARG A C 1
ATOM 2573 O O . ARG A 1 335 ? -10.681 -15.800 18.128 1.00 89.19 335 ARG A O 1
ATOM 2580 N N . ALA A 1 336 ? -11.676 -17.064 16.564 1.00 93.94 336 ALA A N 1
ATOM 2581 C CA . ALA A 1 336 ? -10.479 -17.179 15.729 1.00 93.94 336 ALA A CA 1
ATOM 2582 C C . ALA A 1 336 ? -10.164 -15.886 14.952 1.00 93.94 336 ALA A C 1
ATOM 2584 O O . ALA A 1 336 ? -8.995 -15.533 14.795 1.00 93.94 336 ALA A O 1
ATOM 2585 N N . LEU A 1 337 ? -11.196 -15.181 14.475 1.00 97.44 337 LEU A N 1
ATOM 2586 C CA . LEU A 1 337 ? -11.055 -13.947 13.702 1.00 97.44 337 LEU A CA 1
ATOM 2587 C C . LEU A 1 337 ? -12.186 -12.957 14.004 1.00 97.44 337 LEU A C 1
ATOM 2589 O O . LEU A 1 337 ? -13.359 -13.332 14.053 1.00 97.44 337 LEU A O 1
ATOM 2593 N N . GLU A 1 338 ? -11.825 -11.685 14.134 1.00 98.00 338 GLU A N 1
ATOM 2594 C CA . GLU A 1 338 ? -12.753 -10.553 14.187 1.00 98.00 338 GLU A CA 1
ATOM 2595 C C . GLU A 1 338 ? -12.509 -9.579 13.036 1.00 98.00 338 GLU A C 1
ATOM 2597 O O . GLU A 1 338 ? -11.363 -9.258 12.722 1.00 98.00 338 GLU A O 1
ATOM 2602 N N . LEU A 1 339 ? -13.591 -9.090 12.429 1.00 98.06 339 LEU A N 1
ATOM 2603 C CA . LEU A 1 339 ? -13.577 -7.976 11.485 1.00 98.06 339 LEU A CA 1
ATOM 2604 C C . LEU A 1 339 ? -14.145 -6.747 12.197 1.00 98.06 339 LEU A C 1
ATOM 2606 O O . LEU A 1 339 ? -15.354 -6.653 12.401 1.00 98.06 339 LEU A O 1
ATOM 2610 N N . VAL A 1 340 ? -13.272 -5.824 12.592 1.00 98.44 340 VAL A N 1
ATOM 2611 C CA . VAL A 1 340 ? -13.631 -4.588 13.293 1.00 98.44 340 VAL A CA 1
ATOM 2612 C C . VAL A 1 340 ? -13.650 -3.435 12.300 1.00 98.44 340 VAL A C 1
ATOM 2614 O O . VAL A 1 340 ? -12.605 -3.015 11.797 1.00 98.44 340 VAL A O 1
ATOM 2617 N N . ILE A 1 341 ? -14.848 -2.924 12.025 1.00 97.94 341 ILE A N 1
ATOM 2618 C CA . ILE A 1 341 ? -15.092 -1.927 10.984 1.00 97.94 341 ILE A CA 1
ATOM 2619 C C . ILE A 1 341 ? -15.591 -0.624 11.608 1.00 97.94 341 ILE A C 1
ATOM 2621 O O . ILE A 1 341 ? -16.573 -0.618 12.345 1.00 97.94 341 ILE A O 1
ATOM 2625 N N . ALA A 1 342 ? -14.932 0.496 11.311 1.00 97.44 342 ALA A N 1
ATOM 2626 C CA . ALA A 1 342 ? -15.410 1.826 11.695 1.00 97.44 342 ALA A CA 1
ATOM 2627 C C . ALA A 1 342 ? -16.202 2.458 10.539 1.00 97.44 342 ALA A C 1
ATOM 2629 O O . ALA A 1 342 ? -15.634 2.665 9.468 1.00 97.44 342 ALA A O 1
ATOM 2630 N N . ARG A 1 343 ? -17.486 2.771 10.754 1.00 96.69 343 ARG A N 1
ATOM 2631 C CA . ARG A 1 343 ? -18.395 3.377 9.760 1.00 96.69 343 ARG A CA 1
ATOM 2632 C C . ARG A 1 343 ? -18.707 4.829 10.126 1.00 96.69 343 ARG A C 1
ATOM 2634 O O . ARG A 1 343 ? -18.864 5.140 11.306 1.00 96.69 343 ARG A O 1
ATOM 2641 N N . TYR A 1 344 ? -18.809 5.707 9.131 1.00 95.38 344 TYR A N 1
ATOM 2642 C CA . TYR A 1 344 ? -19.236 7.096 9.287 1.00 95.38 344 TYR A CA 1
ATOM 2643 C C . TYR A 1 344 ? -20.396 7.477 8.361 1.00 95.38 344 TYR A C 1
ATOM 2645 O O . TYR A 1 344 ? -21.424 7.918 8.850 1.00 95.38 344 TYR A O 1
ATOM 2653 N N . ASP A 1 345 ? -20.263 7.336 7.046 1.00 95.31 345 ASP A N 1
ATOM 2654 C CA . ASP A 1 345 ? -21.311 7.722 6.082 1.00 95.31 345 ASP A CA 1
ATOM 2655 C C . ASP A 1 345 ? -21.490 6.710 4.943 1.00 95.31 345 ASP A C 1
ATOM 2657 O O . ASP A 1 345 ? -22.293 6.910 4.031 1.00 95.31 345 ASP A O 1
ATOM 2661 N N . GLU A 1 346 ? -20.790 5.580 5.022 1.00 96.25 346 GLU A N 1
ATOM 2662 C CA . GLU A 1 346 ? -20.847 4.512 4.039 1.00 96.25 346 GLU A CA 1
ATOM 2663 C C . GLU A 1 346 ? -22.221 3.821 4.044 1.00 96.25 346 GLU A C 1
ATOM 2665 O O . GLU A 1 346 ? -22.862 3.651 5.091 1.00 96.25 346 GLU A O 1
ATOM 2670 N N . SER A 1 347 ? -22.679 3.391 2.863 1.00 96.12 347 SER A N 1
ATOM 2671 C CA . SER A 1 347 ? -23.960 2.693 2.708 1.00 96.12 347 SER A CA 1
ATOM 2672 C C . SER A 1 347 ? -23.880 1.237 3.173 1.00 96.12 347 SER A C 1
ATOM 2674 O O . SER A 1 347 ? -22.825 0.603 3.103 1.00 96.12 347 SER A O 1
ATOM 2676 N N . ALA A 1 348 ? -25.016 0.687 3.610 1.00 97.06 348 ALA A N 1
ATOM 2677 C CA . ALA A 1 348 ? -25.111 -0.707 4.041 1.00 97.06 348 ALA A CA 1
ATOM 2678 C C . ALA A 1 348 ? -24.710 -1.666 2.910 1.00 97.06 348 ALA A C 1
ATOM 2680 O O . ALA A 1 348 ? -23.950 -2.600 3.133 1.00 97.06 348 ALA A O 1
ATOM 2681 N N . GLU A 1 349 ? -25.123 -1.372 1.673 1.00 97.12 349 GLU A N 1
ATOM 2682 C CA . GLU A 1 349 ? -24.764 -2.153 0.484 1.00 97.12 349 GLU A CA 1
ATOM 2683 C C . GLU A 1 349 ? -23.255 -2.197 0.237 1.00 97.12 349 GLU A C 1
ATOM 2685 O O . GLU A 1 349 ? -22.699 -3.265 -0.027 1.00 97.12 349 GLU A O 1
ATOM 2690 N N . GLN A 1 350 ? -22.568 -1.058 0.342 1.00 96.19 350 GLN A N 1
ATOM 2691 C CA . GLN A 1 350 ? -21.123 -1.023 0.146 1.00 96.19 350 GLN A CA 1
ATOM 2692 C C . GLN A 1 350 ? -20.400 -1.837 1.224 1.00 96.19 350 GLN A C 1
ATOM 2694 O O . GLN A 1 350 ? -19.530 -2.647 0.904 1.00 96.19 350 GLN A O 1
ATOM 2699 N N . VAL A 1 351 ? -20.798 -1.670 2.487 1.00 96.88 351 VAL A N 1
ATOM 2700 C CA . VAL A 1 351 ? -20.200 -2.388 3.620 1.00 96.88 351 VAL A CA 1
ATOM 2701 C C . VAL A 1 351 ? -20.489 -3.891 3.551 1.00 96.88 351 VAL A C 1
ATOM 2703 O O . VAL A 1 351 ? -19.575 -4.692 3.748 1.00 96.88 351 VAL A O 1
ATOM 2706 N N . ALA A 1 352 ? -21.711 -4.289 3.185 1.00 97.19 352 ALA A N 1
ATOM 2707 C CA . ALA A 1 352 ? -22.085 -5.685 2.979 1.00 97.19 352 ALA A CA 1
ATOM 2708 C C . ALA A 1 352 ? -21.244 -6.337 1.876 1.00 97.19 352 ALA A C 1
ATOM 2710 O O . ALA A 1 352 ? -20.722 -7.436 2.062 1.00 97.19 352 ALA A O 1
ATOM 2711 N N . ASN A 1 353 ? -21.075 -5.654 0.739 1.00 96.12 353 ASN A N 1
ATOM 2712 C CA . ASN A 1 353 ? -20.272 -6.149 -0.376 1.00 96.12 353 ASN A CA 1
ATOM 2713 C C . ASN A 1 353 ? -18.813 -6.385 0.034 1.00 96.12 353 ASN A C 1
ATOM 2715 O O . ASN A 1 353 ? -18.259 -7.441 -0.286 1.00 96.12 353 ASN A O 1
ATOM 2719 N N . ASP A 1 354 ? -18.214 -5.453 0.776 1.00 95.56 354 ASP A N 1
ATOM 2720 C CA . ASP A 1 354 ? -16.846 -5.590 1.275 1.00 95.56 354 ASP A CA 1
ATOM 2721 C C . ASP A 1 354 ? -16.727 -6.759 2.268 1.00 95.56 354 ASP A C 1
ATOM 2723 O O . ASP A 1 354 ? -15.867 -7.626 2.093 1.00 95.56 354 ASP A O 1
ATOM 2727 N N . ILE A 1 355 ? -17.619 -6.852 3.261 1.00 96.81 355 ILE A N 1
ATOM 2728 C CA . ILE A 1 355 ? -17.621 -7.946 4.248 1.00 96.81 355 ILE A CA 1
ATOM 2729 C C . ILE A 1 355 ? -17.797 -9.296 3.553 1.00 96.81 355 ILE A C 1
ATOM 2731 O O . ILE A 1 355 ? -16.975 -10.194 3.741 1.00 96.81 355 ILE A O 1
ATOM 2735 N N . ASN A 1 356 ? -18.818 -9.434 2.704 1.00 96.31 356 ASN A N 1
ATOM 2736 C CA . ASN A 1 356 ? -19.096 -10.663 1.962 1.00 96.31 356 ASN A CA 1
ATOM 2737 C C . ASN A 1 356 ? -17.875 -11.085 1.128 1.00 96.31 356 ASN A C 1
ATOM 2739 O O . ASN A 1 356 ? -17.498 -12.257 1.091 1.00 96.31 356 ASN A O 1
ATOM 2743 N N . ALA A 1 357 ? -17.190 -10.123 0.509 1.00 94.62 357 ALA A N 1
ATOM 2744 C CA . ALA A 1 357 ? -15.991 -10.373 -0.273 1.00 94.62 357 ALA A CA 1
ATOM 2745 C C . ALA A 1 357 ? -14.796 -10.872 0.569 1.00 94.62 357 ALA A C 1
ATOM 2747 O O . ALA A 1 357 ? -13.981 -11.651 0.050 1.00 94.62 357 ALA A O 1
ATOM 2748 N N . LEU A 1 358 ? -14.693 -10.449 1.835 1.00 95.69 358 LEU A N 1
ATOM 2749 C CA . LEU A 1 358 ? -13.663 -10.876 2.790 1.00 95.69 358 LEU A CA 1
ATOM 2750 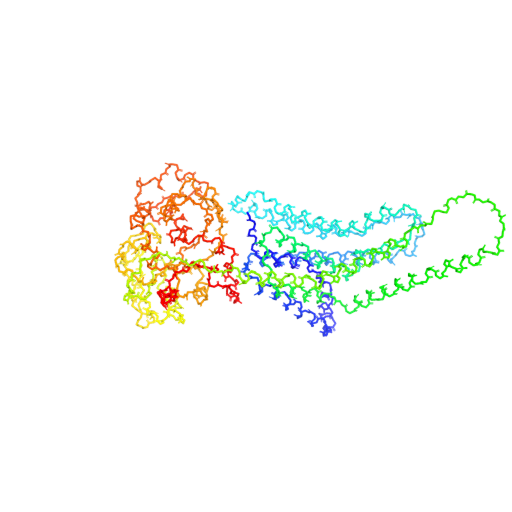C C . LEU A 1 358 ? -13.958 -12.244 3.400 1.00 95.69 358 LEU A C 1
ATOM 2752 O O . LEU A 1 358 ? -13.087 -13.110 3.402 1.00 95.69 358 LEU A O 1
ATOM 2756 N N . VAL A 1 359 ? -15.178 -12.476 3.878 1.00 95.69 359 VAL A N 1
ATOM 2757 C CA . VAL A 1 359 ? -15.542 -13.757 4.509 1.00 95.69 359 VAL A CA 1
ATOM 2758 C C . VAL A 1 359 ? -15.544 -14.916 3.508 1.00 95.69 359 VAL A C 1
ATOM 2760 O O . VAL A 1 359 ? -15.315 -16.059 3.885 1.00 95.69 359 VAL A O 1
ATOM 2763 N N . MET A 1 360 ? -15.726 -14.635 2.213 1.00 94.94 360 MET A N 1
ATOM 2764 C CA . MET A 1 360 ? -15.586 -15.630 1.144 1.00 94.94 360 MET A CA 1
ATOM 2765 C C . MET A 1 360 ? -14.125 -16.000 0.828 1.00 94.94 360 MET A C 1
ATOM 2767 O O . MET A 1 360 ? -13.881 -16.855 -0.028 1.00 94.94 360 MET A O 1
ATOM 2771 N N . LEU A 1 361 ? -13.130 -15.365 1.458 1.00 96.25 361 LEU A N 1
ATOM 2772 C CA . LEU A 1 361 ? -11.730 -15.709 1.225 1.00 96.25 361 LEU A CA 1
ATOM 2773 C C . LEU A 1 361 ? -11.402 -17.098 1.802 1.00 96.25 361 LEU A C 1
ATOM 2775 O O . LEU A 1 361 ? -11.752 -17.369 2.951 1.00 96.25 361 LEU A O 1
ATOM 2779 N N . PRO A 1 362 ? -10.671 -17.966 1.071 1.00 94.56 362 PRO A N 1
ATOM 2780 C CA . PRO A 1 362 ? -10.378 -19.331 1.523 1.00 94.56 362 PRO A CA 1
ATOM 2781 C C . PRO A 1 362 ? -9.640 -19.425 2.863 1.00 94.56 362 PRO A C 1
ATOM 2783 O O . PRO A 1 362 ? -9.766 -20.428 3.556 1.00 94.56 362 PRO A O 1
ATOM 2786 N N . ASN A 1 363 ? -8.867 -18.398 3.220 1.00 93.38 363 ASN A N 1
ATOM 2787 C CA . ASN A 1 363 ? -8.115 -18.325 4.469 1.00 93.38 363 ASN A CA 1
ATOM 2788 C C . ASN A 1 363 ? -8.835 -17.558 5.592 1.00 93.38 363 ASN A C 1
ATOM 2790 O O . ASN A 1 363 ? -8.357 -17.602 6.721 1.00 93.38 363 ASN A O 1
ATOM 2794 N N . LEU A 1 364 ? -9.970 -16.897 5.318 1.00 95.44 364 LEU A N 1
ATOM 2795 C CA . LEU A 1 364 ? -10.784 -16.227 6.346 1.00 95.44 364 LEU A CA 1
ATOM 2796 C C . LEU A 1 364 ? -12.085 -16.972 6.644 1.00 95.44 364 LEU A C 1
ATOM 2798 O O . LEU A 1 364 ? -12.427 -17.144 7.808 1.00 95.44 364 LEU A O 1
ATOM 2802 N N . GLY A 1 365 ? -12.794 -17.445 5.617 1.00 93.38 365 GLY A N 1
ATOM 2803 C CA . GLY A 1 365 ? -14.097 -18.102 5.759 1.00 93.38 365 GLY A CA 1
ATOM 2804 C C . GLY A 1 365 ? -14.117 -19.248 6.775 1.00 93.38 365 GLY A C 1
ATOM 2805 O O . GLY A 1 365 ? -14.979 -19.243 7.650 1.00 93.38 365 GLY A O 1
ATOM 2806 N N . PRO A 1 366 ? -13.145 -20.185 6.756 1.00 94.94 366 PRO A N 1
ATOM 2807 C CA . PRO A 1 366 ? -13.077 -21.266 7.743 1.00 94.94 366 PRO A CA 1
ATOM 2808 C C . PRO A 1 366 ? -12.900 -20.809 9.198 1.00 94.94 366 PRO A C 1
ATOM 2810 O O . PRO A 1 366 ? -13.112 -21.610 10.106 1.00 94.94 366 PRO A O 1
ATOM 2813 N N . LEU A 1 367 ? -12.501 -19.553 9.433 1.00 95.19 367 LEU A N 1
ATOM 2814 C CA . LEU A 1 367 ? -12.349 -18.983 10.773 1.00 95.19 367 LEU A CA 1
ATOM 2815 C C . LEU A 1 367 ? -13.671 -18.457 11.347 1.00 95.19 367 LEU A C 1
ATOM 2817 O O . LEU A 1 367 ? -13.681 -18.057 12.508 1.00 95.19 367 LEU A O 1
ATOM 2821 N N . ASN A 1 368 ? -14.762 -18.477 10.566 1.00 95.00 368 ASN A N 1
ATOM 2822 C CA . ASN A 1 368 ? -16.085 -17.965 10.938 1.00 95.00 368 ASN A CA 1
ATOM 2823 C C . ASN A 1 368 ? -15.993 -16.573 11.596 1.00 95.00 368 ASN A C 1
ATOM 2825 O O . ASN A 1 368 ? -16.275 -16.439 12.789 1.00 95.00 368 ASN A O 1
ATOM 2829 N N . PRO A 1 369 ? -15.529 -15.552 10.849 1.00 96.25 369 PRO A N 1
ATOM 2830 C CA . PRO A 1 369 ? -15.245 -14.236 11.408 1.00 96.25 369 PRO A CA 1
ATOM 2831 C C . PRO A 1 369 ? -16.470 -13.605 12.074 1.00 96.25 369 PRO A C 1
ATOM 2833 O O . PRO A 1 369 ? -17.544 -13.556 11.476 1.00 96.25 369 PRO A O 1
ATOM 2836 N N . ASN A 1 370 ? -16.280 -13.053 13.274 1.00 97.00 370 ASN A N 1
ATOM 2837 C CA . ASN A 1 370 ? -17.277 -12.189 13.908 1.00 97.00 370 ASN A CA 1
ATOM 2838 C C . ASN A 1 370 ? -17.119 -10.763 13.377 1.00 97.00 370 ASN A C 1
ATOM 2840 O O . ASN A 1 370 ? -16.019 -10.209 13.414 1.00 97.00 370 ASN A O 1
ATOM 2844 N N . VAL A 1 371 ? -18.204 -10.164 12.897 1.00 98.06 371 VAL A N 1
ATOM 2845 C CA . VAL A 1 371 ? -18.200 -8.802 12.360 1.00 98.06 371 VAL A CA 1
ATOM 2846 C C . VAL A 1 371 ? -18.691 -7.838 13.428 1.00 98.06 371 VAL A C 1
ATOM 2848 O O . VAL A 1 371 ? -19.808 -7.961 13.926 1.00 98.06 371 VAL A O 1
ATOM 2851 N N . ILE A 1 372 ? -17.859 -6.855 13.761 1.00 98.50 372 ILE A N 1
ATOM 2852 C CA . ILE A 1 372 ? -18.173 -5.802 14.723 1.00 98.50 372 ILE A CA 1
ATOM 2853 C C . ILE A 1 372 ? -18.054 -4.463 14.009 1.00 98.50 372 ILE A C 1
ATOM 2855 O O . ILE A 1 372 ? -16.981 -4.098 13.530 1.00 98.50 372 ILE A O 1
ATOM 2859 N N . ILE A 1 373 ? -19.150 -3.714 13.962 1.00 98.38 373 ILE A N 1
ATOM 2860 C CA . ILE A 1 373 ? -19.194 -2.391 13.350 1.00 98.38 373 ILE A CA 1
ATOM 2861 C C . ILE A 1 373 ? -19.357 -1.341 14.432 1.00 98.38 373 ILE A C 1
ATOM 2863 O O . ILE A 1 373 ? -20.331 -1.355 15.181 1.00 98.38 373 ILE A O 1
ATOM 2867 N N . TYR A 1 374 ? -18.419 -0.403 14.482 1.00 98.31 374 TYR A N 1
ATOM 2868 C CA . TYR A 1 374 ? -18.574 0.826 15.240 1.00 98.31 374 TYR A CA 1
ATOM 2869 C C . TYR A 1 374 ? -19.180 1.886 14.334 1.00 98.31 374 TYR A C 1
ATOM 2871 O O . TYR A 1 374 ? -18.477 2.494 13.524 1.00 98.31 374 TYR A O 1
ATOM 2879 N N . ASP A 1 375 ? -20.490 2.072 14.466 1.00 97.81 375 ASP A N 1
ATOM 2880 C CA . ASP A 1 375 ? -21.234 3.062 13.702 1.00 97.81 375 ASP A CA 1
ATOM 2881 C C . ASP A 1 375 ? -21.105 4.433 14.367 1.00 97.81 375 ASP A C 1
ATOM 2883 O O . ASP A 1 375 ? -21.576 4.654 15.486 1.00 97.81 375 ASP A O 1
ATOM 2887 N N . LYS A 1 376 ? -20.404 5.336 13.684 1.00 96.69 376 LYS A N 1
ATOM 2888 C CA . LYS A 1 376 ? -20.119 6.700 14.131 1.00 96.69 376 LYS A CA 1
ATOM 2889 C C . LYS A 1 376 ? -20.861 7.734 13.288 1.00 96.69 376 LYS A C 1
ATOM 2891 O O . LYS A 1 376 ? -20.522 8.915 13.354 1.00 96.69 376 LYS A O 1
ATOM 2896 N N . ALA A 1 377 ? -21.840 7.309 12.491 1.00 95.25 377 ALA A N 1
ATOM 2897 C CA . ALA A 1 377 ? -22.655 8.196 11.681 1.00 95.25 377 ALA A CA 1
ATOM 2898 C C . ALA A 1 377 ? -23.512 9.130 12.543 1.00 95.25 377 ALA A C 1
ATOM 2900 O O . ALA A 1 377 ? -23.958 8.774 13.636 1.00 95.25 377 ALA A O 1
ATOM 2901 N N . GLU A 1 378 ? -23.804 10.327 12.031 1.00 92.56 378 GLU A N 1
ATOM 2902 C CA . GLU A 1 378 ? -24.749 11.238 12.692 1.00 92.56 378 GLU A CA 1
ATOM 2903 C C . GLU A 1 378 ? -26.164 10.636 12.766 1.00 92.56 378 GLU A C 1
ATOM 2905 O O . GLU A 1 378 ? -26.919 10.933 13.694 1.00 92.56 378 GLU A O 1
ATOM 2910 N N . ASP A 1 379 ? -26.504 9.753 11.823 1.00 90.31 379 ASP A N 1
ATOM 2911 C CA . ASP A 1 379 ? -27.799 9.084 11.705 1.00 90.31 379 ASP A CA 1
ATOM 2912 C C . ASP A 1 379 ? -27.834 7.674 12.321 1.00 90.31 379 ASP A C 1
ATOM 2914 O O . ASP A 1 379 ? -28.847 6.982 12.198 1.00 90.31 379 ASP A O 1
ATOM 2918 N N . ALA A 1 380 ? -26.776 7.244 13.017 1.00 87.81 380 ALA A N 1
ATOM 2919 C CA . ALA A 1 380 ? -26.620 5.872 13.514 1.00 87.81 380 ALA A CA 1
ATOM 2920 C C . ALA A 1 380 ? -27.781 5.398 14.415 1.00 87.81 380 ALA A C 1
ATOM 2922 O O . ALA A 1 380 ? -28.146 4.229 14.405 1.00 87.81 380 ALA A O 1
ATOM 2923 N N . ASN A 1 381 ? -28.406 6.305 15.176 1.00 87.62 381 ASN A N 1
ATOM 2924 C CA . ASN A 1 381 ? -29.540 5.975 16.056 1.00 87.62 381 ASN A CA 1
ATOM 2925 C C . ASN A 1 381 ? -30.917 6.069 15.374 1.00 87.62 381 ASN A C 1
ATOM 2927 O O . ASN A 1 381 ? -31.929 5.744 15.992 1.00 87.62 381 ASN A O 1
ATOM 2931 N N . THR A 1 382 ? -30.981 6.602 14.154 1.00 83.88 382 THR A N 1
ATOM 2932 C CA . THR A 1 382 ? -32.243 6.935 13.469 1.00 83.88 382 THR A CA 1
ATOM 2933 C C . THR A 1 382 ? -32.400 6.262 12.112 1.00 83.88 382 THR A C 1
ATOM 2935 O O . THR A 1 382 ? -33.492 6.295 11.549 1.00 83.88 382 THR A O 1
ATOM 2938 N N . SER A 1 383 ? -31.323 5.702 11.569 1.00 88.06 383 SER A N 1
ATOM 2939 C CA . SER A 1 383 ? -31.309 5.032 10.274 1.00 88.06 383 SER A CA 1
ATOM 2940 C C . SER A 1 383 ? -31.697 3.556 10.404 1.00 88.06 383 SER A C 1
ATOM 2942 O O . SER A 1 383 ? -31.505 2.935 11.446 1.00 88.06 383 SER A O 1
ATOM 2944 N N . THR A 1 384 ? -32.212 2.982 9.316 1.00 94.56 384 THR A N 1
ATOM 2945 C CA . THR A 1 384 ? -32.421 1.531 9.143 1.00 94.56 384 THR A CA 1
ATOM 2946 C C . THR A 1 384 ? -31.136 0.808 8.743 1.00 94.56 384 THR A C 1
ATOM 2948 O O . THR A 1 384 ? -31.167 -0.356 8.369 1.00 94.56 384 THR A O 1
ATOM 2951 N N . TRP A 1 385 ? -29.990 1.492 8.806 1.00 96.31 385 TRP A N 1
ATOM 2952 C CA . TRP A 1 385 ? -28.751 1.048 8.178 1.00 96.31 385 TRP A CA 1
ATOM 2953 C C . TRP A 1 385 ? -28.266 -0.316 8.683 1.00 96.31 385 TRP A C 1
ATOM 2955 O O . TRP A 1 385 ? -27.777 -1.118 7.892 1.00 96.31 385 TRP A O 1
ATOM 2965 N N . ALA A 1 386 ? -28.403 -0.584 9.985 1.00 95.62 386 ALA A N 1
ATOM 2966 C CA . ALA A 1 386 ? -27.995 -1.858 10.574 1.00 95.62 386 ALA A CA 1
ATOM 2967 C C . ALA A 1 386 ? -28.881 -3.022 10.100 1.00 95.62 386 ALA A C 1
ATOM 2969 O O . ALA A 1 386 ? -28.349 -4.081 9.775 1.00 95.62 386 ALA A O 1
ATOM 2970 N N . ASP A 1 387 ? -30.196 -2.795 10.009 1.00 95.88 387 ASP A N 1
ATOM 2971 C CA . ASP A 1 387 ? -31.158 -3.781 9.503 1.00 95.88 387 ASP A CA 1
ATOM 2972 C C . ASP A 1 387 ? -30.902 -4.048 8.010 1.00 95.88 387 ASP A C 1
ATOM 2974 O O . ASP A 1 387 ? -30.774 -5.195 7.587 1.00 95.88 387 ASP A O 1
ATOM 2978 N N . ASP A 1 388 ? -30.716 -2.979 7.224 1.00 96.75 388 ASP A N 1
ATOM 2979 C CA . ASP A 1 388 ? -30.386 -3.062 5.798 1.00 96.75 388 ASP A CA 1
ATOM 2980 C C . ASP A 1 388 ? -29.069 -3.826 5.573 1.00 96.75 388 ASP A C 1
ATOM 2982 O O . ASP A 1 388 ? -28.930 -4.580 4.610 1.00 96.75 388 ASP A O 1
ATOM 2986 N N . LEU A 1 389 ? -28.079 -3.643 6.452 1.00 97.00 389 LEU A N 1
ATOM 2987 C CA . LEU A 1 389 ? -26.820 -4.378 6.392 1.00 97.00 389 LEU A CA 1
ATOM 2988 C C . LEU A 1 389 ? -27.026 -5.864 6.696 1.00 97.00 389 LEU A C 1
ATOM 2990 O O . LEU A 1 389 ? -26.499 -6.699 5.961 1.00 97.00 389 LEU A O 1
ATOM 2994 N N . GLU A 1 390 ? -27.754 -6.200 7.762 1.00 96.50 390 GLU A N 1
ATOM 2995 C CA . GLU A 1 390 ? -28.014 -7.589 8.151 1.00 96.50 390 GLU A CA 1
ATOM 2996 C C . GLU A 1 390 ? -28.710 -8.366 7.022 1.00 96.50 390 GLU A C 1
ATOM 2998 O O . GLU A 1 390 ? -28.287 -9.477 6.698 1.00 96.50 390 GLU A O 1
ATOM 3003 N N . ASP A 1 391 ? -29.680 -7.743 6.346 1.00 96.94 391 ASP A N 1
ATOM 3004 C CA . ASP A 1 391 ? -30.395 -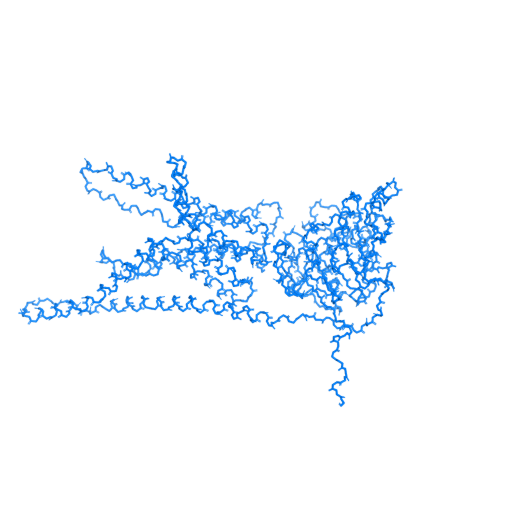8.321 5.199 1.00 96.94 391 ASP A CA 1
ATOM 3005 C C . ASP A 1 391 ? -29.493 -8.579 3.973 1.00 96.94 391 ASP A C 1
ATOM 3007 O O . ASP A 1 391 ? -29.783 -9.454 3.148 1.00 96.94 391 ASP A O 1
ATOM 3011 N N . LEU A 1 392 ? -28.396 -7.827 3.830 1.00 97.75 392 LEU A N 1
ATOM 3012 C CA . LEU A 1 392 ? -27.464 -7.914 2.698 1.00 97.75 392 LEU A CA 1
ATOM 3013 C C . LEU A 1 392 ? -26.256 -8.831 2.963 1.00 97.75 392 LEU A C 1
ATOM 3015 O O . LEU A 1 392 ? -25.543 -9.211 2.024 1.00 97.75 392 LEU A O 1
ATOM 3019 N N . LEU A 1 393 ? -25.990 -9.185 4.220 1.00 97.25 393 LEU A N 1
ATOM 3020 C CA . LEU A 1 393 ? -24.898 -10.086 4.584 1.00 97.25 393 LEU A CA 1
ATOM 3021 C C . LEU A 1 393 ? -25.217 -11.543 4.227 1.00 97.25 393 LEU A C 1
ATOM 3023 O O . LEU A 1 393 ? -26.369 -11.974 4.171 1.00 97.25 393 LEU A O 1
ATOM 3027 N N . LEU A 1 394 ? -24.174 -12.344 3.982 1.00 94.25 394 LEU A N 1
ATOM 3028 C CA . LEU A 1 394 ? -24.374 -13.785 3.821 1.00 94.25 394 LEU A CA 1
ATOM 3029 C C . LEU A 1 394 ? -24.963 -14.390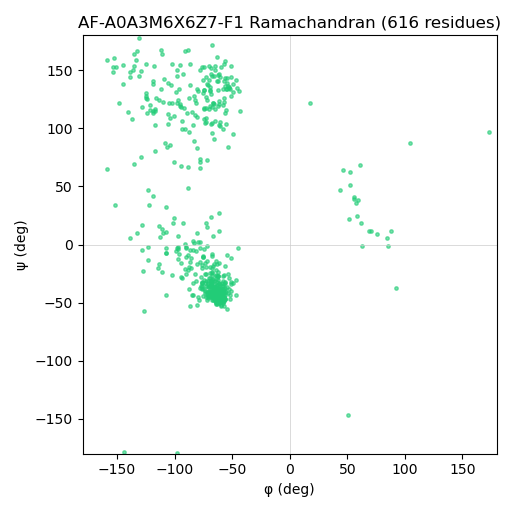 5.108 1.00 94.25 394 LEU A C 1
ATOM 3031 O O . LEU A 1 394 ? -24.590 -13.978 6.211 1.00 94.25 394 LEU A O 1
ATOM 3035 N N . PRO A 1 395 ? -25.813 -15.428 4.989 1.00 90.50 395 PRO A N 1
ATOM 3036 C CA . PRO A 1 395 ? -26.367 -16.104 6.151 1.00 90.50 395 PRO A CA 1
ATOM 3037 C C . PRO A 1 395 ? -25.273 -16.593 7.104 1.00 90.50 395 PRO A C 1
ATOM 3039 O O . PRO A 1 395 ? -24.241 -17.103 6.666 1.00 90.50 395 PRO A O 1
ATOM 3042 N N . HIS A 1 396 ? -25.553 -16.516 8.406 1.00 87.38 396 HIS A N 1
ATOM 3043 C CA . HIS A 1 396 ? -24.688 -17.001 9.489 1.00 87.38 396 HIS A CA 1
ATOM 3044 C C . HIS A 1 396 ? -23.402 -16.205 9.743 1.00 87.38 396 HIS A C 1
ATOM 3046 O O . HIS A 1 396 ? -22.570 -16.679 10.515 1.00 87.38 396 HIS A O 1
ATOM 3052 N N . ILE A 1 397 ? -23.239 -15.010 9.168 1.00 94.25 397 ILE A N 1
ATOM 3053 C CA . ILE A 1 397 ? -22.213 -14.067 9.630 1.00 94.25 397 ILE A CA 1
ATOM 3054 C C . ILE A 1 397 ? -22.694 -13.448 10.953 1.00 94.25 397 ILE A C 1
ATOM 3056 O O . ILE A 1 397 ? -23.710 -12.752 10.948 1.00 94.25 397 ILE A O 1
ATOM 3060 N N . PRO A 1 398 ? -22.005 -13.662 12.089 1.00 95.25 398 PRO A N 1
ATOM 3061 C CA . PRO A 1 398 ? -22.349 -12.979 13.329 1.00 95.25 398 PRO A CA 1
ATOM 3062 C C . PRO A 1 398 ? -22.051 -11.484 13.182 1.00 95.25 398 PRO A C 1
ATOM 3064 O O . PRO A 1 398 ? -20.896 -11.108 12.973 1.00 95.25 398 PRO A O 1
ATOM 3067 N N . LEU A 1 399 ? -23.081 -10.644 13.291 1.00 96.94 399 LEU A N 1
ATOM 3068 C CA . LEU A 1 399 ? -22.976 -9.188 13.201 1.00 96.94 399 LEU A CA 1
ATOM 3069 C C . LEU A 1 399 ? -23.266 -8.546 14.561 1.00 96.94 399 LEU A C 1
ATOM 3071 O O . LEU A 1 399 ? -24.238 -8.876 15.234 1.00 96.94 399 LEU A O 1
ATOM 3075 N N . THR A 1 400 ? -22.427 -7.598 14.966 1.00 97.56 400 THR A N 1
ATOM 3076 C CA . THR A 1 400 ? -22.681 -6.689 16.087 1.00 97.56 400 THR A CA 1
ATOM 3077 C C . THR A 1 400 ? -22.472 -5.257 15.621 1.00 97.56 400 THR A C 1
ATOM 3079 O O . THR A 1 400 ? -21.362 -4.892 15.245 1.00 97.56 400 THR A O 1
ATOM 3082 N N . VAL A 1 401 ? -23.516 -4.431 15.675 1.00 97.50 401 VAL A N 1
ATOM 3083 C CA . VAL A 1 401 ? -23.419 -2.992 15.391 1.00 97.50 401 VAL A CA 1
ATOM 3084 C C . VAL A 1 401 ? -23.487 -2.223 16.707 1.00 97.50 401 VAL A C 1
ATOM 3086 O O . VAL A 1 401 ? -24.446 -2.346 17.466 1.00 97.50 401 VAL A O 1
ATOM 3089 N N . ALA A 1 402 ? -22.451 -1.440 16.993 1.00 97.06 402 ALA A N 1
ATOM 3090 C CA . ALA A 1 402 ? -22.331 -0.625 18.191 1.00 97.06 402 ALA A CA 1
ATOM 3091 C C . ALA A 1 402 ? -22.234 0.855 17.811 1.00 97.06 402 ALA A C 1
ATOM 3093 O O . ALA A 1 402 ? -21.243 1.294 17.226 1.00 97.06 402 ALA A O 1
ATOM 3094 N N . VAL A 1 403 ? -23.241 1.638 18.193 1.00 96.88 403 VAL A N 1
ATOM 3095 C CA . VAL A 1 403 ? -23.245 3.086 17.961 1.00 96.88 403 VAL A CA 1
ATOM 3096 C C . VAL A 1 403 ? -22.247 3.770 18.900 1.00 96.88 403 VAL A C 1
ATOM 3098 O O . VAL A 1 403 ? -22.306 3.593 20.120 1.00 96.88 403 VAL A O 1
ATOM 3101 N N . LYS A 1 404 ? -21.333 4.574 18.349 1.00 95.56 404 LYS A N 1
ATOM 3102 C CA . LYS A 1 404 ? -20.369 5.392 19.105 1.00 95.56 404 LYS A CA 1
ATOM 3103 C C . LYS A 1 404 ? -20.410 6.849 18.622 1.00 95.56 404 LYS A C 1
ATOM 3105 O O . LYS A 1 404 ? -20.665 7.100 17.451 1.00 95.56 404 LYS A O 1
ATOM 3110 N N . PRO A 1 405 ? -20.136 7.843 19.489 1.00 95.94 405 PRO A N 1
ATOM 3111 C CA . PRO A 1 405 ? -20.012 9.227 19.037 1.00 95.94 405 PRO A CA 1
ATOM 3112 C C . PRO A 1 405 ? -18.850 9.364 18.045 1.00 95.94 405 PRO A C 1
ATOM 3114 O O . PRO A 1 405 ? -17.816 8.714 18.216 1.00 95.94 405 PRO A O 1
ATOM 3117 N N . ASN A 1 406 ? -18.980 10.246 17.047 1.00 96.31 406 ASN A N 1
ATOM 3118 C CA . ASN A 1 406 ? -17.897 10.549 16.108 1.00 96.31 406 ASN A CA 1
ATOM 3119 C C . ASN A 1 406 ? -16.784 11.372 16.777 1.00 96.31 406 ASN A C 1
ATOM 3121 O O . ASN A 1 406 ? -16.649 12.570 16.556 1.00 96.31 406 ASN A O 1
ATOM 3125 N N . ILE A 1 407 ? -16.013 10.724 17.645 1.00 96.69 407 ILE A N 1
ATOM 3126 C CA . ILE A 1 407 ? -14.855 11.277 18.344 1.00 96.69 407 ILE A CA 1
ATOM 3127 C C . ILE A 1 407 ? -13.660 10.373 18.048 1.00 96.69 407 ILE A C 1
ATOM 3129 O O . ILE A 1 407 ? -13.768 9.156 18.146 1.00 96.69 407 ILE A O 1
ATOM 3133 N N . GLY A 1 408 ? -12.534 10.950 17.646 1.00 95.62 408 GLY A N 1
ATOM 3134 C CA . GLY A 1 408 ? -11.290 10.257 17.342 1.00 95.62 408 GLY A CA 1
ATOM 3135 C C . GLY A 1 408 ? -11.306 9.366 16.095 1.00 95.62 408 GLY A C 1
ATOM 3136 O O . GLY A 1 408 ? -10.357 8.609 15.895 1.00 95.62 408 GLY A O 1
ATOM 3137 N N . ARG A 1 409 ? -12.354 9.461 15.255 1.00 94.75 409 ARG A N 1
ATOM 3138 C CA . ARG A 1 409 ? -12.492 8.738 13.972 1.00 94.75 409 ARG A CA 1
ATOM 3139 C C . ARG A 1 409 ? -12.248 7.221 14.117 1.00 94.75 409 ARG A C 1
ATOM 3141 O O . ARG A 1 409 ? -12.623 6.641 15.139 1.00 94.75 409 ARG A O 1
ATOM 3148 N N . GLU A 1 410 ? -11.686 6.561 13.105 1.00 95.19 410 GLU A N 1
ATOM 3149 C CA . GLU A 1 410 ? -11.358 5.132 13.128 1.00 95.19 410 GLU A CA 1
ATOM 3150 C C . GLU A 1 410 ? -10.322 4.768 14.196 1.00 95.19 410 GLU A C 1
ATOM 3152 O O . GLU A 1 410 ? -10.457 3.733 14.844 1.00 95.19 410 GLU A O 1
ATOM 3157 N N . ALA A 1 411 ? -9.336 5.633 14.450 1.00 96.75 411 ALA A N 1
ATOM 3158 C CA . ALA A 1 411 ? -8.285 5.352 15.425 1.00 96.75 411 ALA A CA 1
ATOM 3159 C C . ALA A 1 411 ? -8.858 5.133 16.835 1.00 96.75 411 ALA A C 1
ATOM 3161 O O . ALA A 1 411 ? -8.472 4.189 17.525 1.00 96.75 411 ALA A O 1
ATOM 3162 N N . GLU A 1 412 ? -9.834 5.947 17.248 1.00 97.75 412 GLU A N 1
ATOM 3163 C CA . GLU A 1 412 ? -10.541 5.741 18.516 1.00 97.75 412 GLU A CA 1
ATOM 3164 C C . GLU A 1 412 ? -11.418 4.493 18.504 1.00 97.75 412 GLU A C 1
ATOM 3166 O O . GLU A 1 412 ? -11.482 3.820 19.528 1.00 97.75 412 GLU A O 1
ATOM 3171 N N . ALA A 1 413 ? -12.042 4.143 17.375 1.00 97.88 413 ALA A N 1
ATOM 3172 C CA . ALA A 1 413 ? -12.818 2.909 17.286 1.00 97.88 413 ALA A CA 1
ATOM 3173 C C . ALA A 1 413 ? -11.923 1.682 17.527 1.00 97.88 413 ALA A C 1
ATOM 3175 O O . ALA A 1 413 ? -12.296 0.785 18.280 1.00 97.88 413 ALA A O 1
ATOM 3176 N N . TYR A 1 414 ? -10.713 1.673 16.959 1.00 98.31 414 TYR A N 1
ATOM 3177 C CA . TYR A 1 414 ? -9.765 0.569 17.114 1.00 98.31 414 TYR A CA 1
ATOM 3178 C C . TYR A 1 414 ? -9.156 0.521 18.518 1.00 98.31 414 TYR A C 1
ATOM 3180 O O . TYR A 1 414 ? -9.148 -0.533 19.151 1.00 98.31 414 TYR A O 1
ATOM 3188 N N . LEU A 1 415 ? -8.683 1.660 19.040 1.00 98.56 415 LEU A N 1
ATOM 3189 C CA . LEU A 1 415 ? -8.151 1.738 20.405 1.00 98.56 415 LEU A CA 1
ATOM 3190 C C . LEU A 1 415 ? -9.233 1.411 21.438 1.00 98.56 415 LEU A C 1
ATOM 3192 O O . LEU A 1 415 ? -8.974 0.687 22.394 1.00 98.56 415 LEU A O 1
ATOM 3196 N N . GLY A 1 416 ? -10.450 1.913 21.230 1.00 98.31 416 GLY A N 1
ATOM 3197 C CA . GLY A 1 416 ? -11.620 1.594 22.038 1.00 98.31 416 GLY A CA 1
ATOM 3198 C C . GLY A 1 416 ? -11.918 0.100 22.016 1.00 98.31 416 GLY A C 1
ATOM 3199 O O . GLY A 1 416 ? -12.054 -0.489 23.077 1.00 98.31 416 GLY A O 1
ATOM 3200 N N . HIS A 1 417 ? -11.916 -0.537 20.843 1.00 98.56 417 HIS A N 1
ATOM 3201 C CA . HIS A 1 417 ? -12.092 -1.985 20.732 1.00 98.56 417 HIS A CA 1
ATOM 3202 C C . HIS A 1 417 ? -11.047 -2.768 21.536 1.00 98.56 417 HIS A C 1
ATOM 3204 O O . HIS A 1 417 ? -11.418 -3.648 22.311 1.00 98.56 417 HIS A O 1
ATOM 3210 N N . ILE A 1 418 ? -9.764 -2.415 21.385 1.00 98.62 418 ILE A N 1
ATOM 3211 C CA . ILE A 1 418 ? -8.649 -3.038 22.114 1.00 98.62 418 ILE A CA 1
ATOM 3212 C C . ILE A 1 418 ? -8.850 -2.927 23.629 1.00 98.62 418 ILE A C 1
ATOM 3214 O O . ILE A 1 418 ? -8.646 -3.903 24.349 1.00 98.62 418 ILE A O 1
ATOM 3218 N N . LEU A 1 419 ? -9.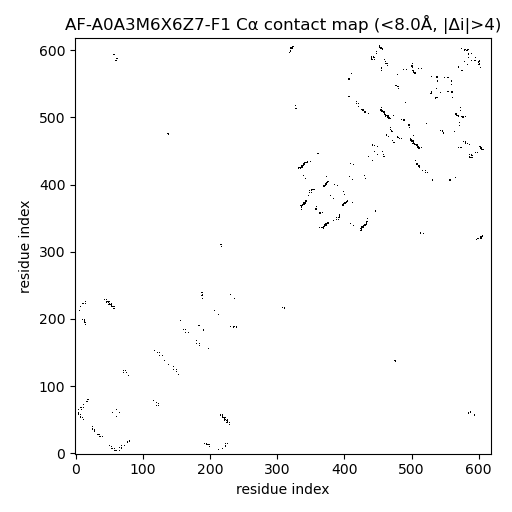238 -1.745 24.112 1.00 98.50 419 LEU A N 1
ATOM 3219 C CA . LEU A 1 419 ? -9.446 -1.481 25.536 1.00 98.50 419 LEU A CA 1
ATOM 3220 C C . LEU A 1 419 ? -10.696 -2.193 26.071 1.00 98.50 419 LEU A C 1
ATOM 3222 O O . LEU A 1 419 ? -10.629 -2.829 27.119 1.00 98.50 419 LEU A O 1
ATOM 3226 N N . ASP A 1 420 ? -11.809 -2.114 25.340 1.00 98.12 420 ASP A N 1
ATOM 3227 C CA . ASP A 1 420 ? -13.109 -2.674 25.726 1.00 98.12 420 ASP A CA 1
ATOM 3228 C C . ASP A 1 420 ? -13.074 -4.218 25.753 1.00 98.12 420 ASP A C 1
ATOM 3230 O O . ASP A 1 420 ? -13.776 -4.838 26.551 1.00 98.12 420 ASP A O 1
ATOM 3234 N N . HIS A 1 421 ? -12.235 -4.845 24.917 1.00 97.00 421 HIS A N 1
ATOM 3235 C CA . HIS A 1 421 ? -12.136 -6.305 24.774 1.00 97.00 421 HIS A CA 1
ATOM 3236 C C . HIS A 1 421 ? -10.801 -6.883 25.246 1.00 97.00 421 HIS A C 1
ATOM 3238 O O . HIS A 1 421 ? -10.494 -8.027 24.922 1.00 97.00 421 HIS A O 1
ATOM 3244 N N . TRP A 1 422 ? -10.008 -6.134 26.017 1.00 96.06 422 TRP A N 1
ATOM 3245 C CA . TRP A 1 422 ? -8.640 -6.508 26.401 1.00 96.06 422 TRP A CA 1
ATOM 3246 C C . TRP A 1 422 ? -8.496 -7.960 26.891 1.00 96.06 422 TRP A C 1
ATOM 3248 O O . TRP A 1 422 ? -7.577 -8.688 26.489 1.00 96.06 422 TRP A O 1
ATOM 3258 N N . ASP A 1 423 ? -9.440 -8.406 27.721 1.00 94.12 423 ASP A N 1
ATOM 3259 C CA . ASP A 1 423 ? -9.444 -9.737 28.331 1.00 94.12 423 ASP A CA 1
ATOM 3260 C C . ASP A 1 423 ? -9.968 -10.849 27.402 1.00 94.12 423 ASP A C 1
ATOM 3262 O O . ASP A 1 423 ? -9.640 -12.017 27.620 1.00 94.12 423 ASP A O 1
ATOM 3266 N N . ASP A 1 424 ? -10.669 -10.505 26.318 1.00 94.06 424 ASP A N 1
ATOM 3267 C CA . ASP A 1 424 ? -11.361 -11.454 25.434 1.00 94.06 424 ASP A CA 1
ATOM 3268 C C . ASP A 1 424 ? -11.034 -11.292 23.933 1.00 94.06 424 ASP A C 1
ATOM 3270 O O . ASP A 1 424 ? -11.746 -11.815 23.090 1.00 94.06 424 ASP A O 1
ATOM 3274 N N . LEU A 1 425 ? -9.964 -10.593 23.548 1.00 95.31 425 LEU A N 1
ATOM 3275 C CA . LEU A 1 425 ? -9.573 -10.429 22.133 1.00 95.31 425 LEU A CA 1
ATOM 3276 C C . LEU A 1 425 ? -9.593 -11.759 21.335 1.00 95.31 425 LEU A C 1
ATOM 3278 O O . LEU A 1 425 ? -9.177 -12.813 21.843 1.00 95.31 425 LEU A O 1
ATOM 3282 N N . ALA A 1 426 ? -10.038 -11.713 20.074 1.00 96.75 426 ALA A N 1
ATOM 3283 C CA . ALA A 1 426 ? -9.904 -12.834 19.140 1.00 96.75 426 ALA A CA 1
ATOM 3284 C C . ALA A 1 426 ? -8.435 -13.168 18.843 1.00 96.75 426 ALA A C 1
ATOM 3286 O O . ALA A 1 426 ? -7.556 -12.340 19.059 1.00 96.75 426 ALA A O 1
ATOM 3287 N N . ASP A 1 427 ? -8.146 -14.372 18.337 1.00 95.44 427 ASP A N 1
ATOM 3288 C CA . ASP A 1 427 ? -6.766 -14.758 17.995 1.00 95.44 427 ASP A CA 1
ATOM 3289 C C . ASP A 1 427 ? -6.139 -13.771 16.992 1.00 95.44 427 ASP A C 1
ATOM 3291 O O . ASP A 1 427 ? -4.995 -13.344 17.185 1.00 95.44 427 ASP A O 1
ATOM 3295 N N . HIS A 1 428 ? -6.922 -13.344 15.995 1.00 97.75 428 HIS A N 1
ATOM 3296 C CA . HIS A 1 428 ? -6.595 -12.246 15.088 1.00 97.75 428 HIS A CA 1
ATOM 3297 C C . HIS A 1 428 ? -7.756 -11.257 14.975 1.00 97.75 428 HIS A C 1
ATOM 3299 O O . HIS A 1 428 ? -8.923 -11.649 14.923 1.00 97.75 428 HIS A O 1
ATOM 3305 N N . THR A 1 429 ? -7.423 -9.979 14.834 1.00 98.56 429 THR A N 1
ATOM 3306 C CA . THR A 1 429 ? -8.385 -8.912 14.555 1.00 98.56 429 THR A CA 1
ATOM 3307 C C . THR A 1 429 ? -7.953 -8.171 13.296 1.00 98.56 429 THR A C 1
ATOM 3309 O O . THR A 1 429 ? -6.814 -7.709 13.196 1.00 98.56 429 THR A O 1
ATOM 3312 N N . LEU A 1 430 ? -8.855 -8.065 12.323 1.00 98.19 430 LEU A N 1
ATOM 3313 C CA . LEU A 1 430 ? -8.716 -7.204 11.156 1.00 98.19 430 LEU A CA 1
ATOM 3314 C C . LEU A 1 430 ? -9.410 -5.880 11.459 1.00 98.19 430 LEU A C 1
ATOM 3316 O O . LEU A 1 430 ? -10.623 -5.849 11.654 1.00 98.19 430 LEU A O 1
ATOM 3320 N N . PHE A 1 431 ? -8.646 -4.794 11.461 1.00 98.00 431 PHE A N 1
ATOM 3321 C CA . PHE A 1 431 ? -9.161 -3.436 11.586 1.00 98.00 431 PHE A CA 1
ATOM 3322 C C . PHE A 1 431 ? -9.259 -2.790 10.205 1.00 98.00 431 PHE A C 1
ATOM 3324 O O . PHE A 1 431 ? -8.305 -2.849 9.424 1.00 98.00 431 PHE A O 1
ATOM 3331 N N . SER A 1 432 ? -10.405 -2.183 9.898 1.00 96.12 432 SER A N 1
ATOM 3332 C CA . SER A 1 432 ? -10.613 -1.435 8.657 1.00 96.12 432 SER A CA 1
ATOM 3333 C C . SER A 1 432 ? -11.633 -0.314 8.832 1.00 96.12 432 SER A C 1
ATOM 3335 O O . SER A 1 432 ? -12.552 -0.396 9.643 1.00 96.12 432 SER A O 1
ATOM 3337 N N . GLN A 1 433 ? -11.505 0.736 8.026 1.00 94.31 433 GLN A N 1
ATOM 3338 C CA . GLN A 1 433 ? -12.619 1.649 7.791 1.00 94.31 433 GLN A CA 1
ATOM 3339 C C . GLN A 1 433 ? -13.679 0.920 6.954 1.00 94.31 433 GLN A C 1
ATOM 3341 O O . GLN A 1 433 ? -13.353 -0.011 6.205 1.00 94.31 433 GLN A O 1
ATOM 3346 N N . ALA A 1 434 ? -14.937 1.330 7.084 1.00 93.56 434 ALA A N 1
ATOM 3347 C CA . ALA A 1 434 ? -15.969 0.980 6.120 1.00 93.56 434 ALA A CA 1
ATOM 3348 C C . ALA A 1 434 ? -15.571 1.507 4.729 1.00 93.56 434 ALA A C 1
ATOM 3350 O O . ALA A 1 434 ? -14.798 2.458 4.624 1.00 93.56 434 ALA A O 1
ATOM 3351 N N . ALA A 1 435 ? -16.047 0.852 3.663 1.00 86.94 435 ALA A N 1
ATOM 3352 C CA . ALA A 1 435 ? -15.605 1.130 2.294 1.00 86.94 435 ALA A CA 1
ATOM 3353 C C . ALA A 1 435 ? -14.072 1.077 2.157 1.00 86.94 435 ALA A C 1
ATOM 3355 O O . ALA A 1 435 ? -13.417 2.077 1.839 1.00 86.94 435 ALA A O 1
ATOM 3356 N N . ALA A 1 436 ? -13.495 -0.099 2.422 1.00 83.88 436 ALA A N 1
ATOM 3357 C CA . ALA A 1 436 ? -12.049 -0.273 2.485 1.00 83.88 436 ALA A CA 1
ATOM 3358 C C . ALA A 1 436 ? -11.372 0.297 1.230 1.00 83.88 436 ALA A C 1
ATOM 3360 O O . ALA A 1 436 ? -11.738 -0.005 0.089 1.00 83.88 436 ALA A O 1
ATOM 3361 N N . HIS A 1 437 ? -10.371 1.150 1.445 1.00 79.44 437 HIS A N 1
ATOM 3362 C CA . HIS A 1 437 ? -9.638 1.777 0.352 1.00 79.44 437 HIS A CA 1
ATOM 3363 C C . HIS A 1 437 ? -8.959 0.711 -0.526 1.00 79.44 437 HIS A C 1
ATOM 3365 O O . HIS A 1 437 ? -7.947 0.143 -0.132 1.00 79.44 437 HIS A O 1
ATOM 3371 N N . ASP A 1 438 ? -9.518 0.474 -1.717 1.00 85.62 438 ASP A N 1
ATOM 3372 C CA . ASP A 1 438 ? -9.131 -0.605 -2.638 1.00 85.62 438 ASP A CA 1
ATOM 3373 C C . ASP A 1 438 ? -9.319 -2.020 -2.053 1.00 85.62 438 ASP A C 1
ATOM 3375 O O . ASP A 1 438 ? -8.372 -2.777 -1.819 1.00 85.62 438 ASP A O 1
ATOM 3379 N N . ILE A 1 439 ? -10.587 -2.404 -1.863 1.00 89.56 439 ILE A N 1
ATOM 3380 C CA . ILE A 1 439 ? -10.981 -3.741 -1.396 1.00 89.56 439 ILE A CA 1
ATOM 3381 C C . ILE A 1 439 ? -10.343 -4.882 -2.207 1.00 89.56 439 ILE A C 1
ATOM 3383 O O . ILE A 1 439 ? -10.031 -5.935 -1.654 1.00 89.56 439 ILE A O 1
ATOM 3387 N N . ASN A 1 440 ? -10.093 -4.702 -3.508 1.00 90.00 440 ASN A N 1
ATOM 3388 C CA . ASN A 1 440 ? -9.485 -5.747 -4.333 1.00 90.00 440 ASN A CA 1
ATOM 3389 C C . ASN A 1 440 ? -8.027 -5.990 -3.938 1.00 90.00 440 ASN A C 1
ATOM 3391 O O . ASN A 1 440 ? -7.615 -7.143 -3.779 1.00 90.00 440 ASN A O 1
ATOM 3395 N N . ALA A 1 441 ? -7.258 -4.918 -3.751 1.00 87.56 441 ALA A N 1
ATOM 3396 C CA . ALA A 1 441 ? -5.884 -5.016 -3.286 1.00 87.56 441 ALA A CA 1
ATOM 3397 C C . ALA A 1 441 ? -5.798 -5.581 -1.862 1.00 87.56 441 ALA A C 1
ATOM 3399 O O . ALA A 1 441 ? -4.971 -6.460 -1.603 1.00 87.56 441 ALA A O 1
ATOM 3400 N N . LEU A 1 442 ? -6.695 -5.153 -0.968 1.00 91.75 442 LEU A N 1
ATOM 3401 C CA . LEU A 1 442 ? -6.783 -5.680 0.394 1.00 91.75 442 LEU A CA 1
ATOM 3402 C C . LEU A 1 442 ? -7.089 -7.185 0.399 1.00 91.75 442 LEU A C 1
ATOM 3404 O O . LEU A 1 442 ? -6.373 -7.961 1.034 1.00 91.75 442 LEU A O 1
ATOM 3408 N N . ARG A 1 443 ? -8.097 -7.630 -0.367 1.00 93.19 443 ARG A N 1
ATOM 3409 C CA . ARG A 1 443 ? -8.438 -9.058 -0.512 1.00 93.19 443 ARG A CA 1
ATOM 3410 C C . ARG A 1 443 ? -7.253 -9.860 -1.015 1.00 93.19 443 ARG A C 1
ATOM 3412 O O . ARG A 1 443 ? -6.973 -10.940 -0.500 1.00 93.19 443 ARG A O 1
ATOM 3419 N N . ARG A 1 444 ? -6.546 -9.331 -2.012 1.00 91.75 444 ARG A N 1
ATOM 3420 C CA . ARG A 1 444 ? -5.361 -9.973 -2.575 1.00 91.75 444 ARG A CA 1
ATOM 3421 C C . ARG A 1 444 ? -4.242 -10.098 -1.542 1.00 91.75 444 ARG A C 1
ATOM 3423 O O . ARG A 1 444 ? -3.648 -11.167 -1.424 1.00 91.75 444 ARG A O 1
ATOM 3430 N N . ARG A 1 445 ? -3.994 -9.042 -0.762 1.00 92.75 445 ARG A N 1
ATOM 3431 C CA . ARG A 1 445 ? -2.999 -9.040 0.317 1.00 92.75 445 ARG A CA 1
ATOM 3432 C C . ARG A 1 445 ? -3.338 -10.071 1.394 1.00 92.75 445 ARG A C 1
ATOM 3434 O O . ARG A 1 445 ? -2.457 -10.824 1.794 1.00 92.75 445 ARG A O 1
ATOM 3441 N N . LEU A 1 446 ? -4.603 -10.166 1.799 1.00 95.25 446 LEU A N 1
ATOM 3442 C CA . LEU A 1 446 ? -5.061 -11.198 2.732 1.00 95.25 446 LEU A CA 1
ATOM 3443 C C . LEU A 1 446 ? -4.866 -12.602 2.162 1.00 95.25 446 LEU A C 1
ATOM 3445 O O . LEU A 1 446 ? -4.285 -13.441 2.838 1.00 95.25 446 LEU A O 1
ATOM 3449 N N . GLN A 1 447 ? -5.292 -12.858 0.922 1.00 93.81 447 GLN A N 1
ATOM 3450 C CA . GLN A 1 447 ? -5.131 -14.168 0.275 1.00 93.81 447 GLN A CA 1
ATOM 3451 C C . GLN A 1 447 ? -3.673 -14.634 0.219 1.00 93.81 447 GLN A C 1
ATOM 3453 O O . GLN A 1 447 ? -3.411 -15.829 0.331 1.00 93.81 447 GLN A O 1
ATOM 3458 N N . ASP A 1 448 ? -2.743 -13.706 -0.006 1.00 92.06 448 ASP A N 1
ATOM 3459 C CA . ASP A 1 448 ? -1.341 -14.043 -0.239 1.00 92.06 448 ASP A CA 1
ATOM 3460 C C . ASP A 1 448 ? -0.503 -14.102 1.041 1.00 92.06 448 ASP A C 1
ATOM 3462 O O . ASP A 1 448 ? 0.504 -14.811 1.055 1.00 92.06 448 ASP A O 1
ATOM 3466 N N . TYR A 1 449 ? -0.899 -13.382 2.096 1.00 94.56 449 TYR A N 1
ATOM 3467 C CA . TYR A 1 449 ? -0.046 -13.182 3.269 1.00 94.56 449 TYR A CA 1
ATOM 3468 C C . TYR A 1 449 ? -0.692 -13.525 4.609 1.00 94.56 449 TYR A C 1
ATOM 3470 O O . TYR A 1 449 ? 0.052 -13.807 5.541 1.00 94.56 449 TYR A O 1
ATOM 3478 N N . PHE A 1 450 ? -2.020 -13.537 4.748 1.00 96.12 450 PHE A N 1
ATOM 3479 C CA . PHE A 1 450 ? -2.625 -13.876 6.037 1.00 96.12 450 PHE A CA 1
ATOM 3480 C C . PHE A 1 450 ? -2.532 -15.384 6.310 1.00 96.12 450 PHE A C 1
ATOM 3482 O O . PHE A 1 450 ? -3.104 -16.198 5.575 1.00 96.12 450 PHE A O 1
ATOM 3489 N N . VAL A 1 451 ? -1.807 -15.723 7.375 1.00 94.31 451 VAL A N 1
ATOM 3490 C CA . VAL A 1 451 ? -1.483 -17.079 7.834 1.00 94.31 451 VAL A CA 1
ATOM 3491 C C . VAL A 1 451 ? -1.681 -17.176 9.357 1.00 94.31 451 VAL A C 1
ATOM 3493 O O . VAL A 1 451 ? -1.767 -16.144 10.019 1.00 94.31 451 VAL A O 1
ATOM 3496 N N . PRO A 1 452 ? -1.757 -18.382 9.952 1.00 92.12 452 PRO A N 1
ATOM 3497 C CA . PRO A 1 452 ? -1.913 -18.532 11.405 1.00 92.12 452 PRO A CA 1
ATOM 3498 C C . PRO A 1 452 ? -0.814 -17.860 12.245 1.00 92.12 452 PRO A C 1
ATOM 3500 O O . PRO A 1 452 ? -1.058 -17.506 13.394 1.00 92.12 452 PRO A O 1
ATOM 3503 N N . GLU A 1 453 ? 0.381 -17.695 11.677 1.00 92.00 453 GLU A N 1
ATOM 3504 C CA . GLU A 1 453 ? 1.543 -17.036 12.277 1.00 92.00 453 GLU A CA 1
ATOM 3505 C C . GLU A 1 453 ? 1.504 -15.501 12.125 1.00 92.00 453 GLU A C 1
ATOM 3507 O O . GLU A 1 453 ? 2.460 -14.827 12.504 1.00 92.00 453 GLU A O 1
ATOM 3512 N N . THR A 1 454 ? 0.467 -14.908 11.522 1.00 95.06 454 THR A N 1
ATOM 3513 C CA . THR A 1 454 ? 0.412 -13.458 11.276 1.00 95.06 454 THR A CA 1
ATOM 3514 C C . THR A 1 454 ? 0.366 -12.674 12.592 1.00 95.06 454 THR A C 1
ATOM 3516 O O . THR A 1 454 ? -0.669 -12.571 13.239 1.00 95.06 454 THR A O 1
ATOM 3519 N N . GLY A 1 455 ? 1.478 -12.030 12.956 1.00 95.00 455 GLY A N 1
ATOM 3520 C CA . GLY A 1 455 ? 1.542 -11.123 14.104 1.00 95.00 455 GLY A CA 1
ATOM 3521 C C . GLY A 1 455 ? 0.998 -9.737 13.777 1.00 95.00 455 GLY A C 1
ATOM 3522 O O . GLY A 1 455 ? 0.125 -9.219 14.467 1.00 95.00 455 GLY A O 1
ATOM 3523 N N . PHE A 1 456 ? 1.494 -9.137 12.696 1.00 95.81 456 PHE A N 1
ATOM 3524 C CA . PHE A 1 456 ? 0.981 -7.878 12.155 1.00 95.81 456 PHE A CA 1
ATOM 3525 C C . PHE A 1 456 ? 1.148 -7.849 10.640 1.00 95.81 456 PHE A C 1
ATOM 3527 O O . PHE A 1 456 ? 2.273 -7.918 10.146 1.00 95.81 456 PHE A O 1
ATOM 3534 N N . LEU A 1 457 ? 0.043 -7.692 9.914 1.00 95.69 457 LEU A N 1
ATOM 3535 C CA . LEU A 1 457 ? -0.002 -7.567 8.460 1.00 95.69 457 LEU A CA 1
ATOM 3536 C C . LEU A 1 457 ? -0.659 -6.239 8.088 1.00 95.69 457 LEU A C 1
ATOM 3538 O O . LEU A 1 457 ? -1.852 -6.040 8.308 1.00 95.69 457 LEU A O 1
ATOM 3542 N N . THR A 1 458 ? 0.107 -5.354 7.459 1.00 92.19 458 THR A N 1
ATOM 3543 C CA . THR A 1 458 ? -0.448 -4.140 6.855 1.00 92.19 458 THR A CA 1
ATOM 3544 C C . THR A 1 458 ? -1.177 -4.472 5.551 1.00 92.19 458 THR A C 1
ATOM 3546 O O . THR A 1 458 ? -0.653 -5.175 4.676 1.00 92.19 458 THR A O 1
ATOM 3549 N N . LEU A 1 459 ? -2.407 -3.971 5.423 1.00 92.44 459 LEU A N 1
ATOM 3550 C CA . LEU A 1 459 ? -3.255 -4.165 4.244 1.00 92.44 459 LEU A CA 1
ATOM 3551 C C . LEU A 1 459 ? -3.201 -2.973 3.284 1.00 92.44 459 LEU A C 1
ATOM 3553 O O . LEU A 1 459 ? -3.790 -3.018 2.206 1.00 92.44 459 LEU A O 1
ATOM 3557 N N . SER A 1 460 ? -2.465 -1.926 3.652 1.00 84.00 460 SER A N 1
ATOM 3558 C CA . SER A 1 460 ? -2.318 -0.708 2.871 1.00 84.00 460 SER A CA 1
ATOM 3559 C C . SER A 1 460 ? -1.031 -0.680 2.048 1.00 84.00 460 SER A C 1
ATOM 3561 O O . SER A 1 460 ? -0.178 -1.572 2.103 1.00 84.00 460 SER A O 1
ATOM 3563 N N . TYR A 1 461 ? -0.852 0.427 1.327 1.00 79.31 461 TYR A N 1
ATOM 3564 C CA . TYR A 1 461 ? 0.448 0.828 0.807 1.00 79.31 461 TYR A CA 1
ATOM 3565 C C . TYR A 1 461 ? 1.476 0.901 1.938 1.00 79.31 461 TYR A C 1
ATOM 3567 O O . TYR A 1 461 ? 1.210 1.480 2.994 1.00 79.31 461 TYR A O 1
ATOM 3575 N N . VAL A 1 462 ? 2.648 0.325 1.685 1.00 73.00 462 VAL A N 1
ATOM 3576 C CA . VAL A 1 462 ? 3.831 0.442 2.535 1.00 73.00 462 VAL A CA 1
ATOM 3577 C C . VAL A 1 462 ? 4.807 1.323 1.771 1.00 73.00 462 VAL A C 1
ATOM 3579 O O . VAL A 1 462 ? 5.560 0.837 0.937 1.00 73.00 462 VAL A O 1
ATOM 3582 N N . GLY A 1 463 ? 4.687 2.637 1.943 1.00 61.44 463 GLY A N 1
ATOM 3583 C CA . GLY A 1 463 ? 5.396 3.599 1.087 1.00 61.44 463 GLY A CA 1
ATOM 3584 C C . GLY A 1 463 ? 6.465 4.420 1.799 1.00 61.44 463 GLY A C 1
ATOM 3585 O O . GLY A 1 463 ? 7.299 5.035 1.144 1.00 61.44 463 GLY A O 1
ATOM 3586 N N . GLY A 1 464 ? 6.435 4.469 3.133 1.00 73.06 464 GLY A N 1
ATOM 3587 C CA . GLY A 1 464 ? 7.309 5.337 3.915 1.00 73.06 464 GLY A CA 1
ATOM 3588 C C . GLY A 1 464 ? 8.296 4.541 4.750 1.00 73.06 464 GLY A C 1
ATOM 3589 O O . GLY A 1 464 ? 7.897 3.715 5.567 1.00 73.06 464 GLY A O 1
ATOM 3590 N N . PHE A 1 465 ? 9.580 4.832 4.574 1.00 84.56 465 PHE A N 1
ATOM 3591 C CA . PHE A 1 465 ? 10.643 4.356 5.446 1.00 84.56 465 PHE A CA 1
ATOM 3592 C C . PHE A 1 465 ? 11.431 5.545 5.994 1.00 84.56 465 PHE A C 1
ATOM 3594 O O . PHE A 1 465 ? 11.975 6.354 5.236 1.00 84.56 465 PHE A O 1
ATOM 3601 N N . CYS A 1 466 ? 11.529 5.621 7.315 1.00 88.62 466 CYS A N 1
ATOM 3602 C CA . CYS A 1 466 ? 12.269 6.646 8.027 1.00 88.62 466 CYS A CA 1
ATOM 3603 C C . CYS A 1 466 ? 13.382 5.987 8.841 1.00 88.62 466 CYS A C 1
ATOM 3605 O O . CYS A 1 466 ? 13.118 5.287 9.810 1.00 88.62 466 CYS A O 1
ATOM 3607 N N . SER A 1 467 ? 14.645 6.240 8.484 1.00 87.12 467 SER A N 1
ATOM 3608 C CA . SER A 1 467 ? 15.780 5.706 9.255 1.00 87.12 467 SER A CA 1
ATOM 3609 C C . SER A 1 467 ? 15.818 6.231 10.692 1.00 87.12 467 SER A C 1
ATOM 3611 O O . SER A 1 467 ? 16.323 5.552 11.578 1.00 87.12 467 SER A O 1
ATOM 3613 N N . HIS A 1 468 ? 15.268 7.426 10.919 1.00 89.19 468 HIS A N 1
ATOM 3614 C CA . HIS A 1 468 ? 15.120 8.053 12.227 1.00 89.19 468 HIS A CA 1
ATOM 3615 C C . HIS A 1 468 ? 13.719 8.659 12.339 1.00 89.19 468 HIS A C 1
ATOM 3617 O O . HIS A 1 468 ? 13.165 9.122 11.339 1.00 89.19 468 HIS A O 1
ATOM 3623 N N . CYS A 1 469 ? 13.175 8.715 13.554 1.00 91.06 469 CYS A N 1
ATOM 3624 C CA . CYS A 1 469 ? 11.879 9.346 13.806 1.00 91.06 469 CYS A CA 1
ATOM 3625 C C . CYS A 1 469 ? 11.890 10.876 13.605 1.00 91.06 469 CYS A C 1
ATOM 3627 O O . CYS A 1 469 ? 10.874 11.451 13.219 1.00 91.06 469 CYS A O 1
ATOM 3629 N N . SER A 1 470 ? 13.024 11.554 13.831 1.00 90.06 470 SER A N 1
ATOM 3630 C CA . SER A 1 470 ? 13.116 13.010 13.639 1.00 90.06 470 SER A CA 1
ATOM 3631 C C . SER A 1 470 ? 13.033 13.391 12.162 1.00 90.06 470 SER A C 1
ATOM 3633 O O . SER A 1 470 ? 13.714 12.818 11.307 1.00 90.06 470 SER A O 1
ATOM 3635 N N . GLY A 1 471 ? 12.182 14.375 11.863 1.00 86.56 471 GLY A N 1
ATOM 3636 C CA . GLY A 1 471 ? 11.948 14.848 10.501 1.00 86.56 471 GLY A CA 1
ATOM 3637 C C . GLY A 1 471 ? 11.366 13.795 9.553 1.00 86.56 471 GLY A C 1
ATOM 3638 O O . GLY A 1 471 ? 11.474 13.969 8.334 1.00 86.56 471 GLY A O 1
ATOM 3639 N N . CYS A 1 472 ? 10.777 12.720 10.087 1.00 90.06 472 CYS A N 1
ATOM 3640 C CA . CYS A 1 472 ? 10.096 11.705 9.297 1.00 90.06 472 CYS A CA 1
ATOM 3641 C C . CYS A 1 472 ? 8.900 12.325 8.566 1.00 90.06 472 CYS A C 1
ATOM 3643 O O . CYS A 1 472 ? 8.129 13.104 9.133 1.00 90.06 472 CYS A O 1
ATOM 3645 N N . LYS A 1 473 ? 8.794 12.019 7.274 1.00 88.38 473 LYS A N 1
ATOM 3646 C CA . LYS A 1 473 ? 7.781 12.565 6.376 1.00 88.38 473 LYS A CA 1
ATOM 3647 C C . LYS A 1 473 ? 7.352 11.522 5.374 1.00 88.38 473 LYS A C 1
ATOM 3649 O O . LYS A 1 473 ? 8.117 10.624 5.025 1.00 88.38 473 LYS A O 1
ATOM 3654 N N . ASP A 1 474 ? 6.143 11.704 4.890 1.00 85.56 474 ASP A N 1
ATOM 3655 C CA . ASP A 1 474 ? 5.502 10.813 3.950 1.00 85.56 474 ASP A CA 1
ATOM 3656 C C . ASP A 1 474 ? 5.340 11.494 2.572 1.00 85.56 474 ASP A C 1
ATOM 3658 O O . ASP A 1 474 ? 5.548 12.704 2.428 1.00 85.56 474 ASP A O 1
ATOM 3662 N N . LEU A 1 475 ? 5.001 10.722 1.534 1.00 76.62 475 LEU A N 1
ATOM 3663 C CA . LEU A 1 475 ? 4.885 11.244 0.161 1.00 76.62 475 LEU A CA 1
ATOM 3664 C C . LEU A 1 475 ? 3.687 12.190 -0.034 1.00 76.62 475 LEU A C 1
ATOM 3666 O O . LEU A 1 475 ? 3.674 12.981 -0.973 1.00 76.62 475 LEU A O 1
ATOM 3670 N N . ALA A 1 476 ? 2.692 12.132 0.855 1.00 78.94 476 ALA A N 1
ATOM 3671 C CA . ALA A 1 476 ? 1.525 13.009 0.845 1.00 78.94 476 ALA A CA 1
ATOM 3672 C C . ALA A 1 476 ? 1.796 14.352 1.553 1.00 78.94 476 ALA A C 1
ATOM 3674 O O . ALA A 1 476 ? 0.895 15.184 1.676 1.00 78.94 476 ALA A O 1
ATOM 3675 N N . GLY A 1 477 ? 3.030 14.570 2.018 1.00 82.75 477 GLY A N 1
ATOM 3676 C CA . GLY A 1 477 ? 3.455 15.787 2.694 1.00 82.75 477 GLY A CA 1
ATOM 3677 C C . GLY A 1 477 ? 3.145 15.814 4.189 1.00 82.75 477 GLY A C 1
ATOM 3678 O O . GLY A 1 477 ? 3.404 16.841 4.817 1.00 82.75 477 GLY A O 1
ATOM 3679 N N . TRP A 1 478 ? 2.633 14.724 4.775 1.00 90.62 478 TRP A N 1
ATOM 3680 C CA . TRP A 1 478 ? 2.553 14.606 6.231 1.00 90.62 478 TRP A CA 1
ATOM 3681 C C . TRP A 1 478 ? 3.965 14.547 6.814 1.00 90.62 478 TRP A C 1
ATOM 3683 O O . TRP A 1 478 ? 4.893 13.985 6.227 1.00 90.62 478 TRP A O 1
ATOM 3693 N N . GLY A 1 479 ? 4.120 15.141 7.986 1.00 91.38 479 GLY A N 1
ATOM 3694 C CA . GLY A 1 479 ? 5.270 14.954 8.854 1.00 91.38 479 GLY A CA 1
ATOM 3695 C C . GLY A 1 479 ? 4.792 14.988 10.292 1.00 91.38 479 GLY A C 1
ATOM 3696 O O . GLY A 1 479 ? 3.608 15.165 10.542 1.00 91.38 479 GLY A O 1
ATOM 3697 N N . GLU A 1 480 ? 5.699 14.856 11.240 1.00 93.31 480 GLU A N 1
ATOM 3698 C CA . GLU A 1 480 ? 5.341 14.998 12.646 1.00 93.31 480 GLU A CA 1
ATOM 3699 C C . GLU A 1 480 ? 6.380 15.851 13.374 1.00 93.31 480 GLU A C 1
ATOM 3701 O O . GLU A 1 480 ? 7.539 15.942 12.953 1.00 93.31 480 GLU A O 1
ATOM 3706 N N . GLN A 1 481 ? 5.946 16.511 14.446 1.00 91.88 481 GLN A N 1
ATOM 3707 C CA . GLN A 1 481 ? 6.809 17.236 15.363 1.00 91.88 481 GLN A CA 1
ATOM 3708 C C . GLN A 1 481 ? 7.874 16.298 15.951 1.00 91.88 481 GLN A C 1
ATOM 3710 O O . GLN A 1 481 ? 7.598 15.149 16.310 1.00 91.88 481 GLN A O 1
ATOM 3715 N N . ASP A 1 482 ? 9.099 16.812 16.090 1.00 89.00 482 ASP A N 1
ATOM 3716 C CA . ASP A 1 482 ? 10.194 16.071 16.712 1.00 89.00 482 ASP A CA 1
ATOM 3717 C C . ASP A 1 482 ? 9.807 15.580 18.119 1.00 89.00 482 ASP A C 1
ATOM 3719 O O . ASP A 1 482 ? 9.175 16.293 18.900 1.00 89.00 482 ASP A O 1
ATOM 3723 N N . GLY A 1 483 ? 10.193 14.342 18.430 1.00 92.88 483 GLY A N 1
ATOM 3724 C CA . GLY A 1 483 ? 9.894 13.674 19.698 1.00 92.88 483 GLY A CA 1
ATOM 3725 C C . GLY A 1 483 ? 8.611 12.841 19.680 1.00 92.88 483 GLY A C 1
ATOM 3726 O O . GLY A 1 483 ? 8.628 11.734 20.192 1.00 92.88 483 GLY A O 1
ATOM 3727 N N . VAL A 1 484 ? 7.540 13.268 19.001 1.00 95.56 484 VAL A N 1
ATOM 3728 C CA . VAL A 1 484 ? 6.240 12.561 19.073 1.00 95.56 484 VAL A CA 1
ATOM 3729 C C . VAL A 1 484 ? 6.326 11.123 18.553 1.00 95.56 484 VAL A C 1
ATOM 3731 O O . VAL A 1 484 ? 5.825 10.201 19.194 1.00 95.56 484 VAL A O 1
ATOM 3734 N N . LEU A 1 485 ? 6.984 10.905 17.409 1.00 96.06 485 LEU A N 1
ATOM 3735 C CA . LEU A 1 485 ? 7.151 9.552 16.868 1.00 96.06 485 LEU A CA 1
ATOM 3736 C C . LEU A 1 485 ? 8.093 8.699 17.729 1.00 96.06 485 LEU A C 1
ATOM 3738 O O . LEU A 1 485 ? 7.849 7.506 17.879 1.00 96.06 485 LEU A O 1
ATOM 3742 N N . GLU A 1 486 ? 9.132 9.307 18.312 1.00 96.12 486 GLU A N 1
ATOM 3743 C CA . GLU A 1 486 ? 10.050 8.637 19.246 1.00 96.12 486 GLU A CA 1
ATOM 3744 C C . GLU A 1 486 ? 9.301 8.194 20.507 1.00 96.12 486 GLU A C 1
ATOM 3746 O O . GLU A 1 486 ? 9.447 7.051 20.926 1.00 96.12 486 GLU A O 1
ATOM 3751 N N . ASP A 1 487 ? 8.459 9.063 21.070 1.00 96.00 487 ASP A N 1
ATOM 3752 C CA . ASP A 1 487 ? 7.678 8.799 22.278 1.00 96.00 487 ASP A CA 1
ATOM 3753 C C . ASP A 1 487 ? 6.721 7.622 22.065 1.00 96.00 487 ASP A C 1
ATOM 3755 O O . ASP A 1 487 ? 6.693 6.687 22.868 1.00 96.00 487 ASP A O 1
ATOM 3759 N N . ILE A 1 488 ? 5.977 7.624 20.952 1.00 96.88 488 ILE A N 1
ATOM 3760 C CA . ILE A 1 488 ? 5.087 6.513 20.591 1.00 96.88 488 ILE A CA 1
ATOM 3761 C C . ILE A 1 488 ? 5.915 5.248 20.343 1.00 96.88 488 ILE A C 1
ATOM 3763 O O . ILE A 1 488 ? 5.611 4.195 20.896 1.00 96.88 488 ILE A O 1
ATOM 3767 N N . TYR A 1 489 ? 6.978 5.322 19.540 1.00 96.00 489 TYR A N 1
ATOM 3768 C CA . TYR A 1 489 ? 7.799 4.152 19.234 1.00 96.00 489 TYR A CA 1
ATOM 3769 C C . TYR A 1 489 ? 8.368 3.521 20.509 1.00 96.00 489 TYR A C 1
ATOM 3771 O O . TYR A 1 489 ? 8.186 2.327 20.743 1.00 96.00 489 TYR A O 1
ATOM 3779 N N . SER A 1 490 ? 8.991 4.329 21.363 1.00 95.19 490 SER A N 1
ATOM 3780 C CA . SER A 1 490 ? 9.583 3.926 22.637 1.00 95.19 490 SER A CA 1
ATOM 3781 C C . SER A 1 490 ? 8.546 3.294 23.571 1.00 95.19 490 SER A C 1
ATOM 3783 O O . SER A 1 490 ? 8.799 2.232 24.147 1.00 95.19 490 SER A O 1
ATOM 3785 N N . MET A 1 491 ? 7.339 3.869 23.645 1.00 95.56 491 MET A N 1
ATOM 3786 C CA . MET A 1 491 ? 6.233 3.352 24.458 1.00 95.56 491 MET A CA 1
ATOM 3787 C C . MET A 1 491 ? 5.830 1.918 24.085 1.00 95.56 491 MET A C 1
ATOM 3789 O O . MET A 1 491 ? 5.576 1.107 24.974 1.00 95.56 491 MET A O 1
ATOM 3793 N N . PHE A 1 492 ? 5.802 1.593 22.790 1.00 95.06 492 PHE A N 1
ATOM 3794 C CA . PHE A 1 492 ? 5.363 0.285 22.286 1.00 95.06 492 PHE A CA 1
ATOM 3795 C C . PHE A 1 492 ? 6.518 -0.694 22.011 1.00 95.06 492 PHE A C 1
ATOM 3797 O O . PHE A 1 492 ? 6.298 -1.893 21.852 1.00 95.06 492 PHE A O 1
ATOM 3804 N N . ASN A 1 493 ? 7.769 -0.223 22.005 1.00 91.81 493 ASN A N 1
ATOM 3805 C CA . ASN A 1 493 ? 8.955 -1.022 21.675 1.00 91.81 493 ASN A CA 1
ATOM 3806 C C . ASN A 1 493 ? 9.951 -1.101 22.844 1.00 91.81 493 ASN A C 1
ATOM 3808 O O . ASN A 1 493 ? 11.164 -1.036 22.653 1.00 91.81 493 ASN A O 1
ATOM 3812 N N . ASN A 1 494 ? 9.450 -1.286 24.070 1.00 88.81 494 ASN A N 1
ATOM 3813 C CA . ASN A 1 494 ? 10.247 -1.520 25.288 1.00 88.81 494 ASN A CA 1
ATOM 3814 C C . ASN A 1 494 ? 11.275 -0.423 25.612 1.00 88.81 494 ASN A C 1
ATOM 3816 O O . ASN A 1 494 ? 12.370 -0.724 26.087 1.00 88.81 494 ASN A O 1
ATOM 3820 N N . GLY A 1 495 ? 10.950 0.838 25.343 1.00 89.62 495 GLY A N 1
ATOM 3821 C CA . GLY A 1 495 ? 11.866 1.950 25.581 1.00 89.62 495 GLY A CA 1
ATOM 3822 C C . GLY A 1 495 ? 12.985 2.074 24.542 1.00 89.62 495 GLY A C 1
ATOM 3823 O O . GLY A 1 495 ? 13.938 2.818 24.766 1.00 89.62 495 GLY A O 1
ATOM 3824 N N . SER A 1 496 ? 12.921 1.314 23.443 1.00 90.00 496 SER A N 1
ATOM 3825 C CA . SER A 1 496 ? 13.945 1.345 22.396 1.00 90.00 496 SER A CA 1
ATOM 3826 C C . SER A 1 496 ? 13.928 2.675 21.653 1.00 90.00 496 SER A C 1
ATOM 3828 O O . SER A 1 496 ? 12.865 3.249 21.417 1.00 90.00 496 SER A O 1
ATOM 3830 N N . HIS A 1 497 ? 15.108 3.112 21.219 1.00 91.19 497 HIS A N 1
ATOM 3831 C CA . HIS A 1 497 ? 15.221 4.257 20.325 1.00 91.19 497 HIS A CA 1
ATOM 3832 C C . HIS A 1 497 ? 14.547 3.978 18.987 1.00 91.19 497 HIS A C 1
ATOM 3834 O O . HIS A 1 497 ? 14.676 2.873 18.448 1.00 91.19 497 HIS A O 1
ATOM 3840 N N . CYS A 1 498 ? 13.867 4.980 18.433 1.00 91.62 498 CYS A N 1
ATOM 3841 C CA . CYS A 1 498 ? 13.243 4.828 17.130 1.00 91.62 498 CYS A CA 1
ATOM 3842 C C . CYS A 1 498 ? 14.294 4.738 16.032 1.00 91.62 498 CYS A C 1
ATOM 3844 O O . CYS A 1 498 ? 15.061 5.673 15.779 1.00 91.62 498 CYS A O 1
ATOM 3846 N N . GLN A 1 499 ? 14.284 3.605 15.344 1.00 87.94 499 GLN A N 1
ATOM 3847 C CA . GLN A 1 499 ? 15.088 3.353 14.163 1.00 87.94 499 GLN A CA 1
ATOM 3848 C C . GLN A 1 499 ? 14.230 2.608 13.158 1.00 87.94 499 GLN A C 1
ATOM 3850 O O . GLN A 1 499 ? 13.358 1.828 13.538 1.00 87.94 499 GLN A O 1
ATOM 3855 N N . ASP A 1 500 ? 14.498 2.858 11.881 1.00 86.94 500 ASP A N 1
ATOM 3856 C CA . ASP A 1 500 ? 13.911 2.095 10.784 1.00 86.94 500 ASP A CA 1
ATOM 3857 C C . ASP A 1 500 ? 12.368 2.070 10.806 1.00 86.94 500 ASP A C 1
ATOM 3859 O O . ASP A 1 500 ? 11.733 1.051 10.533 1.00 86.94 500 ASP A O 1
ATOM 3863 N N . LEU A 1 501 ? 11.758 3.221 11.115 1.00 91.25 501 LEU A N 1
ATOM 3864 C CA . LEU A 1 501 ? 10.312 3.394 11.184 1.00 91.25 501 LEU A CA 1
ATOM 3865 C C . LEU A 1 501 ? 9.661 3.131 9.818 1.00 91.25 501 LEU A C 1
ATOM 3867 O O . LEU A 1 501 ? 9.916 3.845 8.844 1.00 91.25 501 LEU A O 1
ATOM 3871 N N . VAL A 1 502 ? 8.779 2.136 9.766 1.00 90.88 502 VAL A N 1
ATOM 3872 C CA . VAL A 1 502 ? 7.930 1.840 8.610 1.00 90.88 502 VAL A CA 1
ATOM 3873 C C . VAL A 1 502 ? 6.574 2.502 8.810 1.00 90.88 502 VAL A C 1
ATOM 3875 O O . VAL A 1 502 ? 5.868 2.212 9.774 1.00 90.88 502 VAL A O 1
ATOM 3878 N N . LEU A 1 503 ? 6.204 3.379 7.879 1.00 90.88 503 LEU A N 1
ATOM 3879 C CA . LEU A 1 503 ? 4.913 4.055 7.892 1.00 90.88 503 LEU A CA 1
ATOM 3880 C C . LEU A 1 503 ? 3.862 3.200 7.178 1.00 90.88 503 LEU A C 1
ATOM 3882 O O . LEU A 1 503 ? 4.037 2.817 6.016 1.00 90.88 503 LEU A O 1
ATOM 3886 N N . ALA A 1 504 ? 2.756 2.943 7.872 1.00 85.75 504 ALA A N 1
ATOM 3887 C CA . ALA A 1 504 ? 1.535 2.413 7.274 1.00 85.75 504 ALA A CA 1
ATOM 3888 C C . ALA A 1 504 ? 0.636 3.556 6.772 1.00 85.75 504 ALA A C 1
ATOM 3890 O O . ALA A 1 504 ? 0.854 4.724 7.084 1.00 85.75 504 ALA A O 1
ATOM 3891 N N . TYR A 1 505 ? -0.383 3.231 5.984 1.00 85.00 505 TYR A N 1
ATOM 3892 C CA . TYR A 1 505 ? -1.351 4.205 5.480 1.00 85.00 505 TYR A CA 1
ATOM 3893 C C . TYR A 1 505 ? -2.774 3.678 5.660 1.00 85.00 505 TYR A C 1
ATOM 3895 O O . TYR A 1 505 ? -2.981 2.475 5.756 1.00 85.00 505 TYR A O 1
ATOM 3903 N N . ARG A 1 506 ? -3.783 4.557 5.670 1.00 86.19 506 ARG A N 1
ATOM 3904 C CA . ARG A 1 506 ? -5.219 4.189 5.646 1.00 86.19 506 ARG A CA 1
ATOM 3905 C C . ARG A 1 506 ? -5.751 3.372 6.834 1.00 86.19 506 ARG A C 1
ATOM 3907 O O . ARG A 1 506 ? -6.931 3.046 6.833 1.00 86.19 506 ARG A O 1
ATOM 3914 N N . GLY A 1 507 ? -4.919 3.000 7.809 1.00 87.06 507 GLY A N 1
ATOM 3915 C CA . GLY A 1 507 ? -5.361 2.328 9.033 1.00 87.06 507 GLY A CA 1
ATOM 3916 C C . GLY A 1 507 ? -6.075 0.992 8.797 1.00 87.06 507 GLY A C 1
ATOM 3917 O O . GLY A 1 507 ? -7.052 0.706 9.484 1.00 87.06 507 GLY A O 1
ATOM 3918 N N . GLN A 1 508 ? -5.622 0.195 7.824 1.00 93.81 508 GLN A N 1
ATOM 3919 C CA . GLN A 1 508 ? -6.169 -1.137 7.539 1.00 93.81 508 GLN A CA 1
ATOM 3920 C C . GLN A 1 508 ? -5.093 -2.199 7.760 1.00 93.81 508 GLN A C 1
ATOM 3922 O O . GLN A 1 508 ? -4.056 -2.190 7.089 1.00 93.81 508 GLN A O 1
ATOM 3927 N N . PHE A 1 509 ? -5.311 -3.098 8.715 1.00 96.50 509 PHE A N 1
ATOM 3928 C CA . PHE A 1 509 ? -4.314 -4.092 9.112 1.00 96.50 509 PHE A CA 1
ATOM 3929 C C . PHE A 1 509 ? -4.947 -5.290 9.823 1.00 96.50 509 PHE A C 1
ATOM 3931 O O . PHE A 1 509 ? -6.041 -5.198 10.373 1.00 96.50 509 PHE A O 1
ATOM 3938 N N . VAL A 1 510 ? -4.228 -6.410 9.832 1.00 97.94 510 VAL A N 1
ATOM 3939 C CA . VAL A 1 510 ? -4.501 -7.556 10.705 1.00 97.94 510 VAL A CA 1
ATOM 3940 C C . VAL A 1 510 ? -3.457 -7.582 11.805 1.00 97.94 510 VAL A C 1
ATOM 3942 O O . VAL A 1 510 ? -2.276 -7.357 11.541 1.00 97.94 510 VAL A O 1
ATOM 3945 N N . VAL A 1 511 ? -3.876 -7.878 13.026 1.00 97.62 511 VAL A N 1
ATOM 3946 C CA . VAL A 1 511 ? -2.975 -8.027 14.165 1.00 97.62 511 VAL A CA 1
ATOM 3947 C C . VAL A 1 511 ? -3.384 -9.218 15.023 1.00 97.62 511 VAL A C 1
ATOM 3949 O O . VAL A 1 511 ? -4.573 -9.505 15.172 1.00 97.62 511 VAL A O 1
ATOM 3952 N N . SER A 1 512 ? -2.402 -9.916 15.585 1.00 96.50 512 SER A N 1
ATOM 3953 C CA . SER A 1 512 ? -2.637 -10.974 16.560 1.00 96.50 512 SER A CA 1
ATOM 3954 C C . SER A 1 512 ? -2.944 -10.386 17.937 1.00 96.50 512 SER A C 1
ATOM 3956 O O . SER A 1 512 ? -2.408 -9.350 18.353 1.00 96.50 512 SER A O 1
ATOM 3958 N N . ARG A 1 513 ? -3.735 -11.105 18.732 1.00 94.94 513 ARG A N 1
ATOM 3959 C CA . ARG A 1 513 ? -3.905 -10.767 20.153 1.00 94.94 513 ARG A CA 1
ATOM 3960 C C . ARG A 1 513 ? -2.584 -10.727 20.912 1.00 94.94 513 ARG A C 1
ATOM 3962 O O . ARG A 1 513 ? -2.447 -9.937 21.845 1.00 94.94 513 ARG A O 1
ATOM 3969 N N . ASN A 1 514 ? -1.619 -11.566 20.538 1.00 91.94 514 ASN A N 1
ATOM 3970 C CA . ASN A 1 514 ? -0.320 -11.619 21.206 1.00 91.94 514 ASN A CA 1
ATOM 3971 C C . ASN A 1 514 ? 0.440 -10.299 21.038 1.00 91.94 514 ASN A C 1
ATOM 3973 O O . ASN A 1 514 ? 1.003 -9.808 22.014 1.00 91.94 514 ASN A O 1
ATOM 3977 N N . ARG A 1 515 ? 0.390 -9.683 19.850 1.00 92.94 515 ARG A N 1
ATOM 3978 C CA . ARG A 1 515 ? 0.955 -8.346 19.609 1.00 92.94 515 ARG A CA 1
ATOM 3979 C C . ARG A 1 515 ? 0.212 -7.246 20.341 1.00 92.94 515 ARG A C 1
ATOM 3981 O O . ARG A 1 515 ? 0.850 -6.347 20.876 1.00 92.94 515 ARG A O 1
ATOM 3988 N N . ILE A 1 516 ? -1.114 -7.329 20.436 1.00 95.81 516 ILE A N 1
ATOM 3989 C CA . ILE A 1 516 ? -1.867 -6.351 21.225 1.00 95.81 516 ILE A CA 1
ATOM 3990 C C . ILE A 1 516 ? -1.443 -6.428 22.704 1.00 95.81 516 ILE A C 1
ATOM 3992 O O . ILE A 1 516 ? -1.082 -5.412 23.302 1.00 95.81 516 ILE A O 1
ATOM 3996 N N . ARG A 1 517 ? -1.419 -7.640 23.274 1.00 93.56 517 ARG A N 1
ATOM 3997 C CA . ARG A 1 517 ? -1.116 -7.903 24.694 1.00 93.56 517 ARG A CA 1
ATOM 3998 C C . ARG A 1 517 ? 0.356 -7.801 25.073 1.00 93.56 517 ARG A C 1
ATOM 4000 O O . ARG A 1 517 ? 0.685 -7.828 26.257 1.00 93.56 517 ARG A O 1
ATOM 4007 N N . SER A 1 518 ? 1.253 -7.707 24.100 1.00 90.94 518 SER A N 1
ATOM 4008 C CA . SER A 1 518 ? 2.678 -7.521 24.368 1.00 90.94 518 SER A CA 1
ATOM 4009 C C . SER A 1 518 ? 3.013 -6.121 24.883 1.00 90.94 518 SER A C 1
ATOM 4011 O O . SER A 1 518 ? 4.121 -5.900 25.377 1.00 90.94 518 SER A O 1
ATOM 4013 N N . ASN A 1 519 ? 2.062 -5.200 24.746 1.00 92.06 519 ASN A N 1
ATOM 4014 C CA . ASN A 1 519 ? 2.113 -3.828 25.214 1.00 92.06 519 ASN A CA 1
ATOM 4015 C C . ASN A 1 519 ? 1.298 -3.667 26.503 1.00 92.06 519 ASN A C 1
ATOM 4017 O O . ASN A 1 519 ? 0.361 -4.421 26.759 1.00 92.06 519 ASN A O 1
ATOM 4021 N N . ASP A 1 520 ? 1.630 -2.660 27.313 1.00 93.69 520 ASP A N 1
ATOM 4022 C CA . ASP A 1 520 ? 0.805 -2.296 28.469 1.00 93.69 520 ASP A CA 1
ATOM 4023 C C . ASP A 1 520 ? -0.522 -1.690 27.977 1.00 93.69 520 ASP A C 1
ATOM 4025 O O . ASP A 1 520 ? -0.524 -0.791 27.134 1.00 93.69 520 ASP A O 1
ATOM 4029 N N . ILE A 1 521 ? -1.652 -2.137 28.534 1.00 96.94 521 ILE A N 1
ATOM 4030 C CA . ILE A 1 521 ? -2.982 -1.575 28.255 1.00 96.94 521 ILE A CA 1
ATOM 4031 C C . ILE A 1 521 ? -3.009 -0.043 28.411 1.00 96.94 521 ILE A C 1
ATOM 4033 O O . ILE A 1 521 ? -3.676 0.663 27.650 1.00 96.94 521 ILE A O 1
ATOM 4037 N N . LYS A 1 522 ? -2.223 0.496 29.353 1.00 98.06 522 LYS A N 1
ATOM 4038 C CA . LYS A 1 522 ? -2.108 1.939 29.605 1.00 98.06 522 LYS A CA 1
ATOM 4039 C C . LYS A 1 522 ? -1.520 2.707 28.426 1.00 98.06 522 LYS A C 1
ATOM 4041 O O . LYS A 1 522 ? -1.842 3.882 28.275 1.00 98.06 522 LYS A O 1
ATOM 4046 N N . ALA A 1 523 ? -0.695 2.074 27.591 1.00 97.81 523 ALA A N 1
ATOM 4047 C CA . ALA A 1 523 ? -0.156 2.699 26.388 1.00 97.81 523 ALA A CA 1
ATOM 4048 C C . ALA A 1 523 ? -1.279 2.996 25.380 1.00 97.81 523 ALA A C 1
ATOM 4050 O O . ALA A 1 523 ? -1.402 4.120 24.896 1.00 97.81 523 ALA A O 1
ATOM 4051 N N . TYR A 1 524 ? -2.177 2.033 25.142 1.00 98.56 524 TYR A N 1
ATOM 4052 C CA . TYR A 1 524 ? -3.354 2.247 24.292 1.00 98.56 524 TYR A CA 1
ATOM 4053 C C . TYR A 1 524 ? -4.305 3.288 24.884 1.00 98.56 524 TYR A C 1
ATOM 4055 O O . TYR A 1 524 ? -4.829 4.133 24.159 1.00 98.56 524 TYR A O 1
ATOM 4063 N N . GLN A 1 525 ? -4.495 3.271 26.208 1.00 98.50 525 GLN A N 1
ATOM 4064 C CA . GLN A 1 525 ? -5.303 4.278 26.892 1.00 98.50 525 GLN A CA 1
ATOM 4065 C C . GLN A 1 525 ? -4.704 5.682 26.745 1.00 98.50 525 GLN A C 1
ATOM 4067 O O . GLN A 1 525 ? -5.444 6.637 26.520 1.00 98.50 525 GLN A O 1
ATOM 4072 N N . HIS A 1 526 ? -3.378 5.811 26.827 1.00 98.25 526 HIS A N 1
ATOM 4073 C CA . HIS A 1 526 ? -2.684 7.076 26.616 1.00 98.25 526 HIS A CA 1
ATOM 4074 C C . HIS A 1 526 ? -2.911 7.615 25.199 1.00 98.25 526 HIS A C 1
ATOM 4076 O O . HIS A 1 526 ? -3.367 8.749 25.060 1.00 98.25 526 HIS A O 1
ATOM 4082 N N . LEU A 1 527 ? -2.694 6.793 24.163 1.00 98.38 527 LEU A N 1
ATOM 4083 C CA . LEU A 1 527 ? -2.960 7.196 22.776 1.00 98.38 527 LEU A CA 1
ATOM 4084 C C . LEU A 1 527 ? -4.426 7.587 22.565 1.00 98.38 527 LEU A C 1
ATOM 4086 O O . LEU A 1 527 ? -4.714 8.572 21.890 1.00 98.38 527 LEU A O 1
ATOM 4090 N N . ARG A 1 528 ? -5.364 6.843 23.167 1.00 98.25 528 ARG A N 1
ATOM 4091 C CA . ARG A 1 528 ? -6.792 7.161 23.072 1.00 98.25 528 ARG A CA 1
ATOM 4092 C C . ARG A 1 528 ? -7.101 8.510 23.713 1.00 98.25 528 ARG A C 1
ATOM 4094 O O . ARG A 1 528 ? -7.826 9.296 23.117 1.00 98.25 528 ARG A O 1
ATOM 4101 N N . ASN A 1 529 ? -6.545 8.801 24.887 1.00 98.25 529 ASN A N 1
ATOM 4102 C CA . ASN A 1 529 ? -6.761 10.080 25.568 1.00 98.25 529 ASN A CA 1
ATOM 4103 C C . ASN A 1 529 ? -6.274 11.266 24.722 1.00 98.25 529 ASN A C 1
ATOM 4105 O O . ASN A 1 529 ? -7.002 12.246 24.603 1.00 98.25 529 ASN A O 1
ATOM 4109 N N . GLN A 1 530 ? -5.126 11.130 24.052 1.00 97.75 530 GLN A N 1
ATOM 4110 C CA . GLN A 1 530 ? -4.587 12.146 23.138 1.00 97.75 530 GLN A CA 1
ATOM 4111 C C . GLN A 1 530 ? -5.467 12.427 21.908 1.00 97.75 530 GLN A C 1
ATOM 4113 O O . GLN A 1 530 ? -5.253 13.426 21.231 1.00 97.75 530 GLN A O 1
ATOM 4118 N N . LEU A 1 531 ? -6.421 11.545 21.586 1.00 97.44 531 LEU A N 1
ATOM 4119 C CA . LEU A 1 531 ? -7.367 11.733 20.480 1.00 97.44 531 LEU A CA 1
ATOM 4120 C C . LEU A 1 531 ? -8.695 12.352 20.922 1.00 97.44 531 LEU A C 1
ATOM 4122 O O . LEU A 1 531 ? -9.395 12.936 20.093 1.00 97.44 531 LEU A O 1
ATOM 4126 N N . ILE A 1 532 ? -9.096 12.131 22.178 1.00 97.50 532 ILE A N 1
ATOM 4127 C CA . ILE A 1 532 ? -10.466 12.406 22.638 1.00 97.50 532 ILE A CA 1
ATOM 4128 C C . ILE A 1 532 ? -10.554 13.520 23.682 1.00 97.50 532 ILE A C 1
ATOM 4130 O O . ILE A 1 532 ? -11.638 14.071 23.878 1.00 97.50 532 ILE A O 1
ATOM 4134 N N . ASP A 1 533 ? -9.457 13.847 24.367 1.00 97.31 533 ASP A N 1
ATOM 4135 C CA . ASP A 1 533 ? -9.419 14.939 25.335 1.00 97.31 533 ASP A CA 1
ATOM 4136 C C . ASP A 1 533 ? -8.945 16.226 24.661 1.00 97.31 533 ASP A C 1
ATOM 4138 O O . ASP A 1 533 ? -7.758 16.423 24.431 1.00 97.31 533 ASP A O 1
ATOM 4142 N N . MET A 1 534 ? -9.872 17.158 24.425 1.00 95.38 534 MET A N 1
ATOM 4143 C CA . MET A 1 534 ? -9.576 18.488 23.871 1.00 95.38 534 MET A CA 1
ATOM 4144 C C . MET A 1 534 ? -8.539 19.276 24.702 1.00 95.38 534 MET A C 1
ATOM 4146 O O . MET A 1 534 ? -7.962 20.256 24.231 1.00 95.38 534 MET A O 1
ATOM 4150 N N . ASN A 1 535 ? -8.312 18.893 25.963 1.00 96.62 535 ASN A N 1
ATOM 4151 C CA . ASN A 1 535 ? -7.303 19.511 26.813 1.00 96.62 535 ASN A CA 1
ATOM 4152 C C . ASN A 1 535 ? -5.904 18.905 26.656 1.00 96.62 535 ASN A C 1
ATOM 4154 O O . ASN A 1 535 ? -4.974 19.450 27.254 1.00 96.62 535 ASN A O 1
ATOM 4158 N N . ASP A 1 536 ? -5.726 17.843 25.878 1.00 97.19 536 ASP A N 1
ATOM 4159 C CA . ASP A 1 536 ? -4.404 17.298 25.591 1.00 97.19 536 ASP A CA 1
ATOM 4160 C C . ASP A 1 536 ? -3.584 18.262 24.714 1.00 97.19 536 ASP A C 1
ATOM 4162 O O . ASP A 1 536 ? -4.119 19.050 23.926 1.00 97.19 536 ASP A O 1
ATOM 4166 N N . ASP A 1 537 ? -2.260 18.209 24.848 1.00 95.56 537 ASP A N 1
ATOM 4167 C CA . ASP A 1 537 ? -1.337 19.046 24.081 1.00 95.56 537 ASP A CA 1
ATOM 4168 C C . ASP A 1 537 ? -1.423 18.776 22.571 1.00 95.56 537 ASP A C 1
ATOM 4170 O O . ASP A 1 537 ? -1.137 19.668 21.771 1.00 95.56 537 ASP A O 1
ATOM 4174 N N . LYS A 1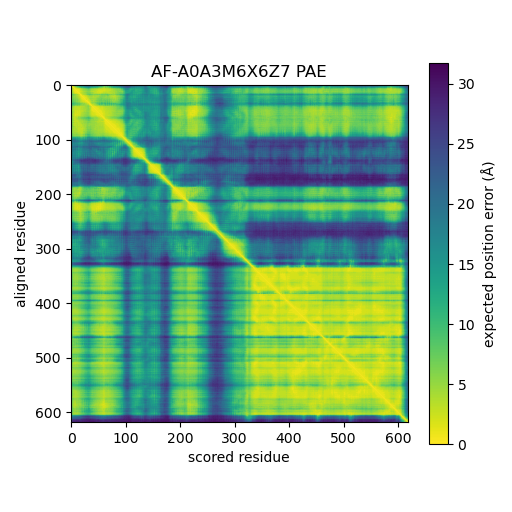 538 ? -1.882 17.583 22.164 1.00 95.88 538 LYS A N 1
ATOM 4175 C CA . LYS A 1 538 ? -2.128 17.225 20.757 1.00 95.88 538 LYS A CA 1
ATOM 4176 C C . LYS A 1 538 ? -3.286 17.995 20.105 1.00 95.88 538 LYS A C 1
ATOM 4178 O O . LYS A 1 538 ? -3.405 17.989 18.883 1.00 95.88 538 LYS A O 1
ATOM 4183 N N . HIS A 1 539 ? -4.072 18.731 20.888 1.00 95.94 539 HIS A N 1
ATOM 4184 C CA . HIS A 1 539 ? -5.138 19.619 20.412 1.00 95.94 539 HIS A CA 1
ATOM 4185 C C . HIS A 1 539 ? -4.784 21.112 20.554 1.00 95.94 539 HIS A C 1
ATOM 4187 O O . HIS A 1 539 ? -5.642 21.988 20.415 1.00 95.94 539 HIS A O 1
ATOM 4193 N N . LYS A 1 540 ? -3.522 21.439 20.869 1.00 94.94 540 LYS A N 1
ATOM 4194 C CA . LYS A 1 540 ? -3.091 22.797 21.236 1.00 94.94 540 LYS A CA 1
ATOM 4195 C C . LYS A 1 540 ? -1.826 23.233 20.503 1.00 94.94 540 LYS A C 1
ATOM 4197 O O . LYS A 1 540 ? -1.101 22.450 19.898 1.00 94.94 540 LYS A O 1
ATOM 4202 N N . MET A 1 541 ? -1.540 24.531 20.568 1.00 92.81 541 MET A N 1
ATOM 4203 C CA . MET A 1 541 ? -0.229 25.046 20.173 1.00 92.81 541 MET A CA 1
ATOM 4204 C C . MET A 1 541 ? 0.836 24.616 21.198 1.00 92.81 541 MET A C 1
ATOM 4206 O O . MET A 1 541 ? 0.545 24.641 22.395 1.00 92.81 541 MET A O 1
ATOM 4210 N N . PRO A 1 542 ? 2.062 24.263 20.767 1.00 92.31 542 PRO A N 1
ATOM 4211 C CA . PRO A 1 542 ? 2.587 24.399 19.405 1.00 92.31 542 PRO A CA 1
ATOM 4212 C C . PRO A 1 542 ? 2.344 23.186 18.492 1.00 92.31 542 PRO A C 1
ATOM 4214 O O . PRO A 1 542 ? 2.708 23.255 17.324 1.00 92.31 542 PRO A O 1
ATOM 4217 N N . TYR A 1 543 ? 1.735 22.095 18.973 1.00 93.75 543 TYR A N 1
ATOM 4218 C CA . TYR A 1 543 ? 1.553 20.874 18.173 1.00 93.75 543 TYR A CA 1
ATOM 4219 C C . TYR A 1 543 ? 0.772 21.121 16.873 1.00 93.75 543 TYR A C 1
ATOM 4221 O O . TYR A 1 543 ? 1.080 20.528 15.842 1.00 93.75 543 TYR A O 1
ATOM 4229 N N . LEU A 1 544 ? -0.208 22.028 16.903 1.00 92.88 544 LEU A N 1
ATOM 4230 C CA . LEU A 1 544 ? -1.000 22.401 15.727 1.00 92.88 544 LEU A CA 1
ATOM 4231 C C . LEU A 1 544 ? -0.262 23.310 14.721 1.00 92.88 544 LEU A C 1
ATOM 4233 O O . LEU A 1 544 ? -0.764 23.509 13.615 1.00 92.88 544 LEU A O 1
ATOM 4237 N N . ASP A 1 545 ? 0.912 23.852 15.064 1.00 90.75 545 ASP A N 1
ATOM 4238 C CA . ASP A 1 545 ? 1.713 24.735 14.197 1.00 90.75 545 ASP A CA 1
ATOM 4239 C C . ASP A 1 545 ? 2.675 23.939 13.300 1.00 90.75 545 ASP A C 1
ATOM 4241 O O . ASP A 1 545 ? 3.879 24.187 13.224 1.00 90.75 545 ASP A O 1
ATOM 4245 N N . GLN A 1 546 ? 2.147 22.914 12.634 1.00 89.81 546 GLN A N 1
ATOM 4246 C CA . GLN A 1 546 ? 2.912 22.087 11.709 1.00 89.81 546 GLN A CA 1
ATOM 4247 C C . GLN A 1 546 ? 2.592 22.454 10.262 1.00 89.81 546 GLN A C 1
ATOM 4249 O O . GLN A 1 546 ? 1.435 22.601 9.873 1.00 89.81 546 GLN A O 1
ATOM 4254 N N . ASN A 1 547 ? 3.628 22.523 9.421 1.00 86.88 547 ASN A N 1
ATOM 4255 C CA . ASN A 1 547 ? 3.494 22.940 8.019 1.00 86.88 547 ASN A CA 1
ATOM 4256 C C . ASN A 1 547 ? 2.455 22.122 7.230 1.00 86.88 547 ASN A C 1
ATOM 4258 O O . ASN A 1 547 ? 1.751 22.673 6.385 1.00 86.88 547 ASN A O 1
ATOM 4262 N N . TRP A 1 548 ? 2.339 20.819 7.504 1.00 86.56 548 TRP A N 1
ATOM 4263 C CA . TRP A 1 548 ? 1.388 19.932 6.822 1.00 86.56 548 TRP A CA 1
ATOM 4264 C C . TRP A 1 548 ? -0.064 20.115 7.303 1.00 86.56 548 TRP A C 1
ATOM 4266 O O . TRP A 1 548 ? -1.005 19.746 6.595 1.00 86.56 548 TRP A O 1
ATOM 4276 N N . MET A 1 549 ? -0.256 20.734 8.473 1.00 87.88 549 MET A N 1
ATOM 4277 C CA . MET A 1 549 ? -1.559 21.091 9.038 1.00 87.88 549 MET A CA 1
ATOM 4278 C C . MET A 1 549 ? -2.020 22.498 8.629 1.00 87.88 549 MET A C 1
ATOM 4280 O O . MET A 1 549 ? -3.108 22.918 9.019 1.00 87.88 549 MET A O 1
ATOM 4284 N N . ALA A 1 550 ? -1.246 23.243 7.831 1.00 84.19 550 ALA A N 1
ATOM 4285 C CA . ALA A 1 550 ? -1.577 24.618 7.463 1.00 84.19 550 ALA A CA 1
ATOM 4286 C C . ALA A 1 550 ? -2.978 24.729 6.821 1.00 84.19 550 ALA A C 1
ATOM 4288 O O . ALA A 1 550 ? -3.232 24.206 5.735 1.00 84.19 550 ALA A O 1
ATOM 4289 N N . GLY A 1 551 ? -3.885 25.446 7.494 1.00 82.62 551 GLY A N 1
ATOM 4290 C CA . GLY A 1 551 ? -5.278 25.630 7.068 1.00 82.62 551 GLY A CA 1
ATOM 4291 C C . GLY A 1 551 ? -6.244 24.514 7.491 1.00 82.62 551 GLY A C 1
ATOM 4292 O O . GLY A 1 551 ? -7.439 24.623 7.216 1.00 82.62 551 GLY A O 1
ATOM 4293 N N . ARG A 1 552 ? -5.769 23.471 8.182 1.00 86.94 552 ARG A N 1
ATOM 4294 C CA . ARG A 1 552 ? -6.610 22.427 8.778 1.00 86.94 552 ARG A CA 1
ATOM 4295 C C . ARG A 1 552 ? -7.058 22.854 10.172 1.00 86.94 552 ARG A C 1
ATOM 4297 O O . ARG A 1 552 ? -6.276 23.393 10.948 1.00 86.94 552 ARG A O 1
ATOM 4304 N N . ARG A 1 553 ? -8.331 22.615 10.489 1.00 90.94 553 ARG A N 1
ATOM 4305 C CA . ARG A 1 553 ? -8.865 22.815 11.840 1.00 90.94 553 ARG A CA 1
ATOM 4306 C C . ARG A 1 553 ? -8.867 21.484 12.565 1.00 90.94 553 ARG A C 1
ATOM 4308 O O . ARG A 1 553 ? -9.486 20.541 12.078 1.00 90.94 553 ARG A O 1
ATOM 4315 N N . ASP A 1 554 ? -8.213 21.455 13.714 1.00 94.44 554 ASP A N 1
ATOM 4316 C CA . ASP A 1 554 ? -8.290 20.329 14.631 1.00 94.44 554 ASP A CA 1
ATOM 4317 C C . ASP A 1 554 ? -9.667 20.275 15.311 1.00 94.44 554 ASP A C 1
ATOM 4319 O O . ASP A 1 554 ? -10.242 21.316 15.651 1.00 94.44 554 ASP A O 1
ATOM 4323 N N . ARG A 1 555 ? -10.228 19.068 15.429 1.00 94.94 555 ARG A N 1
ATOM 4324 C CA . ARG A 1 555 ? -11.541 18.804 16.030 1.00 94.94 555 ARG A CA 1
ATOM 4325 C C . ARG A 1 555 ? -11.577 17.385 16.585 1.00 94.94 555 ARG A C 1
ATOM 4327 O O . ARG A 1 555 ? -10.947 16.500 16.023 1.00 94.94 555 ARG A O 1
ATOM 4334 N N . LEU A 1 556 ? -12.393 17.128 17.605 1.00 96.44 556 LEU A N 1
ATOM 4335 C CA . LEU A 1 556 ? -12.535 15.771 18.147 1.00 96.44 556 LEU A CA 1
ATOM 4336 C C . LEU A 1 556 ? -13.122 14.780 17.134 1.00 96.44 556 LEU A C 1
ATOM 4338 O O . LEU A 1 556 ? -12.783 13.609 17.192 1.00 96.44 556 LEU A O 1
ATOM 4342 N N . ASP A 1 557 ? -13.941 15.217 16.177 1.00 94.38 557 ASP A N 1
ATOM 4343 C CA . ASP A 1 557 ? -14.482 14.372 15.099 1.00 94.38 557 ASP A CA 1
ATOM 4344 C C . ASP A 1 557 ? -13.506 14.166 13.929 1.00 94.38 557 ASP A C 1
ATOM 4346 O O . ASP A 1 557 ? -13.788 13.416 12.998 1.00 94.38 557 ASP A O 1
ATOM 4350 N N . ALA A 1 558 ? -12.356 14.841 13.936 1.00 93.81 558 ALA A N 1
ATOM 4351 C CA . ALA A 1 558 ? -11.303 14.713 12.934 1.00 93.81 558 ALA A CA 1
ATOM 4352 C C . ALA A 1 558 ? -9.965 15.210 13.515 1.00 93.81 558 ALA A C 1
ATOM 4354 O O . ALA A 1 558 ? -9.455 16.237 13.054 1.00 93.81 558 ALA A O 1
ATOM 4355 N N . PRO A 1 559 ? -9.418 14.540 14.548 1.00 96.06 559 PRO A N 1
ATOM 4356 C CA . PRO A 1 559 ? -8.249 15.051 15.247 1.00 96.06 559 PRO A CA 1
ATOM 4357 C C . PRO A 1 559 ? -7.016 14.937 14.359 1.00 96.06 559 PRO A C 1
ATOM 4359 O O . PRO A 1 559 ? -6.784 13.902 13.728 1.00 96.06 559 PRO A O 1
ATOM 4362 N N . ASN A 1 560 ? -6.186 15.976 14.337 1.00 94.81 560 ASN A N 1
ATOM 4363 C CA . ASN A 1 560 ? -4.970 15.982 13.528 1.00 94.81 560 ASN A CA 1
ATOM 4364 C C . ASN A 1 560 ? -4.001 14.866 13.958 1.00 94.81 560 ASN A C 1
ATOM 4366 O O . ASN A 1 560 ? -3.366 14.243 13.108 1.00 94.81 560 ASN A O 1
ATOM 4370 N N . PHE A 1 561 ? -3.954 14.544 15.253 1.00 96.50 561 PHE A N 1
ATOM 4371 C CA . PHE A 1 561 ? -3.146 13.439 15.776 1.00 96.50 561 PHE A CA 1
ATOM 4372 C C . PHE A 1 561 ? -3.588 12.056 15.258 1.00 96.50 561 PHE A C 1
ATOM 4374 O O . PHE A 1 561 ? -2.777 11.133 15.184 1.00 96.50 561 PHE A O 1
ATOM 4381 N N . GLY A 1 562 ? -4.839 11.909 14.801 1.00 95.62 562 GLY A N 1
ATOM 4382 C CA . GLY A 1 562 ? -5.325 10.672 14.179 1.00 95.62 562 GLY A CA 1
ATOM 4383 C C . GLY A 1 562 ? -4.516 10.268 12.941 1.00 95.62 562 GLY A C 1
ATOM 4384 O O . GLY A 1 562 ? -4.222 9.087 12.759 1.00 95.62 562 GLY A O 1
ATOM 4385 N N . PHE A 1 563 ? -4.049 11.243 12.148 1.00 94.00 563 PHE A N 1
ATOM 4386 C CA . PHE A 1 563 ? -3.176 10.982 10.994 1.00 94.00 563 PHE A CA 1
ATOM 4387 C C . PHE A 1 563 ? -1.827 10.374 11.407 1.00 94.00 563 PHE A C 1
ATOM 4389 O O . PHE A 1 563 ? -1.258 9.572 10.664 1.00 94.00 563 PHE A O 1
ATOM 4396 N N . THR A 1 564 ? -1.321 10.728 12.588 1.00 95.25 564 THR A N 1
ATOM 4397 C CA . THR A 1 564 ? -0.084 10.165 13.137 1.00 95.25 564 THR A CA 1
ATOM 4398 C C . THR A 1 564 ? -0.295 8.729 13.598 1.00 95.25 564 THR A C 1
ATOM 4400 O O . THR A 1 564 ? 0.487 7.854 13.230 1.00 95.25 564 THR A O 1
ATOM 4403 N N . ILE A 1 565 ? -1.387 8.452 14.318 1.00 96.38 565 ILE A N 1
ATOM 4404 C CA . ILE A 1 565 ? -1.736 7.084 14.735 1.00 96.38 565 ILE A CA 1
ATOM 4405 C C . ILE A 1 565 ? -1.912 6.160 13.526 1.00 96.38 565 ILE A C 1
ATOM 4407 O O . ILE A 1 565 ? -1.361 5.060 13.522 1.00 96.38 565 ILE A O 1
ATOM 4411 N N . GLU A 1 566 ? -2.586 6.628 12.468 1.00 94.25 566 GLU A N 1
ATOM 4412 C CA . GLU A 1 566 ? -2.767 5.884 11.213 1.00 94.25 566 GLU A CA 1
ATOM 4413 C C . GLU A 1 566 ? -1.439 5.344 10.652 1.00 94.25 566 GLU A C 1
ATOM 4415 O O . GLU A 1 566 ? -1.375 4.208 10.175 1.00 94.25 566 GLU A O 1
ATOM 4420 N N . ARG A 1 567 ? -0.370 6.142 10.736 1.00 93.50 567 ARG A N 1
ATOM 4421 C CA . ARG A 1 567 ? 0.956 5.790 10.209 1.00 93.50 567 ARG A CA 1
ATOM 4422 C C . ARG A 1 567 ? 1.768 4.917 11.148 1.00 93.50 567 ARG A C 1
ATOM 4424 O O . ARG A 1 567 ? 2.625 4.163 10.690 1.00 93.50 567 ARG A O 1
ATOM 4431 N N . MET A 1 568 ? 1.478 5.004 12.442 1.00 94.69 568 MET A N 1
ATOM 4432 C CA . MET A 1 568 ? 2.232 4.350 13.505 1.00 94.69 568 MET A CA 1
ATOM 4433 C C . MET A 1 568 ? 1.735 2.945 13.845 1.00 94.69 568 MET A C 1
ATOM 4435 O O . MET A 1 568 ? 2.383 2.284 14.649 1.00 94.69 568 MET A O 1
ATOM 4439 N N . TRP A 1 569 ? 0.653 2.441 13.236 1.00 95.50 569 TRP A N 1
ATOM 4440 C CA . TRP A 1 569 ? 0.118 1.109 13.560 1.00 95.50 569 TRP A CA 1
ATOM 4441 C C . TRP A 1 569 ? 1.155 -0.019 13.487 1.00 95.50 569 TRP A C 1
ATOM 4443 O O . TRP A 1 569 ? 1.166 -0.878 14.365 1.00 95.50 569 TRP A O 1
ATOM 4453 N N . GLY A 1 570 ? 2.074 0.021 12.515 1.00 93.81 570 GLY A N 1
ATOM 4454 C CA . GLY A 1 570 ? 3.189 -0.929 12.447 1.00 93.81 570 GLY A CA 1
ATOM 4455 C C . GLY A 1 570 ? 4.072 -0.868 13.693 1.00 93.81 570 GLY A C 1
ATOM 4456 O O . GLY A 1 570 ? 4.257 -1.875 14.368 1.00 93.81 570 GLY A O 1
ATOM 4457 N N . ALA A 1 571 ? 4.552 0.320 14.064 1.00 94.31 571 ALA A N 1
ATOM 4458 C CA . ALA A 1 571 ? 5.375 0.515 15.258 1.00 94.31 571 ALA A CA 1
ATOM 4459 C C . ALA A 1 571 ? 4.633 0.212 16.573 1.00 94.31 571 ALA A C 1
ATOM 4461 O O . ALA A 1 571 ? 5.222 -0.389 17.471 1.00 94.31 571 ALA A O 1
ATOM 4462 N N . ILE A 1 572 ? 3.348 0.573 16.672 1.00 96.56 572 ILE A N 1
ATOM 4463 C CA . ILE A 1 572 ? 2.470 0.270 17.817 1.00 96.56 572 ILE A CA 1
ATOM 4464 C C . ILE A 1 572 ? 2.371 -1.250 18.021 1.00 96.56 572 ILE A C 1
ATOM 4466 O O . ILE A 1 572 ? 2.436 -1.739 19.147 1.00 96.56 572 ILE A O 1
ATOM 4470 N N . MET A 1 573 ? 2.306 -2.012 16.929 1.00 95.44 573 MET A N 1
ATOM 4471 C CA . MET A 1 573 ? 2.255 -3.478 16.952 1.00 95.44 573 MET A CA 1
ATOM 4472 C C . MET A 1 573 ? 3.642 -4.135 16.835 1.00 95.44 573 MET A C 1
ATOM 4474 O O . MET A 1 573 ? 3.746 -5.322 16.521 1.00 95.44 573 MET A O 1
ATOM 4478 N N . GLN A 1 574 ? 4.716 -3.381 17.115 1.00 92.94 574 GLN A N 1
ATOM 4479 C CA . GLN A 1 574 ? 6.113 -3.848 17.116 1.00 92.94 574 GLN A CA 1
ATOM 4480 C C . GLN A 1 574 ? 6.532 -4.492 15.786 1.00 92.94 574 GLN A C 1
ATOM 4482 O O . GLN A 1 574 ? 7.220 -5.518 15.739 1.00 92.94 574 GLN A O 1
ATOM 4487 N N . CYS A 1 575 ? 6.072 -3.897 14.694 1.00 91.62 575 CYS A N 1
ATOM 4488 C CA . CYS A 1 575 ? 6.314 -4.328 13.334 1.00 91.62 575 CYS A CA 1
ATOM 4489 C C . CYS A 1 575 ? 6.812 -3.161 12.479 1.00 91.62 575 CYS A C 1
ATOM 4491 O O . CYS A 1 575 ? 6.088 -2.581 11.672 1.00 91.62 575 CYS A O 1
ATOM 4493 N N . SER A 1 576 ? 8.083 -2.822 12.687 1.00 89.38 576 SER A N 1
ATOM 4494 C CA . SER A 1 576 ? 8.795 -1.776 11.954 1.00 89.38 576 SER A CA 1
ATOM 4495 C C . SER A 1 576 ? 10.060 -2.325 11.290 1.00 89.38 576 SER A C 1
ATOM 4497 O O . SER A 1 576 ? 11.148 -1.778 11.420 1.00 89.38 576 SER A O 1
ATOM 4499 N N . ASP A 1 577 ? 9.935 -3.468 10.618 1.00 85.75 577 ASP A N 1
ATOM 4500 C CA . ASP A 1 577 ? 11.053 -4.085 9.909 1.00 85.75 577 ASP A CA 1
ATOM 4501 C C . ASP A 1 577 ? 11.240 -3.418 8.542 1.00 85.75 577 ASP A C 1
ATOM 4503 O O . ASP A 1 577 ? 10.336 -3.437 7.704 1.00 85.75 577 ASP A O 1
ATOM 4507 N N . GLN A 1 578 ? 12.427 -2.864 8.283 1.00 84.25 578 GLN A N 1
ATOM 4508 C CA . GLN A 1 578 ? 12.757 -2.205 7.017 1.00 84.25 578 GLN A CA 1
ATOM 4509 C C . GLN A 1 578 ? 12.471 -3.082 5.783 1.00 84.25 578 GLN A C 1
ATOM 4511 O O . GLN A 1 578 ? 12.174 -2.550 4.708 1.00 84.25 578 GLN A O 1
ATOM 4516 N N . ARG A 1 579 ? 12.535 -4.413 5.910 1.00 83.31 579 ARG A N 1
ATOM 4517 C CA . ARG A 1 579 ? 12.186 -5.338 4.823 1.00 83.31 579 ARG A CA 1
ATOM 4518 C C . ARG A 1 579 ? 10.750 -5.152 4.360 1.00 83.31 579 ARG A C 1
ATOM 4520 O O . ARG A 1 579 ? 10.508 -5.244 3.167 1.00 83.31 579 ARG A O 1
ATOM 4527 N N . ILE A 1 580 ? 9.824 -4.800 5.249 1.00 87.38 580 ILE A N 1
ATOM 4528 C CA . ILE A 1 580 ? 8.418 -4.590 4.887 1.00 87.38 580 ILE A CA 1
ATOM 4529 C C . ILE A 1 580 ? 8.277 -3.407 3.928 1.00 87.38 580 ILE A C 1
ATOM 4531 O O . ILE A 1 580 ? 7.623 -3.524 2.897 1.00 87.38 580 ILE A O 1
ATOM 4535 N N . ALA A 1 581 ? 8.967 -2.297 4.198 1.00 83.81 581 ALA A N 1
ATOM 4536 C CA . ALA A 1 581 ? 9.003 -1.161 3.275 1.00 83.81 581 ALA A CA 1
ATOM 4537 C C . ALA A 1 581 ? 9.758 -1.475 1.975 1.00 83.81 581 ALA A C 1
ATOM 4539 O O . ALA A 1 581 ? 9.451 -0.921 0.922 1.00 83.81 581 ALA A O 1
ATOM 4540 N N . LYS A 1 582 ? 10.770 -2.350 2.031 1.00 79.69 582 LYS A N 1
ATOM 4541 C CA . LYS A 1 582 ? 11.637 -2.610 0.878 1.00 79.69 582 LYS A CA 1
ATOM 4542 C C . LYS A 1 582 ? 11.129 -3.696 -0.064 1.00 79.69 582 LYS A C 1
ATOM 4544 O O . LYS A 1 582 ? 11.326 -3.574 -1.273 1.00 79.69 582 LYS A O 1
ATOM 4549 N N . GLU A 1 583 ? 10.553 -4.755 0.475 1.00 82.50 583 GLU A N 1
ATOM 4550 C CA . GLU A 1 583 ? 10.291 -6.012 -0.221 1.00 82.50 583 GLU A CA 1
ATOM 4551 C C . GLU A 1 583 ? 8.803 -6.255 -0.441 1.00 82.50 583 GLU A C 1
ATOM 4553 O O . GLU A 1 583 ? 8.460 -6.984 -1.368 1.00 82.50 583 GLU A O 1
ATOM 4558 N N . CYS A 1 584 ? 7.913 -5.658 0.360 1.00 86.44 584 CYS A N 1
ATOM 4559 C CA . CYS A 1 584 ? 6.484 -5.866 0.175 1.00 86.44 584 CYS A CA 1
ATOM 4560 C C . CYS A 1 584 ? 6.057 -5.370 -1.216 1.00 86.44 584 CYS A C 1
ATOM 4562 O O . CYS A 1 584 ? 6.296 -4.202 -1.538 1.00 86.44 584 CYS A O 1
ATOM 4564 N N . PRO A 1 585 ? 5.436 -6.214 -2.063 1.00 87.88 585 PRO A N 1
ATOM 4565 C CA . PRO A 1 585 ? 4.979 -5.767 -3.364 1.00 87.88 585 PRO A CA 1
ATOM 4566 C C . PRO A 1 585 ? 3.960 -4.640 -3.222 1.00 87.88 585 PRO A C 1
ATOM 4568 O O . PRO A 1 585 ? 3.114 -4.656 -2.321 1.00 87.88 585 PRO A O 1
ATOM 4571 N N . SER A 1 586 ? 3.997 -3.688 -4.149 1.00 86.12 586 SER A N 1
ATOM 4572 C CA . SER A 1 586 ? 2.948 -2.678 -4.267 1.00 86.12 586 SER A CA 1
ATOM 4573 C C . SER A 1 586 ? 1.582 -3.350 -4.454 1.00 86.12 586 SER A C 1
ATOM 4575 O O . SER A 1 586 ? 1.482 -4.496 -4.907 1.00 86.12 586 SER A O 1
ATOM 4577 N N . LEU A 1 587 ? 0.500 -2.636 -4.131 1.00 85.19 587 LEU A N 1
ATOM 4578 C CA . LEU A 1 587 ? -0.857 -3.171 -4.290 1.00 85.19 587 LEU A CA 1
ATOM 4579 C C . LEU A 1 587 ? -1.125 -3.621 -5.736 1.00 85.19 587 LEU A C 1
ATOM 4581 O O . LEU A 1 587 ? -1.611 -4.728 -5.962 1.00 85.19 587 LEU A O 1
ATOM 4585 N N . LEU A 1 588 ? -0.712 -2.814 -6.718 1.00 85.81 588 LEU A N 1
ATOM 4586 C CA . LEU A 1 588 ? -0.859 -3.140 -8.135 1.00 85.81 588 LEU A CA 1
ATOM 4587 C C . LEU A 1 588 ? -0.015 -4.354 -8.553 1.00 85.81 588 LEU A C 1
ATOM 4589 O O . LEU A 1 588 ? -0.509 -5.214 -9.278 1.00 85.81 588 LEU A O 1
ATOM 4593 N N . ALA A 1 589 ? 1.232 -4.467 -8.088 1.00 85.88 589 ALA A N 1
ATOM 4594 C CA . ALA A 1 589 ? 2.051 -5.639 -8.384 1.00 85.88 589 ALA A CA 1
ATOM 4595 C C . ALA A 1 589 ? 1.452 -6.918 -7.777 1.00 85.88 589 ALA A C 1
ATOM 4597 O O . ALA A 1 589 ? 1.394 -7.951 -8.447 1.00 85.88 589 ALA A O 1
ATOM 4598 N N . GLY A 1 590 ? 0.946 -6.836 -6.543 1.00 84.69 590 GLY A N 1
ATOM 4599 C CA . GLY A 1 590 ? 0.237 -7.935 -5.887 1.00 84.69 590 GLY A CA 1
ATOM 4600 C C . GLY A 1 590 ? -1.011 -8.372 -6.659 1.00 84.69 590 GLY A C 1
ATOM 4601 O O . GLY A 1 590 ? -1.229 -9.569 -6.850 1.00 84.69 590 GLY A O 1
ATOM 4602 N N . LEU A 1 591 ? -1.795 -7.418 -7.180 1.00 85.25 591 LEU A N 1
ATOM 4603 C CA . LEU A 1 591 ? -2.957 -7.691 -8.040 1.00 85.25 591 LEU A CA 1
ATOM 4604 C C . LEU A 1 591 ? -2.580 -8.421 -9.337 1.00 85.25 591 LEU A C 1
ATOM 4606 O O . LEU A 1 591 ? -3.341 -9.263 -9.809 1.00 85.25 591 LEU A O 1
ATOM 4610 N N . LEU A 1 592 ? -1.392 -8.153 -9.884 1.00 85.12 592 LEU A N 1
ATOM 4611 C CA . LEU A 1 592 ? -0.849 -8.854 -11.054 1.00 85.12 592 LEU A CA 1
ATOM 4612 C C . LEU A 1 592 ? -0.237 -10.225 -10.714 1.00 85.12 592 LEU A C 1
ATOM 4614 O O . LEU A 1 592 ? 0.262 -10.918 -11.601 1.00 85.12 592 LEU A O 1
ATOM 4618 N N . GLY A 1 593 ? -0.295 -10.639 -9.446 1.00 82.06 593 GLY A N 1
ATOM 4619 C CA . GLY A 1 593 ? 0.175 -11.939 -8.981 1.00 82.06 593 GLY A CA 1
ATOM 4620 C C . GLY A 1 593 ? 1.654 -11.980 -8.602 1.00 82.06 593 GLY A C 1
ATOM 4621 O O . GLY A 1 593 ? 2.178 -13.075 -8.388 1.00 82.06 593 GLY A O 1
ATOM 4622 N N . ASN A 1 594 ? 2.330 -10.830 -8.488 1.00 81.94 594 ASN A N 1
ATOM 4623 C CA . ASN A 1 594 ? 3.678 -10.788 -7.926 1.00 81.94 594 ASN A CA 1
ATOM 4624 C C . ASN A 1 594 ? 3.611 -11.006 -6.421 1.00 81.94 594 ASN A C 1
ATOM 4626 O O . ASN A 1 594 ? 3.019 -10.217 -5.687 1.00 81.94 594 ASN A O 1
ATOM 4630 N N . ARG A 1 595 ? 4.236 -12.095 -5.973 1.00 83.62 595 ARG A N 1
ATOM 4631 C CA . ARG A 1 595 ? 4.301 -12.475 -4.566 1.00 83.62 595 ARG A CA 1
ATOM 4632 C C . ARG A 1 595 ? 5.746 -12.507 -4.113 1.00 83.62 595 ARG A C 1
ATOM 4634 O O . ARG A 1 595 ? 6.621 -12.989 -4.827 1.00 83.62 595 ARG A O 1
ATOM 4641 N N . MET A 1 596 ? 5.946 -12.034 -2.899 1.00 84.88 596 MET A N 1
ATOM 4642 C CA . MET A 1 596 ? 7.204 -12.112 -2.164 1.00 84.88 596 MET A CA 1
ATOM 4643 C C . MET A 1 596 ? 7.035 -13.077 -0.982 1.00 84.88 596 MET A C 1
ATOM 4645 O O . MET A 1 596 ? 5.894 -13.410 -0.648 1.00 84.88 596 MET A O 1
ATOM 4649 N N . PRO A 1 597 ? 8.126 -13.555 -0.355 1.00 85.44 597 PRO A N 1
ATOM 4650 C CA . PRO A 1 597 ? 8.041 -14.414 0.826 1.00 85.44 597 PRO A CA 1
ATOM 4651 C C . PRO A 1 597 ? 7.132 -13.826 1.916 1.00 85.44 597 PRO A C 1
ATOM 4653 O O . PRO A 1 597 ? 6.997 -12.610 2.016 1.00 85.44 597 PRO A O 1
ATOM 4656 N N . LEU A 1 598 ? 6.535 -14.675 2.760 1.00 87.44 598 LEU A N 1
ATOM 4657 C CA . LEU A 1 598 ? 5.519 -14.252 3.739 1.00 87.44 598 LEU A CA 1
ATOM 4658 C C . LEU A 1 598 ? 5.967 -13.071 4.613 1.00 87.44 598 LEU A C 1
ATOM 4660 O O . LEU A 1 598 ? 5.201 -12.128 4.783 1.00 87.44 598 LEU A O 1
ATOM 4664 N N . GLY A 1 599 ? 7.211 -13.090 5.104 1.00 85.12 599 GLY A N 1
ATOM 4665 C CA . GLY A 1 599 ? 7.785 -12.031 5.945 1.00 85.12 599 GLY A CA 1
ATOM 4666 C C . GLY A 1 599 ? 8.103 -10.715 5.223 1.00 85.12 599 GLY A C 1
ATOM 4667 O O . GLY A 1 599 ? 8.564 -9.778 5.863 1.00 85.12 599 GLY A O 1
ATOM 4668 N N . ALA A 1 600 ? 7.871 -10.623 3.909 1.00 86.94 600 ALA A N 1
ATOM 4669 C CA . ALA A 1 600 ? 8.113 -9.404 3.142 1.00 86.94 600 ALA A CA 1
ATOM 4670 C C . ALA A 1 600 ? 7.039 -8.331 3.367 1.00 86.94 600 ALA A C 1
ATOM 4672 O O . ALA A 1 600 ? 7.306 -7.176 3.080 1.00 86.94 600 ALA A O 1
ATOM 4673 N N . CYS A 1 601 ? 5.840 -8.679 3.851 1.00 89.88 601 CYS A N 1
ATOM 4674 C CA . CYS A 1 601 ? 4.737 -7.725 4.070 1.00 89.88 601 CYS A CA 1
ATOM 4675 C C . CYS A 1 601 ? 4.206 -7.686 5.506 1.00 89.88 601 CYS A C 1
ATOM 4677 O O . CYS A 1 601 ? 3.266 -6.944 5.792 1.00 89.88 601 CYS A O 1
ATOM 4679 N N . GLN A 1 602 ? 4.744 -8.515 6.395 1.00 92.62 602 GLN A N 1
ATOM 4680 C CA . GLN A 1 602 ? 4.202 -8.700 7.734 1.00 92.62 602 GLN A CA 1
ATOM 4681 C C . GLN A 1 602 ? 5.293 -9.120 8.708 1.00 92.62 602 GLN A C 1
ATOM 4683 O O . GLN A 1 602 ? 6.315 -9.681 8.307 1.00 92.62 602 GLN A O 1
ATOM 4688 N N . CYS A 1 603 ? 5.020 -8.930 9.991 1.00 92.75 603 CYS A N 1
ATOM 4689 C CA . CYS A 1 603 ? 5.775 -9.569 11.055 1.00 92.75 603 CYS A CA 1
ATOM 4690 C C . CYS A 1 603 ? 5.046 -10.831 11.502 1.00 92.75 603 CYS A C 1
ATOM 4692 O O . CYS A 1 603 ? 3.831 -10.806 11.709 1.00 92.75 603 CYS A O 1
ATOM 4694 N N . LEU A 1 604 ? 5.796 -11.922 11.646 1.00 92.12 604 LEU A N 1
ATOM 4695 C CA . LEU A 1 604 ? 5.264 -13.213 12.066 1.00 92.12 604 LEU A CA 1
ATOM 4696 C C . LEU A 1 604 ? 5.494 -13.424 13.567 1.00 92.12 604 LEU A C 1
ATOM 4698 O O . LEU A 1 604 ? 6.519 -13.014 14.123 1.00 92.12 604 LEU A O 1
ATOM 4702 N N . ASP A 1 605 ? 4.542 -14.085 14.205 1.00 88.94 605 ASP A N 1
ATOM 4703 C CA . ASP A 1 605 ? 4.639 -14.591 15.568 1.00 88.94 605 ASP A CA 1
ATOM 4704 C C . ASP A 1 605 ? 5.023 -16.074 15.527 1.00 88.94 605 ASP A C 1
ATOM 4706 O O . ASP A 1 605 ? 4.694 -16.787 14.579 1.00 88.94 605 ASP A O 1
ATOM 4710 N N . MET A 1 606 ? 5.729 -16.563 16.548 1.00 75.06 606 MET A N 1
ATOM 4711 C CA . MET A 1 606 ? 5.955 -18.007 16.666 1.00 75.06 606 MET A CA 1
ATOM 4712 C C . MET A 1 606 ? 4.686 -18.717 17.133 1.00 75.06 606 MET A C 1
ATOM 4714 O O . MET A 1 606 ? 4.073 -18.316 18.124 1.00 75.06 606 MET A O 1
ATOM 4718 N N . VAL A 1 607 ? 4.334 -19.814 16.463 1.00 65.56 607 VAL A N 1
ATOM 4719 C CA . VAL A 1 607 ? 3.263 -20.721 16.892 1.00 65.56 607 VAL A CA 1
ATOM 4720 C C . VAL A 1 607 ? 3.868 -21.847 17.737 1.00 65.56 607 VAL A C 1
ATOM 4722 O O . VAL A 1 607 ? 4.997 -22.277 17.508 1.00 65.56 607 VAL A O 1
ATOM 4725 N N . ASP A 1 608 ? 3.130 -22.338 18.737 1.00 56.50 608 ASP A N 1
ATOM 4726 C CA . ASP A 1 608 ? 3.612 -23.327 19.719 1.00 56.50 608 ASP A CA 1
ATOM 4727 C C . ASP A 1 608 ? 4.209 -24.612 19.106 1.00 56.50 608 ASP A C 1
ATOM 4729 O O . ASP A 1 608 ? 5.053 -25.251 19.735 1.00 56.50 608 ASP A O 1
ATOM 4733 N N . SER A 1 609 ? 3.809 -24.990 17.887 1.00 50.53 609 SER A N 1
ATOM 4734 C CA . SER A 1 609 ? 4.339 -26.155 17.161 1.00 50.53 609 SER A CA 1
ATOM 4735 C C . SER A 1 609 ? 5.758 -25.973 16.620 1.00 50.53 609 SER A C 1
ATOM 4737 O O . SER A 1 609 ? 6.422 -26.971 16.345 1.00 50.53 609 SER A O 1
ATOM 4739 N N . ASP A 1 610 ? 6.223 -24.730 16.484 1.00 49.41 610 ASP A N 1
ATOM 4740 C CA . ASP A 1 610 ? 7.505 -24.396 15.852 1.00 49.41 610 ASP A CA 1
ATOM 4741 C C . ASP A 1 610 ? 8.634 -24.200 16.862 1.00 49.41 610 ASP A C 1
ATOM 4743 O O . ASP A 1 610 ? 9.793 -24.022 16.481 1.00 49.41 610 ASP A O 1
ATOM 4747 N N . ARG A 1 611 ? 8.334 -24.276 18.167 1.00 51.06 611 ARG A N 1
ATOM 4748 C CA . ARG A 1 611 ? 9.386 -24.338 19.181 1.00 51.06 611 ARG A CA 1
ATOM 4749 C C . ARG A 1 611 ? 10.143 -25.653 18.987 1.00 51.06 611 ARG A C 1
ATOM 4751 O O . ARG A 1 611 ? 9.537 -26.710 19.183 1.00 51.06 611 ARG A O 1
ATOM 4758 N N . PRO A 1 612 ? 11.447 -25.635 18.642 1.00 46.53 612 PRO A N 1
ATOM 4759 C CA . PRO A 1 612 ? 12.235 -26.855 18.627 1.00 46.53 612 PRO A CA 1
ATOM 4760 C C . PRO A 1 612 ? 12.125 -27.471 20.018 1.00 46.53 612 PRO A C 1
ATOM 4762 O O . PRO A 1 612 ? 12.521 -26.867 21.017 1.00 46.53 612 PRO A O 1
ATOM 4765 N N . GLY A 1 613 ? 11.478 -28.634 20.081 1.00 41.25 613 GLY A N 1
ATOM 4766 C CA . GLY A 1 613 ? 11.202 -29.298 21.338 1.00 41.25 613 GLY A CA 1
ATOM 4767 C C . GLY A 1 613 ? 12.495 -29.445 22.126 1.00 41.25 613 GLY A C 1
ATOM 4768 O O . GLY A 1 613 ? 13.511 -29.897 21.600 1.00 41.25 613 GLY A O 1
ATOM 4769 N N . PHE A 1 614 ? 12.430 -29.125 23.413 1.00 41.38 614 PHE A N 1
ATOM 4770 C CA . PHE A 1 614 ? 13.440 -29.410 24.436 1.00 41.38 614 PHE A CA 1
ATOM 4771 C C . PHE A 1 614 ? 13.696 -30.933 24.629 1.00 41.38 614 PHE A C 1
ATOM 4773 O O . PHE A 1 614 ? 14.078 -31.376 25.705 1.00 41.38 614 PHE A O 1
ATOM 4780 N N . PHE A 1 615 ? 13.468 -31.749 23.593 1.00 39.59 615 PHE A N 1
ATOM 4781 C CA . PHE A 1 615 ? 13.582 -33.207 23.549 1.00 39.59 615 PHE A CA 1
ATOM 4782 C C . PHE A 1 615 ? 14.758 -33.708 22.692 1.00 39.59 615 PHE A C 1
ATOM 4784 O O . PHE A 1 615 ? 14.869 -34.906 22.460 1.00 39.59 615 PHE A O 1
ATOM 4791 N N . SER A 1 616 ? 15.669 -32.835 22.249 1.00 33.66 616 SER A N 1
ATOM 4792 C CA . SER A 1 616 ? 16.922 -33.237 21.579 1.00 33.66 616 SER A CA 1
ATOM 4793 C C . SER A 1 616 ? 18.167 -33.196 22.482 1.00 33.66 616 SER A C 1
ATOM 4795 O O . SER A 1 616 ? 19.288 -33.191 21.983 1.00 33.66 616 SER A O 1
ATOM 4797 N N . LEU A 1 617 ? 17.986 -33.192 23.806 1.00 37.56 617 LEU A N 1
ATOM 4798 C CA . LEU A 1 617 ? 19.046 -33.398 24.802 1.00 37.56 617 LEU A CA 1
ATOM 4799 C C . LEU A 1 617 ? 18.557 -34.367 25.891 1.00 37.56 617 LEU A C 1
ATOM 4801 O O . LEU A 1 617 ? 18.321 -33.969 27.029 1.00 37.56 617 LEU A O 1
ATOM 4805 N N . LEU A 1 618 ? 18.389 -35.636 25.514 1.00 32.44 618 LEU A N 1
ATOM 4806 C CA . LEU A 1 618 ? 18.482 -36.799 26.401 1.00 32.44 618 LEU A CA 1
ATOM 4807 C C . LEU A 1 618 ? 19.076 -37.976 25.627 1.00 32.44 618 LEU A C 1
ATOM 4809 O O . LEU A 1 618 ? 18.591 -38.230 24.500 1.00 32.44 618 LEU A O 1
#

Solvent-accessible surface area (backbone atoms only — not comparable to full-atom values): 34541 Å² total; per-residue (Å²): 132,89,82,61,52,28,48,67,45,35,55,52,57,73,44,45,65,76,63,57,59,62,54,49,51,40,50,49,39,31,74,74,68,68,43,77,62,57,68,66,59,57,51,28,52,50,44,26,50,53,8,52,46,31,24,52,63,48,30,40,47,29,37,72,66,31,50,51,52,38,52,49,52,52,49,52,55,39,51,52,51,44,52,50,52,51,51,54,51,52,50,56,57,61,64,73,70,63,92,79,70,95,69,95,66,83,74,68,84,75,71,72,85,54,71,61,60,58,50,44,50,52,47,48,50,52,48,48,52,52,45,53,53,61,68,38,94,77,43,85,67,71,87,58,64,53,67,53,47,51,47,47,46,51,46,47,50,48,46,48,56,58,34,60,53,48,60,58,53,69,71,52,60,101,79,65,98,77,73,84,76,86,54,86,55,39,90,48,69,61,35,50,49,52,45,29,52,50,49,54,47,50,54,52,52,48,35,60,76,73,61,77,76,71,87,76,43,72,57,21,53,52,10,46,52,40,27,47,52,38,55,58,47,72,66,51,52,52,48,51,51,51,52,52,52,51,51,56,52,51,65,65,48,50,66,56,49,52,54,48,52,59,60,58,55,75,74,66,86,87,82,93,76,94,72,88,85,68,82,74,66,60,67,61,55,53,51,50,51,55,51,50,50,52,50,52,48,52,45,46,70,55,46,46,58,52,53,54,52,50,49,52,56,50,57,71,69,65,71,73,61,68,62,50,86,72,90,70,83,69,77,82,44,97,40,53,28,31,40,39,30,30,36,54,84,74,52,34,68,56,41,21,52,52,48,48,61,47,48,69,31,87,81,40,35,88,44,65,45,38,36,37,33,39,32,27,26,95,50,56,91,77,54,65,49,68,63,55,23,61,76,60,40,62,88,90,58,51,77,45,82,44,80,46,77,55,45,20,47,58,60,33,49,52,42,45,49,51,64,78,33,64,93,69,50,28,44,26,38,34,39,31,46,49,67,50,88,56,54,68,42,33,51,45,46,43,74,74,51,61,51,99,40,45,25,34,33,64,49,44,62,54,80,26,74,24,71,38,48,64,76,30,61,44,95,87,42,47,62,59,65,73,57,56,56,34,54,53,30,14,70,38,44,83,68,39,80,49,53,35,43,30,31,40,37,86,49,29,32,38,34,16,38,63,41,60,64,73,39,63,70,65,57,52,51,49,58,40,45,51,36,63,40,77,84,32,64,62,66,28,83,70,65,62,76,36,84,69,42,69,91,63,76,75,39,48,60,52,28,64,56,45,63,53,53,32,24,37,51,30,32,57,48,67,39,36,56,56,52,31,46,71,50,33,44,28,53,60,13,37,70,67,66,37,79,63,65,63,48,22,48,28,34,35,36,68,52,86,88,72,56,80,65,91,74,83,80,125